Protein AF-J9GND1-F1 (afdb_monomer_lite)

pLDDT: mean 84.01, std 17.12, range [28.59, 97.94]

Foldseek 3Di:
DVVVCVLVCCLPVVVVVVVVVPPDDDDPDDPPDPPPVVVVSVVVVVVVVVVVCCVQCVQVVLLVVLLVCVVVVVLLCLCVSQLPDQAHALSSLLSNCLNCLLVVNNQAFSLLHDLPHDDHPDPDQPPCPCCLSCLLVLCQSLLNLVSSLVSLVCCCVRVNDDLSSLLSNLLSCLLVLVLVSNVVSLVVQVVDPPRVVSSVVCNVSSVPVVVLCVDSRSVLSNQSHAPDDDDPVQQPRPSRLRGQCSHPDHHPSSLSSNLSNCLLVVVLVSNLVSVLVVCVVPVDGHLQSLLSVLVVCVVPVVSCVSVVLSPPPDPHRDVSNVVLVVLVVLLLVVQCVVVVNPPCSVVVSVVVCVVADDPVNLVVCCVPCRSHSSSCSRHPDPPPPPPPPPPPPDDD

Sequence (396 aa):
MAFFLTTAVLGIVVPLLTKAKDQTEKSDQAALKRWPIGLLTAAVAVAGINLYATQTQDNTIRTARMQLHILNGDIAALVEDGLEAPQPSRSVAAYYAIGLLYTDRLLDDLFNISYHYPDIQLKDVDGSGEYGIFNADCNFFTGLINPSYRCAMDQVVMNGPRLYYLKRMAICAIANQEKELAKKYLNIIRQVPLENDFVAYYEPMAEQPELAQQDLVINKVMQLYPQEQQFEQHYRNPTFLGYNVGVLQGTNQALAPSIAACLYSKDLPNMAQRAIQLKQLRPALPLPVMEALSIFSRKNPGILNYFPELNPEAQFPHAAVANVNNFFITIQNHFEEKYNHAPDWRQRMAQELKNGIDSDLRELLLKDWKGHYCYYYYCENIKPKQNTQKEKSEVN

Structure (mmCIF, N/CA/C/O backbone):
data_AF-J9GND1-F1
#
_entry.id   AF-J9GND1-F1
#
loop_
_atom_site.group_PDB
_atom_site.id
_atom_site.type_symbol
_atom_site.label_atom_id
_atom_site.label_alt_id
_atom_site.label_comp_id
_atom_site.label_asym_id
_atom_site.label_entity_id
_atom_site.label_seq_id
_atom_site.pdbx_PDB_ins_code
_atom_site.Cartn_x
_atom_site.Cartn_y
_atom_site.Cartn_z
_atom_site.occupancy
_atom_site.B_iso_or_equiv
_atom_site.auth_seq_id
_atom_site.auth_comp_id
_atom_site.auth_asym_id
_atom_site.auth_atom_id
_atom_site.pdbx_PDB_model_num
ATOM 1 N N . MET A 1 1 ? -29.515 -5.740 -17.403 1.00 41.34 1 MET A N 1
ATOM 2 C CA . MET A 1 1 ? -30.991 -5.588 -17.322 1.00 41.34 1 MET A CA 1
ATOM 3 C C . MET A 1 1 ? -31.779 -6.644 -18.108 1.00 41.34 1 MET A C 1
ATOM 5 O O . MET A 1 1 ? -32.720 -7.183 -17.544 1.00 41.34 1 MET A O 1
ATOM 9 N N . ALA A 1 2 ? -31.425 -6.992 -19.354 1.00 35.91 2 ALA A N 1
ATOM 10 C CA . ALA A 1 2 ? -32.221 -7.924 -20.180 1.00 35.91 2 ALA A CA 1
ATOM 11 C C . ALA A 1 2 ? -32.358 -9.363 -19.614 1.00 35.91 2 ALA A C 1
ATOM 13 O O . ALA A 1 2 ? -33.411 -9.985 -19.748 1.00 35.91 2 ALA A O 1
ATOM 14 N N . PHE A 1 3 ? -31.337 -9.867 -18.911 1.00 38.56 3 PHE A N 1
ATOM 15 C CA . PHE A 1 3 ? -31.366 -11.190 -18.260 1.00 38.56 3 PHE A CA 1
ATOM 16 C C . PHE A 1 3 ? -32.271 -11.259 -17.009 1.00 38.56 3 PHE A C 1
ATOM 18 O O . PHE A 1 3 ? -32.811 -12.311 -16.675 1.00 38.56 3 PHE A O 1
ATOM 25 N N . PHE A 1 4 ? -32.484 -10.124 -16.334 1.00 45.34 4 PHE A N 1
ATOM 26 C CA . PHE A 1 4 ? -33.369 -10.022 -15.165 1.00 45.34 4 PHE A CA 1
ATOM 27 C C . PHE A 1 4 ? -34.845 -9.969 -15.571 1.00 45.34 4 PHE A C 1
ATOM 29 O O . PHE A 1 4 ? -35.687 -10.599 -14.938 1.00 45.34 4 PHE A O 1
ATOM 36 N N . LEU A 1 5 ? -35.159 -9.262 -16.660 1.00 47.97 5 LEU A N 1
ATOM 37 C CA . LEU A 1 5 ? -36.516 -9.221 -17.209 1.00 47.97 5 LEU A CA 1
ATOM 38 C C . LEU A 1 5 ? -36.948 -10.596 -17.723 1.00 47.97 5 LEU A C 1
ATOM 40 O O . LEU A 1 5 ? -38.066 -11.015 -17.462 1.00 47.97 5 LEU A O 1
ATOM 44 N N . THR A 1 6 ? -36.059 -11.341 -18.379 1.00 53.44 6 THR A N 1
ATOM 45 C CA . THR A 1 6 ? -36.378 -12.683 -18.897 1.00 53.44 6 THR A CA 1
ATOM 46 C C . THR A 1 6 ? -36.602 -13.715 -17.790 1.00 53.44 6 THR A C 1
ATOM 48 O O . THR A 1 6 ? -37.559 -14.483 -17.868 1.00 53.44 6 THR A O 1
ATOM 51 N N . THR A 1 7 ? -35.803 -13.704 -16.720 1.00 54.69 7 THR A N 1
ATOM 52 C CA . THR A 1 7 ? -35.969 -14.630 -15.581 1.00 54.69 7 THR A CA 1
ATOM 53 C C . THR A 1 7 ? -37.173 -14.285 -14.700 1.00 54.69 7 THR A C 1
ATOM 55 O O . THR A 1 7 ? -37.915 -15.189 -14.311 1.00 54.69 7 THR A O 1
ATOM 58 N N . ALA A 1 8 ? -37.443 -12.998 -14.453 1.00 53.69 8 ALA A N 1
ATOM 59 C CA . ALA A 1 8 ? -38.643 -12.561 -13.734 1.00 53.69 8 ALA A CA 1
ATOM 60 C C . ALA A 1 8 ? -39.932 -12.831 -14.533 1.00 53.69 8 ALA A C 1
ATOM 62 O O . ALA A 1 8 ? -40.922 -13.297 -13.970 1.00 53.69 8 ALA A O 1
ATOM 63 N N . VAL A 1 9 ? -39.913 -12.615 -15.855 1.00 56.91 9 VAL A N 1
ATOM 64 C CA . VAL A 1 9 ? -41.045 -12.933 -16.740 1.00 56.91 9 VAL A CA 1
ATOM 65 C C . VAL A 1 9 ? -41.285 -14.443 -16.790 1.00 56.91 9 VAL A C 1
ATOM 67 O O . VAL A 1 9 ? -42.428 -14.865 -16.660 1.00 56.91 9 VAL A O 1
ATOM 70 N N . LEU A 1 10 ? -40.246 -15.282 -16.863 1.00 54.50 10 LEU A N 1
ATOM 71 C CA . LEU A 1 10 ? -40.403 -16.742 -16.789 1.00 54.50 10 LEU A CA 1
ATOM 72 C C . LEU A 1 10 ? -40.957 -17.208 -15.430 1.00 54.50 10 LEU A C 1
ATOM 74 O O . LEU A 1 10 ? -41.822 -18.082 -15.395 1.00 54.50 10 LEU A O 1
ATOM 78 N N . GLY A 1 11 ? -40.531 -16.592 -14.321 1.00 56.09 11 GLY A N 1
ATOM 79 C CA . GLY A 1 11 ? -41.016 -16.910 -12.972 1.00 56.09 11 GLY A CA 1
ATOM 80 C C . GLY A 1 11 ? -42.475 -16.518 -12.702 1.00 56.09 11 GLY A C 1
ATOM 81 O O . GLY A 1 11 ? -43.113 -17.138 -11.856 1.00 56.09 11 GLY A O 1
ATOM 82 N N . ILE A 1 12 ? -43.019 -15.531 -13.426 1.00 59.84 12 ILE A N 1
ATOM 83 C CA . ILE A 1 12 ? -44.406 -15.051 -13.272 1.00 59.84 12 ILE A CA 1
ATOM 84 C C . ILE A 1 12 ? -45.339 -15.675 -14.322 1.00 59.84 12 ILE A C 1
ATOM 86 O O . ILE A 1 12 ? -46.451 -16.096 -13.998 1.00 59.84 12 ILE A O 1
ATOM 90 N N . VAL A 1 13 ? -44.890 -15.785 -15.576 1.00 56.25 13 VAL A N 1
ATOM 91 C CA . VAL A 1 13 ? -45.719 -16.239 -16.705 1.00 56.25 13 VAL A CA 1
ATOM 92 C C . VAL A 1 13 ? -45.935 -17.752 -16.687 1.00 56.25 13 VAL A C 1
ATOM 94 O O . VAL A 1 13 ? -47.041 -18.207 -16.969 1.00 56.25 13 VAL A O 1
ATOM 97 N N . VAL A 1 14 ? -44.939 -18.550 -16.290 1.00 56.62 14 VAL A N 1
ATOM 98 C CA . VAL A 1 14 ? -45.081 -20.016 -16.217 1.00 56.62 14 VAL A CA 1
ATOM 99 C C . VAL A 1 14 ? -46.126 -20.459 -15.171 1.00 56.62 14 VAL A C 1
ATOM 101 O O . VAL A 1 14 ? -46.976 -21.273 -15.528 1.00 56.62 14 VAL A O 1
ATOM 104 N N . PRO A 1 15 ? -46.168 -19.919 -13.932 1.00 55.03 15 PRO A N 1
ATOM 105 C CA . PRO A 1 15 ? -47.233 -20.250 -12.978 1.00 55.03 15 PRO A CA 1
ATOM 106 C C . PRO A 1 15 ? -48.623 -19.720 -13.366 1.00 55.03 15 PRO A C 1
ATOM 108 O O . PRO A 1 15 ? -49.630 -20.310 -12.976 1.00 55.03 15 PRO A O 1
ATOM 111 N N . LEU A 1 16 ? -48.706 -18.622 -14.127 1.00 52.84 16 LEU A N 1
ATOM 112 C CA . LEU A 1 16 ? -49.982 -18.102 -14.637 1.00 52.84 16 LEU A CA 1
ATOM 113 C C . LEU A 1 16 ? -50.526 -18.950 -15.795 1.00 52.84 16 LEU A C 1
ATOM 115 O O . LEU A 1 16 ? -51.725 -19.217 -15.839 1.00 52.84 16 LEU A O 1
ATOM 119 N N . LEU A 1 17 ? -49.656 -19.440 -16.684 1.00 52.75 17 LEU A N 1
ATOM 120 C CA . LEU A 1 17 ? -50.037 -20.344 -17.773 1.00 52.75 17 LEU A CA 1
ATOM 121 C C . LEU A 1 17 ? -50.413 -21.745 -17.272 1.00 52.75 17 LEU A C 1
ATOM 123 O O . LEU A 1 17 ? -51.308 -22.367 -17.841 1.00 52.75 17 LEU A O 1
ATOM 127 N N . THR A 1 18 ? -49.790 -22.238 -16.196 1.00 56.16 18 THR A N 1
ATOM 128 C CA . THR A 1 18 ? -50.188 -23.515 -15.577 1.00 56.16 18 THR A CA 1
ATOM 129 C C . THR A 1 18 ? -51.484 -23.390 -14.778 1.00 56.16 18 THR A C 1
ATOM 131 O O . THR A 1 18 ? -52.319 -24.283 -14.868 1.00 56.16 18 THR A O 1
ATOM 134 N N . LYS A 1 19 ? -51.737 -22.256 -14.100 1.00 49.28 19 LYS A N 1
ATOM 135 C CA . LYS A 1 19 ? -53.046 -21.976 -13.475 1.00 49.28 19 LYS A CA 1
ATOM 136 C C . LYS A 1 19 ? -54.182 -21.805 -14.486 1.00 49.28 19 LYS A C 1
ATOM 138 O O . LYS A 1 19 ? -55.305 -22.198 -14.188 1.00 49.28 19 LYS A O 1
ATOM 143 N N . ALA A 1 20 ? -53.914 -21.236 -15.662 1.00 49.00 20 ALA A N 1
ATOM 144 C CA . ALA A 1 20 ? -54.930 -21.046 -16.700 1.00 49.00 20 ALA A CA 1
ATOM 145 C C . ALA A 1 20 ? -55.348 -22.360 -17.388 1.00 49.00 20 ALA A C 1
ATOM 147 O O . ALA A 1 20 ? -56.424 -22.423 -17.977 1.00 49.00 20 ALA A O 1
ATOM 148 N N . LYS A 1 21 ? -54.525 -23.414 -17.300 1.00 46.53 21 LYS A N 1
ATOM 149 C CA . LYS A 1 21 ? -54.802 -24.723 -17.910 1.00 46.53 21 LYS A CA 1
ATOM 150 C C . LYS A 1 21 ? -55.526 -25.706 -16.977 1.00 46.53 21 LYS A C 1
ATOM 152 O O . LYS A 1 21 ? -56.066 -26.692 -17.457 1.00 46.53 21 LYS A O 1
ATOM 157 N N . ASP A 1 22 ? -55.590 -25.408 -15.678 1.00 46.72 22 ASP A N 1
ATOM 158 C CA . ASP A 1 22 ? -56.096 -26.306 -14.622 1.00 46.72 22 ASP A CA 1
ATOM 159 C C . ASP A 1 22 ? -57.612 -26.164 -14.333 1.00 46.72 22 ASP A C 1
ATOM 161 O O . ASP A 1 22 ? -58.105 -26.649 -13.317 1.00 46.72 22 ASP A O 1
ATOM 165 N N . GLN A 1 23 ? -58.387 -25.502 -15.206 1.00 45.56 23 GLN A N 1
ATOM 166 C CA . GLN A 1 23 ? -59.851 -25.370 -15.043 1.00 45.56 23 GLN A CA 1
ATOM 167 C C . GLN A 1 23 ? -60.684 -26.433 -15.775 1.00 45.56 23 GLN A C 1
ATOM 169 O O . GLN A 1 23 ? -61.911 -26.379 -15.736 1.00 45.56 23 GLN A O 1
ATOM 174 N N . THR A 1 24 ? -60.064 -27.433 -16.400 1.00 46.12 24 THR A N 1
ATOM 175 C CA . THR A 1 24 ? -60.799 -28.549 -17.014 1.00 46.12 24 THR A CA 1
ATOM 176 C C . THR A 1 24 ? -60.167 -29.880 -16.633 1.00 46.12 24 THR A C 1
ATOM 178 O O . THR A 1 24 ? -59.130 -30.243 -17.162 1.00 46.12 24 THR A O 1
ATOM 181 N N . GLU A 1 25 ? -60.834 -30.555 -15.693 1.00 41.06 25 GLU A N 1
ATOM 182 C CA . GLU A 1 25 ? -60.951 -32.011 -15.487 1.00 41.06 25 GLU A CA 1
ATOM 183 C C . GLU A 1 25 ? -60.738 -32.439 -14.028 1.00 41.06 25 GLU A C 1
ATOM 185 O O . GLU A 1 25 ? -59.659 -32.362 -13.448 1.00 41.06 25 GLU A O 1
ATOM 190 N N . LYS A 1 26 ? -61.835 -32.926 -13.433 1.00 48.22 26 LYS A N 1
ATOM 191 C CA . LYS A 1 26 ? -61.825 -33.741 -12.222 1.00 48.22 26 LYS A CA 1
ATOM 192 C C . LYS A 1 26 ? -61.323 -35.135 -12.596 1.00 48.22 26 LYS A C 1
ATOM 194 O O . LYS A 1 26 ? -61.995 -35.823 -13.357 1.00 48.22 26 LYS A O 1
ATOM 199 N N . SER A 1 27 ? -60.230 -35.577 -11.989 1.00 36.47 27 SER A N 1
ATOM 200 C CA . SER A 1 27 ? -59.936 -36.999 -11.810 1.00 36.47 27 SER A CA 1
ATOM 201 C C . SER A 1 27 ? -59.023 -37.176 -10.606 1.00 36.47 27 SER A C 1
ATOM 203 O O . SER A 1 27 ? -57.908 -36.659 -10.573 1.00 36.47 27 SER A O 1
ATOM 205 N N . ASP A 1 28 ? -59.513 -37.930 -9.624 1.00 45.84 28 ASP A N 1
ATOM 206 C CA . ASP A 1 28 ? -58.682 -38.610 -8.637 1.00 45.84 28 ASP A CA 1
ATOM 207 C C . ASP A 1 28 ? -57.617 -39.463 -9.348 1.00 45.84 28 ASP A C 1
ATOM 209 O O . ASP A 1 28 ? -57.844 -39.959 -10.450 1.00 45.84 28 ASP A O 1
ATOM 213 N N . GLN A 1 29 ? -56.481 -39.665 -8.677 1.00 40.84 29 GLN A N 1
ATOM 214 C CA . GLN A 1 29 ? -55.281 -40.389 -9.133 1.00 40.84 29 GLN A CA 1
ATOM 215 C C . GLN A 1 29 ? -54.288 -39.596 -9.993 1.00 40.84 29 GLN A C 1
ATOM 217 O O . GLN A 1 29 ? -54.060 -39.892 -11.158 1.00 40.84 29 GLN A O 1
ATOM 222 N N . ALA A 1 30 ? -53.566 -38.676 -9.353 1.00 40.41 30 ALA A N 1
ATOM 223 C CA . ALA A 1 30 ? -52.161 -38.430 -9.675 1.00 40.41 30 ALA A CA 1
ATOM 224 C C . ALA A 1 30 ? -51.522 -37.592 -8.564 1.00 40.41 30 ALA A C 1
ATOM 226 O O . ALA A 1 30 ? -51.367 -36.378 -8.677 1.00 40.41 30 ALA A O 1
ATOM 227 N N . ALA A 1 31 ? -51.043 -38.252 -7.508 1.00 42.03 31 ALA A N 1
ATOM 228 C CA . ALA A 1 31 ? -49.965 -37.716 -6.676 1.00 42.03 31 ALA A CA 1
ATOM 229 C C . ALA A 1 31 ? -48.641 -37.686 -7.480 1.00 42.03 31 ALA A C 1
ATOM 231 O O . ALA A 1 31 ? -47.597 -38.156 -7.029 1.00 42.03 31 ALA A O 1
ATOM 232 N N . LEU A 1 32 ? -48.678 -37.154 -8.708 1.00 41.94 32 LEU A N 1
ATOM 233 C CA . LEU A 1 32 ? -47.506 -36.845 -9.505 1.00 41.94 32 LEU A CA 1
ATOM 234 C C . LEU A 1 32 ? -46.855 -35.618 -8.875 1.00 41.94 32 LEU A C 1
ATOM 236 O O . LEU A 1 32 ? -47.190 -34.478 -9.181 1.00 41.94 32 LEU A O 1
ATOM 240 N N . LYS A 1 33 ? -45.954 -35.899 -7.928 1.00 52.06 33 LYS A N 1
ATOM 241 C CA . LYS A 1 33 ? -44.668 -35.224 -7.723 1.00 52.06 33 LYS A CA 1
ATOM 242 C C . LYS A 1 33 ? -44.669 -33.782 -8.253 1.00 52.06 33 LYS A C 1
ATOM 244 O O . LYS A 1 33 ? -44.002 -33.482 -9.240 1.00 52.06 33 LYS A O 1
ATOM 249 N N . ARG A 1 34 ? -45.422 -32.888 -7.595 1.00 54.62 34 ARG A N 1
ATOM 250 C CA . ARG A 1 34 ? -45.317 -31.440 -7.804 1.00 54.62 34 ARG A CA 1
ATOM 251 C C . ARG A 1 34 ? -43.908 -31.053 -7.372 1.00 54.62 34 ARG A C 1
ATOM 253 O O . ARG A 1 34 ? -43.669 -30.773 -6.201 1.00 54.62 34 ARG A O 1
ATOM 260 N N . TRP A 1 35 ? -42.954 -31.131 -8.302 1.00 55.84 35 TRP A N 1
ATOM 261 C CA . TRP A 1 35 ? -41.643 -30.527 -8.123 1.00 55.84 35 TRP A CA 1
ATOM 262 C C . TRP A 1 35 ? -41.899 -29.100 -7.657 1.00 55.84 35 TRP A C 1
ATOM 264 O O . TRP A 1 35 ? -42.763 -28.435 -8.239 1.00 55.84 35 TRP A O 1
ATOM 274 N N . PRO A 1 36 ? -41.242 -28.633 -6.588 1.00 72.56 36 PRO A N 1
ATOM 275 C CA . PRO A 1 36 ? -41.542 -27.330 -6.038 1.00 72.56 36 PRO A CA 1
ATOM 276 C C . PRO A 1 36 ? -40.895 -26.278 -6.941 1.00 72.56 36 PRO A C 1
ATOM 278 O O . PRO A 1 36 ? -39.893 -25.663 -6.592 1.00 72.56 36 PRO A O 1
ATOM 281 N N . ILE A 1 37 ? -41.468 -26.085 -8.130 1.00 74.56 37 ILE A N 1
ATOM 282 C CA . ILE A 1 37 ? -41.007 -25.147 -9.152 1.00 74.56 37 ILE A CA 1
ATOM 283 C C . ILE A 1 37 ? -40.898 -23.752 -8.532 1.00 74.56 37 ILE A C 1
ATOM 285 O O . ILE A 1 37 ? -39.926 -23.068 -8.800 1.00 74.56 37 ILE A O 1
ATOM 289 N N . GLY A 1 38 ? -41.804 -23.390 -7.611 1.00 77.12 38 GLY A N 1
ATOM 290 C CA . GLY A 1 38 ? -41.728 -22.150 -6.831 1.00 77.12 38 GLY A CA 1
ATOM 291 C C . GLY A 1 38 ? -40.467 -22.021 -5.961 1.00 77.12 38 GLY A C 1
ATOM 292 O O . GLY A 1 38 ? -39.834 -20.965 -5.959 1.00 77.12 38 GLY A O 1
ATOM 293 N N . LEU A 1 39 ? -40.057 -23.090 -5.264 1.00 79.88 39 LEU A N 1
ATOM 294 C CA . LEU A 1 39 ? -38.801 -23.101 -4.496 1.00 79.88 39 LEU A CA 1
ATOM 295 C C . LEU A 1 39 ? -37.589 -23.055 -5.425 1.00 79.88 39 LEU A C 1
ATOM 297 O O . LEU A 1 39 ? -36.633 -22.345 -5.136 1.00 79.88 39 LEU A O 1
ATOM 301 N N . LEU A 1 40 ? -37.643 -23.761 -6.555 1.00 81.62 40 LEU A N 1
ATOM 302 C CA . LEU A 1 40 ? -36.562 -23.763 -7.535 1.00 81.62 40 LEU A CA 1
ATOM 303 C C . LEU A 1 40 ? -36.397 -22.384 -8.191 1.00 81.62 40 LEU A C 1
ATOM 305 O O . LEU A 1 40 ? -35.280 -21.891 -8.301 1.00 81.62 40 LEU A O 1
ATOM 309 N N . THR A 1 41 ? -37.493 -21.706 -8.542 1.00 80.56 41 THR A N 1
ATOM 310 C CA . THR A 1 41 ? -37.454 -20.332 -9.064 1.00 80.56 41 THR A CA 1
ATOM 311 C C . THR A 1 41 ? -36.951 -19.336 -8.026 1.00 80.56 41 THR A C 1
ATOM 313 O O . THR A 1 41 ? -36.163 -18.461 -8.371 1.00 80.56 41 THR A O 1
ATOM 316 N N . ALA A 1 42 ? -37.349 -19.477 -6.757 1.00 84.62 42 ALA A N 1
ATOM 317 C CA . ALA A 1 42 ? -36.846 -18.625 -5.683 1.00 84.62 42 ALA A CA 1
ATOM 318 C C . ALA A 1 42 ? -35.343 -18.847 -5.453 1.00 84.62 42 ALA A C 1
ATOM 320 O O . ALA A 1 42 ? -34.591 -17.881 -5.362 1.00 84.62 42 ALA A O 1
ATOM 321 N N . ALA A 1 43 ? -34.889 -20.104 -5.441 1.00 86.50 43 ALA A N 1
ATOM 322 C CA . ALA A 1 43 ? -33.476 -20.446 -5.309 1.00 86.50 43 ALA A CA 1
ATOM 323 C C . ALA A 1 43 ? -32.643 -19.890 -6.473 1.00 86.50 43 ALA A C 1
ATOM 325 O O . ALA A 1 43 ? -31.602 -19.284 -6.237 1.00 86.50 43 ALA A O 1
ATOM 326 N N . VAL A 1 44 ? -33.122 -20.021 -7.716 1.00 88.56 44 VAL A N 1
ATOM 327 C CA . VAL A 1 44 ? -32.452 -19.460 -8.902 1.00 88.56 44 VAL A CA 1
ATOM 328 C C . VAL A 1 44 ? -32.430 -17.931 -8.861 1.00 88.56 44 VAL A C 1
ATOM 330 O O . VAL A 1 44 ? -31.406 -17.337 -9.184 1.00 88.56 44 VAL A O 1
ATOM 333 N N . ALA A 1 45 ? -33.513 -17.277 -8.432 1.00 86.81 45 ALA A N 1
ATOM 334 C CA . ALA A 1 45 ? -33.553 -15.822 -8.303 1.00 86.81 45 ALA A CA 1
ATOM 335 C C . ALA A 1 45 ? -32.578 -15.316 -7.230 1.00 86.81 45 ALA A C 1
ATOM 337 O O . ALA A 1 45 ? -31.817 -14.385 -7.485 1.00 86.81 45 ALA A O 1
ATOM 338 N N . VAL A 1 46 ? -32.549 -15.952 -6.054 1.00 90.50 46 VAL A N 1
ATOM 339 C CA . VAL A 1 46 ? -31.607 -15.614 -4.976 1.00 90.50 46 VAL A CA 1
ATOM 340 C C . VAL A 1 46 ? -30.168 -15.874 -5.415 1.00 90.50 46 VAL A C 1
ATOM 342 O O . VAL A 1 46 ? -29.322 -15.007 -5.222 1.00 90.50 46 VAL A O 1
ATOM 345 N N . ALA A 1 47 ? -29.892 -17.010 -6.061 1.00 88.62 47 ALA A N 1
ATOM 346 C CA . ALA A 1 47 ? -28.571 -17.312 -6.606 1.00 88.62 47 ALA A CA 1
ATOM 347 C C . ALA A 1 47 ? -28.153 -16.291 -7.675 1.00 88.62 47 ALA A C 1
ATOM 349 O O . ALA A 1 47 ? -27.024 -15.815 -7.652 1.00 88.62 47 ALA A O 1
ATOM 350 N N . GLY A 1 48 ? -29.064 -15.898 -8.569 1.00 87.50 48 GLY A N 1
ATOM 351 C CA . GLY A 1 48 ? -28.814 -14.887 -9.596 1.00 87.50 48 GLY A CA 1
ATOM 352 C C . GLY A 1 48 ? -28.545 -13.497 -9.016 1.00 87.50 48 GLY A C 1
ATOM 353 O O . GLY A 1 48 ? -27.620 -12.822 -9.461 1.00 87.50 48 GLY A O 1
ATOM 354 N N . ILE A 1 49 ? -29.301 -13.078 -7.995 1.00 86.75 49 ILE A N 1
ATOM 355 C CA . ILE A 1 49 ? -29.063 -11.816 -7.276 1.00 86.75 49 ILE A CA 1
ATOM 356 C C . ILE A 1 49 ? -27.732 -11.869 -6.528 1.00 86.75 49 ILE A C 1
ATOM 358 O O . ILE A 1 49 ? -26.983 -10.898 -6.578 1.00 86.75 49 ILE A O 1
ATOM 362 N N . ASN A 1 50 ? -27.428 -12.986 -5.864 1.00 86.06 50 ASN A N 1
ATOM 363 C CA . ASN A 1 50 ? -26.178 -13.161 -5.135 1.00 86.06 50 ASN A CA 1
ATOM 364 C C . ASN A 1 50 ? -24.983 -13.092 -6.094 1.00 86.06 50 ASN A C 1
ATOM 366 O O . ASN A 1 50 ? -24.124 -12.245 -5.898 1.00 86.06 50 ASN A O 1
ATOM 370 N N . LEU A 1 51 ? -25.007 -13.857 -7.191 1.00 86.94 51 LEU A N 1
ATOM 371 C CA . LEU A 1 51 ? -23.977 -13.824 -8.233 1.00 86.94 51 LEU A CA 1
ATOM 372 C C . LEU A 1 51 ? -23.811 -12.428 -8.838 1.00 86.94 51 LEU A C 1
ATOM 374 O O . LEU A 1 51 ? -22.689 -11.956 -9.012 1.00 86.94 51 LEU A O 1
ATOM 378 N N . TYR A 1 52 ? -24.920 -11.749 -9.138 1.00 83.69 52 TYR A N 1
ATOM 379 C CA . TYR A 1 52 ? -24.879 -10.388 -9.662 1.00 83.69 52 TYR A CA 1
ATOM 380 C C . TYR A 1 52 ? -24.258 -9.417 -8.653 1.00 83.69 52 TYR A C 1
ATOM 382 O O . TYR A 1 52 ? -23.393 -8.622 -9.020 1.00 83.69 52 TYR A O 1
ATOM 390 N N . ALA A 1 53 ? -24.662 -9.487 -7.384 1.00 81.69 53 ALA A N 1
ATOM 391 C CA . ALA A 1 53 ? -24.115 -8.649 -6.326 1.00 81.69 53 ALA A CA 1
ATOM 392 C C . ALA A 1 53 ? -22.620 -8.925 -6.122 1.00 81.69 53 ALA A C 1
ATOM 394 O O . ALA A 1 53 ? -21.834 -7.985 -6.109 1.00 81.69 53 ALA A O 1
ATOM 395 N N . THR A 1 54 ? -22.201 -10.191 -6.053 1.00 79.62 54 THR A N 1
ATOM 396 C CA . THR A 1 54 ? -20.791 -10.551 -5.860 1.00 79.62 54 THR A CA 1
ATOM 397 C C . THR A 1 54 ? -19.924 -10.163 -7.048 1.00 79.62 54 THR A C 1
ATOM 399 O O . THR A 1 54 ? -18.794 -9.752 -6.844 1.00 79.62 54 THR A O 1
ATOM 402 N N . GLN A 1 55 ? -20.430 -10.238 -8.284 1.00 80.12 55 GLN A N 1
ATOM 403 C CA . GLN A 1 55 ? -19.652 -9.848 -9.464 1.00 80.12 55 GLN A CA 1
ATOM 404 C C . GLN A 1 55 ? -19.581 -8.330 -9.656 1.00 80.12 55 GLN A C 1
ATOM 406 O O . GLN A 1 55 ? -18.548 -7.812 -10.067 1.00 80.12 55 GLN A O 1
ATOM 411 N N . THR A 1 56 ? -20.664 -7.600 -9.374 1.00 79.25 56 THR A N 1
ATOM 412 C CA . THR A 1 56 ? -20.709 -6.144 -9.609 1.00 79.25 56 THR A CA 1
ATOM 413 C C . THR A 1 56 ? -20.183 -5.318 -8.440 1.00 79.25 56 THR A C 1
ATOM 415 O O . THR A 1 56 ? -19.747 -4.189 -8.648 1.00 79.25 56 THR A O 1
ATOM 418 N N . GLN A 1 57 ? -20.216 -5.861 -7.222 1.00 84.12 57 GLN A N 1
ATOM 419 C CA . GLN A 1 57 ? -19.797 -5.182 -5.993 1.00 84.12 57 GLN A CA 1
ATOM 420 C C . GLN A 1 57 ? -18.596 -5.864 -5.331 1.00 84.12 57 GLN A C 1
ATOM 422 O O . GLN A 1 57 ? -18.360 -5.640 -4.146 1.00 84.12 57 GLN A O 1
ATOM 427 N N . ASP A 1 58 ? -17.826 -6.668 -6.074 1.00 88.06 58 ASP A N 1
ATOM 428 C CA . ASP A 1 58 ? -16.672 -7.416 -5.550 1.00 88.06 58 ASP A CA 1
ATOM 429 C C . ASP A 1 58 ? -15.718 -6.505 -4.759 1.00 88.06 58 ASP A C 1
ATOM 431 O O . ASP A 1 58 ? -15.455 -6.744 -3.584 1.00 88.06 58 ASP A O 1
ATOM 435 N N . ASN A 1 59 ? -15.307 -5.376 -5.347 1.00 91.31 59 ASN A N 1
ATOM 436 C CA . ASN A 1 59 ? -14.446 -4.392 -4.680 1.00 91.31 59 ASN A CA 1
ATOM 437 C C . ASN A 1 59 ? -15.077 -3.790 -3.411 1.00 91.31 59 ASN A C 1
ATOM 439 O O . ASN A 1 59 ? -14.377 -3.566 -2.425 1.00 91.31 59 ASN A O 1
ATOM 443 N N . THR A 1 60 ? -16.390 -3.546 -3.401 1.00 89.94 60 THR A N 1
ATOM 444 C CA . THR A 1 60 ? -17.106 -3.014 -2.229 1.00 89.94 60 THR A CA 1
ATOM 445 C C . THR A 1 60 ? -17.153 -4.049 -1.101 1.00 89.94 60 THR A C 1
ATOM 447 O O . THR A 1 60 ? -16.868 -3.721 0.050 1.00 89.94 60 THR A O 1
ATOM 450 N N . ILE A 1 61 ? -17.462 -5.307 -1.432 1.00 90.75 61 ILE A N 1
ATOM 451 C CA . ILE A 1 61 ? -17.507 -6.426 -0.483 1.00 90.75 61 ILE A CA 1
ATOM 452 C C . ILE A 1 61 ? -16.110 -6.687 0.090 1.00 90.75 61 ILE A C 1
ATOM 454 O O . ILE A 1 61 ? -15.963 -6.775 1.308 1.00 90.75 61 ILE A O 1
ATOM 458 N N . ARG A 1 62 ? -15.078 -6.737 -0.762 1.00 93.31 62 ARG A N 1
ATOM 459 C CA . ARG A 1 62 ? -13.677 -6.895 -0.341 1.00 93.31 62 ARG A CA 1
ATOM 460 C C . ARG A 1 62 ? -13.223 -5.758 0.558 1.00 93.31 62 ARG A C 1
ATOM 462 O O . ARG A 1 62 ? -12.666 -6.014 1.613 1.00 93.31 62 ARG A O 1
ATOM 469 N N . THR A 1 63 ? -13.524 -4.512 0.203 1.00 94.00 63 THR A N 1
ATOM 470 C CA . THR A 1 63 ? -13.171 -3.358 1.043 1.00 94.00 63 THR A CA 1
ATOM 471 C C . THR A 1 63 ? -13.803 -3.462 2.436 1.00 94.00 63 THR A C 1
ATOM 473 O O . THR A 1 63 ? -13.126 -3.242 3.437 1.00 94.00 63 THR A O 1
ATOM 476 N N . ALA A 1 64 ? -15.080 -3.849 2.523 1.00 92.94 64 ALA A N 1
ATOM 477 C CA . ALA A 1 64 ? -15.748 -4.059 3.808 1.00 92.94 64 ALA A CA 1
ATOM 478 C C . ALA A 1 64 ? -15.129 -5.222 4.609 1.00 92.94 64 ALA A C 1
ATOM 480 O O . ALA A 1 64 ? -14.956 -5.112 5.824 1.00 92.94 64 ALA A O 1
ATOM 481 N N . ARG A 1 65 ? -14.751 -6.316 3.934 1.00 95.31 65 ARG A N 1
ATOM 482 C CA . ARG A 1 65 ? -14.026 -7.448 4.533 1.00 95.31 65 ARG A CA 1
ATOM 483 C C . ARG A 1 65 ? -12.664 -7.015 5.083 1.00 95.31 65 ARG A C 1
ATOM 485 O O . ARG A 1 65 ? -12.359 -7.295 6.236 1.00 95.31 65 ARG A O 1
ATOM 492 N N . MET A 1 66 ? -11.897 -6.247 4.318 1.00 97.00 66 MET A N 1
ATOM 493 C CA . MET A 1 66 ? -10.605 -5.688 4.728 1.00 97.00 66 MET A CA 1
ATOM 494 C C . MET A 1 66 ? -10.727 -4.760 5.949 1.00 97.00 66 MET A C 1
ATOM 496 O O . MET A 1 66 ? -9.931 -4.844 6.883 1.00 97.00 66 MET A O 1
ATOM 500 N N . GLN A 1 67 ? -11.765 -3.921 6.009 1.00 95.25 67 GLN A N 1
ATOM 501 C CA . GLN A 1 67 ? -12.057 -3.115 7.202 1.00 95.25 67 GLN A CA 1
ATOM 502 C C . GLN A 1 67 ? -12.360 -3.980 8.432 1.00 95.25 67 GLN A C 1
ATOM 504 O O . GLN A 1 67 ? -11.923 -3.662 9.538 1.00 95.25 67 GLN A O 1
ATOM 509 N N . LEU A 1 68 ? -13.073 -5.094 8.249 1.00 94.69 68 LEU A N 1
ATOM 510 C CA . LEU A 1 68 ? -13.330 -6.048 9.325 1.00 94.69 68 LEU A CA 1
ATOM 511 C C . LEU A 1 68 ? -12.042 -6.740 9.797 1.00 94.69 68 LEU A C 1
ATOM 513 O O . LEU A 1 68 ? -11.840 -6.862 11.002 1.00 94.69 68 LEU A O 1
ATOM 517 N N . HIS A 1 69 ? -11.147 -7.125 8.881 1.00 96.31 69 HIS A N 1
ATOM 518 C CA . HIS A 1 69 ? -9.825 -7.660 9.227 1.00 96.31 69 HIS A CA 1
ATOM 519 C C . HIS A 1 69 ? -9.031 -6.683 10.105 1.00 96.31 69 HIS A C 1
ATOM 521 O O . HIS A 1 69 ? -8.499 -7.087 11.136 1.00 96.31 69 HIS A O 1
ATOM 527 N N . ILE A 1 70 ? -9.035 -5.384 9.779 1.00 94.56 70 ILE A N 1
ATOM 528 C CA . ILE A 1 70 ? -8.411 -4.349 10.622 1.00 94.56 70 ILE A CA 1
ATOM 529 C C . ILE A 1 70 ? -9.032 -4.304 12.019 1.00 94.56 70 ILE A C 1
ATOM 531 O O . ILE A 1 70 ? -8.298 -4.261 13.005 1.00 94.56 70 ILE A O 1
ATOM 535 N N . LEU A 1 71 ? -10.364 -4.308 12.118 1.00 90.50 71 LEU A N 1
ATOM 536 C CA . LEU A 1 71 ? -11.053 -4.260 13.412 1.00 90.50 71 LEU A CA 1
ATOM 537 C C . LEU A 1 71 ? -10.785 -5.498 14.276 1.00 90.50 71 LEU A C 1
ATOM 539 O O . LEU A 1 71 ? -10.763 -5.381 15.498 1.00 90.50 71 LEU A O 1
ATOM 543 N N . ASN A 1 72 ? -10.570 -6.652 13.648 1.00 90.81 72 ASN A N 1
ATOM 544 C CA . ASN A 1 72 ? -10.275 -7.915 14.323 1.00 90.81 72 ASN A CA 1
ATOM 545 C C . ASN A 1 72 ? -8.771 -8.126 14.583 1.00 90.81 72 ASN A C 1
ATOM 547 O O . ASN A 1 72 ? -8.393 -9.147 15.151 1.00 90.81 72 ASN A O 1
ATOM 551 N N . GLY A 1 73 ? -7.909 -7.196 14.155 1.00 90.19 73 GLY A N 1
ATOM 552 C CA . GLY A 1 73 ? -6.452 -7.310 14.280 1.00 90.19 73 GLY A CA 1
ATOM 553 C C . GLY A 1 73 ? -5.789 -8.264 13.276 1.00 90.19 73 GLY A C 1
ATOM 554 O O . GLY A 1 73 ? -4.582 -8.488 13.350 1.00 90.19 73 GLY A O 1
ATOM 555 N N . ASP A 1 74 ? -6.534 -8.790 12.305 1.00 94.88 74 ASP A N 1
ATOM 556 C CA . ASP A 1 74 ? -6.054 -9.717 11.275 1.00 94.88 74 ASP A CA 1
ATOM 557 C C . ASP A 1 74 ? -5.494 -8.971 10.050 1.00 94.88 74 ASP A C 1
ATOM 559 O O . ASP A 1 74 ? -5.938 -9.107 8.913 1.00 94.88 74 ASP A O 1
ATOM 563 N N . ILE A 1 75 ? -4.516 -8.102 10.292 1.00 95.25 75 ILE A N 1
ATOM 564 C CA . ILE A 1 75 ? -3.994 -7.171 9.278 1.00 95.25 75 ILE A CA 1
ATOM 565 C C . ILE A 1 75 ? -3.230 -7.907 8.164 1.00 95.25 75 ILE A C 1
ATOM 567 O O . ILE A 1 75 ? -3.155 -7.432 7.032 1.00 95.25 75 ILE A O 1
ATOM 571 N N . ALA A 1 76 ? -2.680 -9.087 8.455 1.00 95.88 76 ALA A N 1
ATOM 572 C CA . ALA A 1 76 ? -1.965 -9.887 7.464 1.00 95.88 76 ALA A CA 1
ATOM 573 C C . ALA A 1 76 ? -2.890 -10.398 6.342 1.00 95.88 76 ALA A C 1
ATOM 575 O O . ALA A 1 76 ? -2.456 -10.464 5.189 1.00 95.88 76 ALA A O 1
ATOM 576 N N . ALA A 1 77 ? -4.163 -10.684 6.642 1.00 97.19 77 ALA A N 1
ATOM 577 C CA . ALA A 1 77 ? -5.145 -11.148 5.658 1.00 97.19 77 ALA A CA 1
ATOM 578 C C . ALA A 1 77 ? -5.437 -10.121 4.548 1.00 97.19 77 ALA A C 1
ATOM 580 O O . ALA A 1 77 ? -5.820 -10.491 3.439 1.00 97.19 77 ALA A O 1
ATOM 581 N N . LEU A 1 78 ? -5.159 -8.832 4.787 1.00 97.56 78 LEU A N 1
ATOM 582 C CA . LEU A 1 78 ? -5.293 -7.780 3.772 1.00 97.56 78 LEU A CA 1
ATOM 583 C C . LEU A 1 78 ? -4.445 -8.051 2.517 1.00 97.56 78 LEU A C 1
ATOM 585 O O . LEU A 1 78 ? -4.784 -7.595 1.425 1.00 97.56 78 LEU A O 1
ATOM 589 N N . VAL A 1 79 ? -3.333 -8.779 2.663 1.00 97.56 79 VAL A N 1
ATOM 590 C CA . VAL A 1 79 ? -2.455 -9.131 1.541 1.00 97.56 79 VAL A CA 1
ATOM 591 C C . VAL A 1 79 ? -3.153 -10.108 0.594 1.00 97.56 79 VAL A C 1
ATOM 593 O O . VAL A 1 79 ? -3.132 -9.900 -0.618 1.00 97.56 79 VAL A O 1
ATOM 596 N N . GLU A 1 80 ? -3.786 -11.148 1.137 1.00 97.12 80 GLU A N 1
ATOM 597 C CA . GLU A 1 80 ? -4.520 -12.148 0.354 1.00 97.12 80 GLU A CA 1
ATOM 598 C C . GLU A 1 80 ? -5.724 -11.508 -0.344 1.00 97.12 80 GLU A C 1
ATOM 600 O O . GLU A 1 80 ? -5.870 -11.633 -1.560 1.00 97.12 80 GLU A O 1
ATOM 605 N N . ASP A 1 81 ? -6.491 -10.692 0.383 1.00 96.12 81 ASP A N 1
ATOM 606 C CA . ASP A 1 81 ? -7.640 -9.954 -0.149 1.00 96.12 81 ASP A CA 1
ATOM 607 C C . ASP A 1 81 ? -7.292 -9.078 -1.362 1.00 96.12 81 ASP A C 1
ATOM 609 O O . ASP A 1 81 ? -8.071 -9.000 -2.319 1.00 96.12 81 ASP A O 1
ATOM 613 N N . GLY A 1 82 ? -6.123 -8.429 -1.332 1.00 95.19 82 GLY A N 1
ATOM 614 C CA . GLY A 1 82 ? -5.628 -7.617 -2.442 1.00 95.19 82 GLY A CA 1
ATOM 615 C C . GLY A 1 82 ? -5.158 -8.444 -3.641 1.00 95.19 82 GLY A C 1
ATOM 616 O O . GLY A 1 82 ? -5.404 -8.051 -4.780 1.00 95.19 82 GLY A O 1
ATOM 617 N N . LEU A 1 83 ? -4.514 -9.592 -3.406 1.00 95.25 83 LEU A N 1
ATOM 618 C CA . LEU A 1 83 ? -4.026 -10.481 -4.469 1.00 95.25 83 LEU A CA 1
ATOM 619 C C . LEU A 1 83 ? -5.160 -11.220 -5.189 1.00 95.25 83 LEU A C 1
ATOM 621 O O . LEU A 1 83 ? -5.068 -11.454 -6.394 1.00 95.25 83 LEU A O 1
ATOM 625 N N . GLU A 1 84 ? -6.225 -11.571 -4.468 1.00 94.25 84 GLU A N 1
ATOM 626 C CA . GLU A 1 84 ? -7.413 -12.215 -5.032 1.00 94.25 84 GLU A CA 1
ATOM 627 C C . GLU A 1 84 ? -8.240 -11.287 -5.930 1.00 94.25 84 GLU A C 1
ATOM 629 O O . GLU A 1 84 ? -9.019 -11.773 -6.750 1.00 94.25 84 GLU A O 1
ATOM 634 N N . ALA A 1 85 ? -8.114 -9.965 -5.769 1.00 91.31 85 ALA A N 1
ATOM 635 C CA . ALA A 1 85 ? -8.874 -8.991 -6.539 1.00 91.31 85 ALA A CA 1
ATOM 636 C C . ALA A 1 85 ? -8.346 -8.922 -7.988 1.00 91.31 85 ALA A C 1
ATOM 638 O O . ALA A 1 85 ? -7.232 -8.437 -8.211 1.00 91.31 85 ALA A O 1
ATOM 639 N N . PRO A 1 86 ? -9.126 -9.344 -9.008 1.00 85.25 86 PRO A N 1
ATOM 640 C CA . PRO A 1 86 ? -8.638 -9.364 -10.390 1.00 85.25 86 PRO A CA 1
ATOM 641 C C . PRO A 1 86 ? -8.311 -7.959 -10.909 1.00 85.25 86 PRO A C 1
ATOM 643 O O . PRO A 1 86 ? -7.313 -7.752 -11.598 1.00 85.25 86 PRO A O 1
ATOM 646 N N . GLN A 1 87 ? -9.152 -6.992 -10.535 1.00 87.81 87 GLN A N 1
ATOM 647 C CA . GLN A 1 87 ? -8.982 -5.576 -10.825 1.00 87.81 87 GLN A CA 1
ATOM 648 C C . GLN A 1 87 ? -9.351 -4.770 -9.566 1.00 87.81 87 GLN A C 1
ATOM 650 O O . GLN A 1 87 ? -10.517 -4.394 -9.384 1.00 87.81 87 GLN A O 1
ATOM 655 N N . PRO A 1 88 ? -8.388 -4.559 -8.652 1.00 91.81 88 PRO A N 1
ATOM 656 C CA . PRO A 1 88 ? -8.656 -3.929 -7.369 1.00 91.81 88 PRO A CA 1
ATOM 657 C C . PRO A 1 88 ? -9.062 -2.472 -7.560 1.00 91.81 88 PRO A C 1
ATOM 659 O O . PRO A 1 88 ? -8.629 -1.790 -8.492 1.00 91.81 88 PRO A O 1
ATOM 662 N N . SER A 1 89 ? -9.879 -1.977 -6.642 1.00 91.88 89 SER A N 1
ATOM 663 C CA . SER A 1 89 ? -10.124 -0.549 -6.522 1.00 91.88 89 SER A CA 1
ATOM 664 C C . SER A 1 89 ? -9.028 0.188 -5.761 1.00 91.88 89 SER A C 1
ATOM 666 O O . SER A 1 89 ? -8.086 -0.426 -5.258 1.00 91.88 89 SER A O 1
ATOM 668 N N . ARG A 1 90 ? -9.170 1.515 -5.624 1.00 90.50 90 ARG A N 1
ATOM 669 C CA . ARG A 1 90 ? -8.258 2.306 -4.791 1.00 90.50 90 ARG A CA 1
ATOM 670 C C . ARG A 1 90 ? -8.311 1.815 -3.355 1.00 90.50 90 ARG A C 1
ATOM 672 O O . ARG A 1 90 ? -7.268 1.538 -2.783 1.00 90.50 90 ARG A O 1
ATOM 679 N N . SER A 1 91 ? -9.506 1.642 -2.796 1.00 92.06 91 SER A N 1
ATOM 680 C CA . SER A 1 91 ? -9.652 1.155 -1.421 1.00 92.06 91 SER A CA 1
ATOM 681 C C . SER A 1 91 ? -8.997 -0.211 -1.205 1.00 92.06 91 SER A C 1
ATOM 683 O O . SER A 1 91 ? -8.272 -0.385 -0.229 1.00 92.06 91 SER A O 1
ATOM 685 N N . VAL A 1 92 ? -9.178 -1.156 -2.133 1.00 94.56 92 VAL A N 1
ATOM 686 C CA . VAL A 1 92 ? -8.534 -2.478 -2.043 1.00 94.56 92 VAL A CA 1
ATOM 687 C C . VAL A 1 92 ? -7.010 -2.350 -2.116 1.00 94.56 92 VAL A C 1
ATOM 689 O O . VAL A 1 92 ? -6.309 -2.915 -1.281 1.00 94.56 92 VAL A O 1
ATOM 692 N N . ALA A 1 93 ? -6.481 -1.551 -3.047 1.00 93.88 93 ALA A N 1
ATOM 693 C CA . ALA A 1 93 ? -5.043 -1.301 -3.144 1.00 93.88 93 ALA A CA 1
ATOM 694 C C . ALA A 1 93 ? -4.470 -0.595 -1.897 1.00 93.88 93 ALA A C 1
ATOM 696 O O . ALA A 1 93 ? -3.339 -0.874 -1.495 1.00 93.88 93 ALA A O 1
ATOM 697 N N . ALA A 1 94 ? -5.249 0.281 -1.256 1.00 93.56 94 ALA A N 1
ATOM 698 C CA . ALA A 1 94 ? -4.885 0.955 -0.011 1.00 93.56 94 ALA A CA 1
ATOM 699 C C . ALA A 1 94 ? -4.697 -0.037 1.137 1.00 93.56 94 ALA A C 1
ATOM 701 O O . ALA A 1 94 ? -3.659 -0.051 1.799 1.00 93.56 94 ALA A O 1
ATOM 702 N N . TYR A 1 95 ? -5.692 -0.897 1.345 1.00 95.88 95 TYR A N 1
ATOM 703 C CA . TYR A 1 95 ? -5.650 -1.905 2.395 1.00 95.88 95 TYR A CA 1
ATOM 704 C C . TYR A 1 95 ? -4.611 -2.991 2.109 1.00 95.88 95 TYR A C 1
ATOM 706 O O . TYR A 1 95 ? -3.916 -3.419 3.027 1.00 95.88 95 TYR A O 1
ATOM 714 N N . TYR A 1 96 ? -4.414 -3.359 0.842 1.00 96.25 96 TYR A N 1
ATOM 715 C CA . TYR A 1 96 ? -3.314 -4.226 0.424 1.00 96.25 96 TYR A CA 1
ATOM 716 C C . TYR A 1 96 ? -1.953 -3.653 0.843 1.00 96.25 96 TYR A C 1
ATOM 718 O O . TYR A 1 96 ? -1.143 -4.341 1.464 1.00 96.25 96 TYR A O 1
ATOM 726 N N . ALA A 1 97 ? -1.724 -2.364 0.580 1.00 94.88 97 ALA A N 1
ATOM 727 C CA . ALA A 1 97 ? -0.498 -1.679 0.970 1.00 94.88 97 ALA A CA 1
ATOM 728 C C . ALA A 1 97 ? -0.309 -1.618 2.500 1.00 94.88 97 ALA A C 1
ATOM 730 O O . ALA A 1 97 ? 0.815 -1.783 2.976 1.00 94.88 97 ALA A O 1
ATOM 731 N N . ILE A 1 98 ? -1.391 -1.440 3.271 1.00 95.25 98 ILE A N 1
ATOM 732 C CA . ILE A 1 98 ? -1.365 -1.543 4.742 1.00 95.25 98 ILE A CA 1
ATOM 733 C C . ILE A 1 98 ? -0.926 -2.945 5.176 1.00 95.25 98 ILE A C 1
ATOM 735 O O . ILE A 1 98 ? -0.030 -3.065 6.010 1.00 95.25 98 ILE A O 1
ATOM 739 N N . GLY A 1 99 ? -1.514 -3.994 4.593 1.00 95.94 99 GLY A N 1
ATOM 740 C CA . GLY A 1 99 ? -1.140 -5.381 4.868 1.00 95.94 99 GLY A CA 1
ATOM 741 C C . GLY A 1 99 ? 0.343 -5.625 4.614 1.00 95.94 99 GLY A C 1
ATOM 742 O O . GLY A 1 99 ? 1.059 -6.089 5.498 1.00 95.94 99 GLY A O 1
ATOM 743 N N . LEU A 1 100 ? 0.833 -5.215 3.442 1.00 95.88 100 LEU A N 1
ATOM 744 C CA . LEU A 1 100 ? 2.239 -5.365 3.081 1.00 95.88 100 LEU A CA 1
ATOM 745 C C . LEU A 1 100 ? 3.190 -4.594 4.004 1.00 95.88 100 LEU A C 1
ATOM 747 O O . LEU A 1 100 ? 4.262 -5.109 4.332 1.00 95.88 100 LEU A O 1
ATOM 751 N N . LEU A 1 101 ? 2.819 -3.378 4.420 1.00 93.69 101 LEU A N 1
ATOM 752 C CA . LEU A 1 101 ? 3.581 -2.592 5.393 1.00 93.69 101 LEU A CA 1
ATOM 753 C C . LEU A 1 101 ? 3.624 -3.303 6.748 1.00 93.69 101 LEU A C 1
ATOM 755 O O . LEU A 1 101 ? 4.688 -3.434 7.350 1.00 93.69 101 LEU A O 1
ATOM 759 N N . TYR A 1 102 ? 2.484 -3.813 7.210 1.00 92.88 102 TYR A N 1
ATOM 760 C CA . TYR A 1 102 ? 2.397 -4.537 8.471 1.00 92.88 102 TYR A CA 1
ATOM 761 C C . TYR A 1 102 ? 3.184 -5.855 8.453 1.00 92.88 102 TYR A C 1
ATOM 763 O O . TYR A 1 102 ? 3.738 -6.244 9.478 1.00 92.88 102 TYR A O 1
ATOM 771 N N . THR A 1 103 ? 3.307 -6.515 7.300 1.00 94.25 103 THR A N 1
ATOM 772 C CA . THR A 1 103 ? 4.068 -7.768 7.147 1.00 94.25 103 THR A CA 1
ATOM 773 C C . THR A 1 103 ? 5.508 -7.582 6.655 1.00 94.25 103 THR A C 1
ATOM 775 O O . THR A 1 103 ? 6.148 -8.569 6.312 1.00 94.25 103 THR A O 1
ATOM 778 N N . ASP A 1 104 ? 6.014 -6.347 6.563 1.00 92.81 104 ASP A N 1
ATOM 779 C CA . ASP A 1 104 ? 7.375 -6.026 6.084 1.00 92.81 104 ASP A CA 1
ATOM 780 C C . ASP A 1 104 ? 7.685 -6.508 4.649 1.00 92.81 104 ASP A C 1
ATOM 782 O O . ASP A 1 104 ? 8.836 -6.733 4.282 1.00 92.81 104 ASP A O 1
ATOM 786 N N . ARG A 1 105 ? 6.647 -6.624 3.812 1.00 94.62 105 ARG A N 1
ATOM 787 C CA . ARG A 1 105 ? 6.706 -7.082 2.406 1.00 94.62 105 ARG A CA 1
ATOM 788 C C . ARG A 1 105 ? 6.489 -5.956 1.395 1.00 94.62 105 ARG A C 1
ATOM 790 O O . ARG A 1 105 ? 6.401 -6.186 0.192 1.00 94.62 105 ARG A O 1
ATOM 797 N N . LEU A 1 106 ? 6.385 -4.720 1.883 1.00 94.00 106 LEU A N 1
ATOM 798 C CA . LEU A 1 106 ? 5.964 -3.566 1.094 1.00 94.00 106 LEU A CA 1
ATOM 799 C C . LEU A 1 106 ? 6.797 -3.338 -0.163 1.00 94.00 106 LEU A C 1
ATOM 801 O O . LEU A 1 106 ? 6.238 -3.118 -1.224 1.00 94.00 106 LEU A O 1
ATOM 805 N N . LEU A 1 107 ? 8.121 -3.389 -0.069 1.00 94.12 107 LEU A N 1
ATOM 806 C CA . LEU A 1 107 ? 8.980 -3.115 -1.224 1.00 94.12 107 LEU A CA 1
ATOM 807 C C . LEU A 1 107 ? 9.114 -4.293 -2.190 1.00 94.12 107 LEU A C 1
ATOM 809 O O . LEU A 1 107 ? 9.559 -4.092 -3.319 1.00 94.12 107 LEU A O 1
ATOM 813 N N . ASP A 1 108 ? 8.759 -5.493 -1.742 1.00 94.81 108 ASP A N 1
ATOM 814 C CA . ASP A 1 108 ? 8.847 -6.715 -2.530 1.00 94.81 108 ASP A CA 1
ATOM 815 C C . ASP A 1 108 ? 7.579 -6.902 -3.371 1.00 94.81 108 ASP A C 1
ATOM 817 O O . ASP A 1 108 ? 7.669 -7.175 -4.565 1.00 94.81 108 ASP A O 1
ATOM 821 N N . ASP A 1 109 ? 6.406 -6.668 -2.774 1.00 95.62 109 ASP A N 1
ATOM 822 C CA . ASP A 1 109 ? 5.141 -7.130 -3.346 1.00 95.62 109 ASP A CA 1
ATOM 823 C C . ASP A 1 109 ? 4.183 -6.017 -3.789 1.00 95.62 109 ASP A C 1
ATOM 825 O O . ASP A 1 109 ? 3.156 -6.322 -4.390 1.00 95.62 109 ASP A O 1
ATOM 829 N N . LEU A 1 110 ? 4.491 -4.732 -3.555 1.00 93.44 110 LEU A N 1
ATOM 830 C CA . LEU A 1 110 ? 3.568 -3.620 -3.851 1.00 93.44 110 LEU A CA 1
ATOM 831 C C . LEU A 1 110 ? 2.974 -3.686 -5.266 1.00 93.44 110 LEU A C 1
ATOM 833 O O . LEU A 1 110 ? 1.793 -3.425 -5.452 1.00 93.44 110 LEU A O 1
ATOM 837 N N . PHE A 1 111 ? 3.772 -4.080 -6.258 1.00 94.00 111 PHE A N 1
ATOM 838 C CA . PHE A 1 111 ? 3.369 -4.084 -7.666 1.00 94.00 111 PHE A CA 1
ATOM 839 C C . PHE A 1 111 ? 2.726 -5.396 -8.143 1.00 94.00 111 PHE A C 1
ATOM 841 O O . PHE A 1 111 ? 2.456 -5.542 -9.336 1.00 94.00 111 PHE A O 1
ATOM 848 N N . ASN A 1 112 ? 2.428 -6.332 -7.234 1.00 94.88 112 ASN A N 1
ATOM 849 C CA . ASN A 1 112 ? 1.782 -7.614 -7.550 1.00 94.88 112 ASN A CA 1
ATOM 850 C C . ASN A 1 112 ? 0.266 -7.499 -7.788 1.00 94.88 112 ASN A C 1
ATOM 852 O O . ASN A 1 112 ? -0.395 -8.502 -8.065 1.00 94.88 112 ASN A O 1
ATOM 856 N N . ILE A 1 113 ? -0.295 -6.293 -7.723 1.00 92.75 113 ILE A N 1
ATOM 857 C CA . ILE A 1 113 ? -1.686 -5.993 -8.074 1.00 92.75 113 ILE A CA 1
ATOM 858 C C . ILE A 1 113 ? -1.750 -5.017 -9.255 1.00 92.75 113 ILE A C 1
ATOM 860 O O . ILE A 1 113 ? -0.779 -4.325 -9.561 1.00 92.75 113 ILE A O 1
ATOM 864 N N . SER A 1 114 ? -2.894 -4.957 -9.941 1.00 88.94 114 SER A N 1
ATOM 865 C CA . SER A 1 114 ? -3.099 -3.931 -10.970 1.00 88.94 114 SER A CA 1
ATOM 866 C C . SER A 1 114 ? -3.400 -2.582 -10.320 1.00 88.94 114 SER A C 1
ATOM 868 O O . SER A 1 114 ? -4.159 -2.503 -9.359 1.00 88.94 114 SER A O 1
ATOM 870 N N . TYR A 1 115 ? -2.836 -1.515 -10.882 1.00 87.75 115 TYR A N 1
ATOM 871 C CA . TYR A 1 115 ? -3.106 -0.133 -10.474 1.00 87.75 115 TYR A CA 1
ATOM 872 C C . TYR A 1 115 ? -4.080 0.577 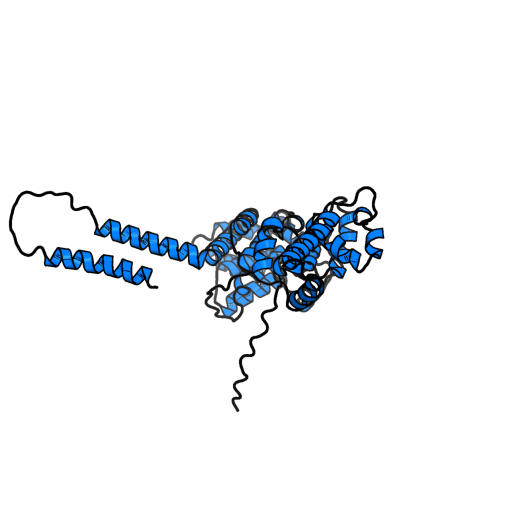-11.426 1.00 87.75 115 TYR A C 1
ATOM 874 O O . TYR A 1 115 ? -4.343 1.779 -11.301 1.00 87.75 115 TYR A O 1
ATOM 882 N N . HIS A 1 116 ? -4.671 -0.186 -12.349 1.00 84.56 116 HIS A N 1
ATOM 883 C CA . HIS A 1 116 ? -5.698 0.273 -13.262 1.00 84.56 116 HIS A CA 1
ATOM 884 C C . HIS A 1 116 ? -7.077 0.177 -12.601 1.00 84.56 116 HIS A C 1
ATOM 886 O O . HIS A 1 116 ? -7.844 -0.761 -12.823 1.00 84.56 116 HIS A O 1
ATOM 892 N N . TYR A 1 117 ? -7.375 1.161 -11.755 1.00 86.75 117 TYR A N 1
ATOM 893 C CA . TYR A 1 117 ? -8.579 1.153 -10.929 1.00 86.75 117 TYR A CA 1
ATOM 894 C C . TYR A 1 117 ? -9.870 1.249 -11.760 1.00 86.75 117 TYR A C 1
ATOM 896 O O . TYR A 1 117 ? -9.982 2.166 -12.582 1.00 86.75 117 TYR A O 1
ATOM 904 N N . PRO A 1 118 ? -10.866 0.378 -11.511 1.00 85.62 118 PRO A N 1
ATOM 905 C CA . PRO A 1 118 ? -12.183 0.501 -12.113 1.00 85.62 118 PRO A CA 1
ATOM 906 C C . PRO A 1 118 ? -12.951 1.678 -11.495 1.00 85.62 118 PRO A C 1
ATOM 908 O O . PRO A 1 118 ? -12.660 2.128 -10.381 1.00 85.62 118 PRO A O 1
ATOM 911 N N . ASP A 1 119 ? -13.973 2.159 -12.199 1.00 77.75 119 ASP A N 1
ATOM 912 C CA . ASP A 1 119 ? -14.943 3.079 -11.610 1.00 77.75 119 ASP A CA 1
ATOM 913 C C . ASP A 1 119 ? -15.873 2.310 -10.668 1.00 77.75 119 ASP A C 1
ATOM 915 O O . ASP A 1 119 ? -16.534 1.351 -11.069 1.00 77.75 119 ASP A O 1
ATOM 919 N N . ILE A 1 120 ? -15.952 2.743 -9.410 1.00 77.56 120 ILE A N 1
ATOM 920 C CA . ILE A 1 120 ? -16.886 2.169 -8.438 1.00 77.56 120 ILE A CA 1
ATOM 921 C C . ILE A 1 120 ? -18.094 3.076 -8.295 1.00 77.56 120 ILE A C 1
ATOM 923 O O . ILE A 1 120 ? -17.980 4.295 -8.159 1.00 77.56 120 ILE A O 1
ATOM 927 N N . GLN A 1 121 ? -19.264 2.452 -8.247 1.00 74.62 121 GLN A N 1
ATOM 928 C CA . GLN A 1 121 ? -20.513 3.119 -7.916 1.00 74.62 121 GLN A CA 1
ATOM 929 C C . GLN A 1 121 ? -20.652 3.243 -6.396 1.00 74.62 121 GLN A C 1
ATOM 931 O O . GLN A 1 121 ? -21.308 2.429 -5.749 1.00 74.62 121 GLN A O 1
ATOM 936 N N . LEU A 1 122 ? -20.018 4.265 -5.824 1.00 74.50 122 LEU A N 1
ATOM 937 C CA . LEU A 1 122 ? -20.245 4.669 -4.438 1.00 74.50 122 LEU A CA 1
ATOM 938 C C . LEU A 1 122 ? -21.240 5.826 -4.390 1.00 74.50 122 LEU A C 1
ATOM 940 O O . LEU A 1 122 ? -21.194 6.740 -5.215 1.00 74.50 122 LEU A O 1
ATOM 944 N N . LYS A 1 123 ? -22.128 5.811 -3.391 1.00 73.81 123 LYS A N 1
ATOM 945 C CA . LYS A 1 123 ? -22.926 6.991 -3.060 1.00 73.81 123 LYS A CA 1
ATOM 946 C C . LYS A 1 123 ? -22.015 7.996 -2.362 1.00 73.81 123 LYS A C 1
ATOM 948 O O . LYS A 1 123 ? -21.777 7.886 -1.163 1.00 73.81 123 LYS A O 1
ATOM 953 N N . ASP A 1 124 ? -21.512 8.947 -3.131 1.00 72.19 124 ASP A N 1
ATOM 954 C CA . ASP A 1 124 ? -20.654 10.010 -2.627 1.00 72.19 124 ASP A CA 1
ATOM 955 C C . ASP A 1 124 ? -21.505 11.085 -1.932 1.00 72.19 124 ASP A C 1
ATOM 957 O O . ASP A 1 124 ? -22.317 11.756 -2.572 1.00 72.19 124 ASP A O 1
ATOM 961 N N . VAL A 1 125 ? -21.390 11.180 -0.606 1.00 72.81 125 VAL A N 1
ATOM 962 C CA . VAL A 1 125 ? -22.154 12.135 0.220 1.00 72.81 125 VAL A CA 1
ATOM 963 C C . VAL A 1 125 ? -21.330 13.390 0.512 1.00 72.81 125 VAL A C 1
ATOM 965 O O . VAL A 1 125 ? -21.890 14.481 0.580 1.00 72.81 125 VAL A O 1
ATOM 968 N N . ASP A 1 126 ? -20.010 13.249 0.641 1.00 73.44 126 ASP A N 1
ATOM 969 C CA . ASP A 1 126 ? -19.080 14.301 1.065 1.00 73.44 126 ASP A CA 1
ATOM 970 C C . ASP A 1 126 ? -18.108 14.754 -0.042 1.00 73.44 126 ASP A C 1
ATOM 972 O O . ASP A 1 126 ? -17.309 15.665 0.172 1.00 73.44 126 ASP A O 1
ATOM 976 N N . GLY A 1 127 ? -18.179 14.156 -1.234 1.00 74.12 127 GLY A N 1
ATOM 977 C CA . GLY A 1 127 ? -17.300 14.465 -2.362 1.00 74.12 127 GLY A CA 1
ATOM 978 C C . GLY A 1 127 ? -15.932 13.780 -2.286 1.00 74.12 127 GLY A C 1
ATOM 979 O O . GLY A 1 127 ? -15.066 14.064 -3.117 1.00 74.12 127 GLY A O 1
ATOM 980 N N . SER A 1 128 ? -15.699 12.921 -1.286 1.00 76.75 128 SER A N 1
ATOM 981 C CA . SER A 1 128 ? -14.414 12.243 -1.078 1.00 76.75 128 SER A CA 1
ATOM 982 C C . SER A 1 128 ? -14.266 10.966 -1.913 1.00 76.75 128 SER A C 1
ATOM 984 O O . SER A 1 128 ? -13.146 10.478 -2.112 1.00 76.75 128 SER A O 1
ATOM 986 N N . GLY A 1 129 ? -15.372 10.426 -2.436 1.00 83.50 129 GLY A N 1
ATOM 987 C CA . GLY A 1 129 ? -15.390 9.160 -3.161 1.00 83.50 129 GLY A CA 1
ATOM 988 C C . GLY A 1 129 ? -14.784 8.018 -2.337 1.00 83.50 129 GLY A C 1
ATOM 989 O O . GLY A 1 129 ? -15.179 7.768 -1.203 1.00 83.50 129 GLY A O 1
ATOM 990 N N . GLU A 1 130 ? -13.803 7.308 -2.901 1.00 84.94 130 GLU A N 1
ATOM 991 C CA . GLU A 1 130 ? -13.118 6.217 -2.190 1.00 84.94 130 GLU A CA 1
ATOM 992 C C . GLU A 1 130 ? -12.187 6.707 -1.067 1.00 84.9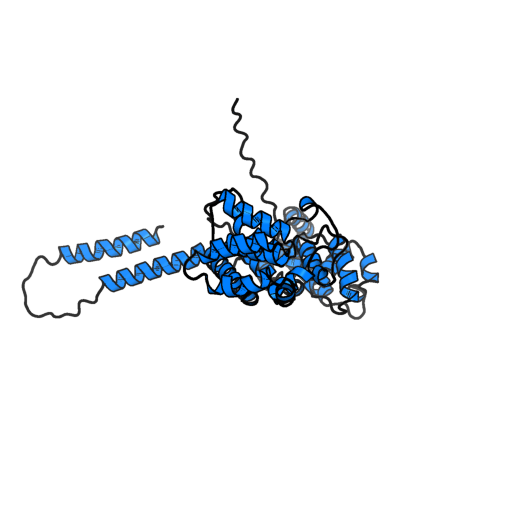4 130 GLU A C 1
ATOM 994 O O . GLU A 1 130 ? -11.947 5.970 -0.115 1.00 84.94 130 GLU A O 1
ATOM 999 N N . TYR A 1 131 ? -11.667 7.937 -1.136 1.00 85.38 131 TYR A N 1
ATOM 1000 C CA . TYR A 1 131 ? -10.658 8.419 -0.183 1.00 85.38 131 TYR A CA 1
ATOM 1001 C C . TYR A 1 131 ? -11.200 8.545 1.246 1.00 85.38 131 TYR A C 1
ATOM 1003 O O . TYR A 1 131 ? -10.458 8.326 2.204 1.00 85.38 131 TYR A O 1
ATOM 1011 N N . GLY A 1 132 ? -12.495 8.834 1.411 1.00 85.12 132 GLY A N 1
ATOM 1012 C CA . GLY A 1 132 ? -13.144 8.834 2.725 1.00 85.12 132 GLY A CA 1
ATOM 1013 C C . GLY A 1 132 ? -13.117 7.468 3.419 1.00 85.12 132 GLY A C 1
ATOM 1014 O O . GLY A 1 132 ? -13.177 7.402 4.645 1.00 85.12 132 GLY A O 1
ATOM 1015 N N . ILE A 1 133 ? -12.967 6.376 2.660 1.00 88.38 133 ILE A N 1
ATOM 1016 C CA . ILE A 1 133 ? -12.990 5.008 3.186 1.00 88.38 133 ILE A CA 1
ATOM 1017 C C . ILE A 1 133 ? -11.674 4.666 3.890 1.00 88.38 133 ILE A C 1
ATOM 1019 O O . ILE A 1 133 ? -11.702 4.220 5.034 1.00 88.38 133 ILE A O 1
ATOM 1023 N N . PHE A 1 134 ? -10.534 4.886 3.228 1.00 90.31 134 PHE A N 1
ATOM 1024 C CA . PHE A 1 134 ? -9.243 4.344 3.668 1.00 90.31 134 PHE A CA 1
ATOM 1025 C C . PHE A 1 134 ? -8.266 5.381 4.238 1.00 90.31 134 PHE A C 1
ATOM 1027 O O . PHE A 1 134 ? -7.307 4.990 4.897 1.00 90.31 134 PHE A O 1
ATOM 1034 N N . ASN A 1 135 ? -8.472 6.691 4.032 1.00 89.81 135 ASN A N 1
ATOM 1035 C CA . ASN A 1 135 ? -7.481 7.707 4.426 1.00 89.81 135 ASN A CA 1
ATOM 1036 C C . ASN A 1 135 ? -7.129 7.677 5.917 1.00 89.81 135 ASN A C 1
ATOM 1038 O O . ASN A 1 135 ? -5.959 7.822 6.268 1.00 89.81 135 ASN A O 1
ATOM 1042 N N . ALA A 1 136 ? -8.122 7.497 6.794 1.00 92.12 136 ALA A N 1
ATOM 1043 C CA . ALA A 1 136 ? -7.876 7.420 8.232 1.00 92.12 136 ALA A CA 1
ATOM 1044 C C . ALA A 1 136 ? -6.952 6.238 8.570 1.00 92.12 136 ALA A C 1
ATOM 1046 O O . ALA A 1 136 ? -5.966 6.405 9.282 1.00 92.12 136 ALA A O 1
ATOM 1047 N N . ASP A 1 137 ? -7.212 5.066 7.989 1.00 93.62 137 ASP A N 1
ATOM 1048 C CA . ASP A 1 137 ? -6.395 3.877 8.222 1.00 93.62 137 ASP A CA 1
ATOM 1049 C C . ASP A 1 137 ? -5.010 4.003 7.590 1.00 93.62 137 ASP A C 1
ATOM 1051 O O . ASP A 1 137 ? -4.022 3.716 8.257 1.00 93.62 137 ASP A O 1
ATOM 1055 N N . CYS A 1 138 ? -4.908 4.485 6.349 1.00 91.94 138 CYS A N 1
ATOM 1056 C CA . CYS A 1 138 ? -3.619 4.723 5.702 1.00 91.94 138 CYS A CA 1
ATOM 1057 C C . CYS A 1 138 ? -2.754 5.664 6.538 1.00 91.94 138 CYS A C 1
ATOM 1059 O O . CYS A 1 138 ? -1.609 5.332 6.826 1.00 91.94 138 CYS A O 1
ATOM 1061 N N . ASN A 1 139 ? -3.308 6.793 6.991 1.00 90.69 139 ASN A N 1
ATOM 1062 C CA . ASN A 1 139 ? -2.599 7.706 7.882 1.00 90.69 139 ASN A CA 1
ATOM 1063 C C . ASN A 1 139 ? -2.130 6.981 9.150 1.00 90.69 139 ASN A C 1
ATOM 1065 O O . ASN A 1 139 ? -0.940 7.020 9.465 1.00 90.69 139 ASN A O 1
ATOM 1069 N N . PHE A 1 140 ? -3.026 6.254 9.825 1.00 92.69 140 PHE A N 1
ATOM 1070 C CA . PHE A 1 140 ? -2.701 5.538 11.056 1.00 92.69 140 PHE A CA 1
ATOM 1071 C C . PHE A 1 140 ? -1.553 4.555 10.843 1.00 92.69 140 PHE A C 1
ATOM 1073 O O . PHE A 1 140 ? -0.528 4.658 11.505 1.00 92.69 140 PHE A O 1
ATOM 1080 N N . PHE A 1 141 ? -1.682 3.656 9.869 1.00 92.38 141 PHE A N 1
ATOM 1081 C CA . PHE A 1 141 ? -0.689 2.619 9.605 1.00 92.38 141 PHE A CA 1
ATOM 1082 C C . PHE A 1 141 ? 0.640 3.158 9.087 1.00 92.38 141 PHE A C 1
ATOM 1084 O O . PHE A 1 141 ? 1.652 2.480 9.219 1.00 92.38 141 PHE A O 1
ATOM 1091 N N . THR A 1 142 ? 0.667 4.380 8.554 1.00 88.50 142 THR A N 1
ATOM 1092 C CA . THR A 1 142 ? 1.916 5.058 8.192 1.00 88.50 142 THR A CA 1
ATOM 1093 C C . THR A 1 142 ? 2.561 5.853 9.329 1.00 88.50 142 THR A C 1
ATOM 1095 O O . THR A 1 142 ? 3.621 6.417 9.107 1.00 88.50 142 THR A O 1
ATOM 1098 N N . GLY A 1 143 ? 1.984 5.897 10.536 1.00 89.06 143 GLY A N 1
ATOM 1099 C CA . GLY A 1 143 ? 2.533 6.668 11.664 1.00 89.06 143 GLY A CA 1
ATOM 1100 C C . GLY A 1 143 ? 1.971 8.088 11.805 1.00 89.06 143 GLY A C 1
ATOM 1101 O O . GLY A 1 143 ? 2.354 8.817 12.717 1.00 89.06 143 GLY A O 1
ATOM 1102 N N . LEU A 1 144 ? 1.023 8.488 10.953 1.00 88.62 144 LEU A N 1
ATOM 1103 C CA . LEU A 1 144 ? 0.348 9.787 10.993 1.00 88.62 144 LEU A CA 1
ATOM 1104 C C . LEU A 1 144 ? -0.891 9.750 11.895 1.00 88.62 144 LEU A C 1
ATOM 1106 O O . LEU A 1 144 ? -2.032 9.819 11.430 1.00 88.62 144 LEU A O 1
ATOM 1110 N N . ILE A 1 145 ? -0.674 9.666 13.207 1.00 91.12 145 ILE A N 1
ATOM 1111 C CA . ILE A 1 145 ? -1.763 9.508 14.184 1.00 91.12 145 ILE A CA 1
ATOM 1112 C C . ILE A 1 145 ? -2.730 10.707 14.159 1.00 91.12 145 ILE A C 1
ATOM 1114 O O . ILE A 1 145 ? -3.945 10.511 14.092 1.00 91.12 145 ILE A O 1
ATOM 1118 N N . ASN A 1 146 ? -2.213 11.940 14.128 1.00 90.25 146 ASN A N 1
ATOM 1119 C CA . ASN A 1 146 ? -3.043 13.153 14.114 1.00 90.25 146 ASN A CA 1
ATOM 1120 C C . ASN A 1 146 ? -3.842 13.327 12.808 1.00 90.25 146 ASN A C 1
ATOM 1122 O O . ASN A 1 146 ? -5.057 13.528 12.886 1.00 90.25 146 ASN A O 1
ATOM 1126 N N . PRO A 1 147 ? -3.240 13.184 11.610 1.00 89.94 147 PRO A N 1
ATOM 1127 C CA . PRO A 1 147 ? -4.008 13.162 10.363 1.00 89.94 147 PRO A CA 1
ATOM 1128 C C . PRO A 1 147 ? -5.046 12.038 10.308 1.00 89.94 147 PRO A C 1
ATOM 1130 O O . PRO A 1 147 ? -6.160 12.255 9.837 1.00 89.94 147 PRO A O 1
ATOM 1133 N N . SER A 1 148 ? -4.728 10.850 10.836 1.00 92.62 148 SER A N 1
ATOM 1134 C CA . SER A 1 148 ? -5.695 9.750 10.955 1.00 92.62 148 SER A CA 1
ATOM 1135 C C . SER A 1 148 ? -6.905 10.154 11.786 1.00 92.62 148 SER A C 1
ATOM 1137 O O . SER A 1 148 ? -8.046 9.998 11.343 1.00 92.62 148 SER A O 1
ATOM 1139 N N . TYR A 1 149 ? -6.656 10.708 12.974 1.00 94.75 149 TYR A N 1
ATOM 1140 C CA . TYR A 1 149 ? -7.702 11.200 13.857 1.00 94.75 149 TYR A CA 1
ATOM 1141 C C . TYR A 1 149 ? -8.572 12.249 13.157 1.00 94.75 149 TYR A C 1
ATOM 1143 O O . TYR A 1 149 ? -9.796 12.129 13.167 1.00 94.75 149 TYR A O 1
ATOM 1151 N N . ARG A 1 150 ? -7.954 13.232 12.486 1.00 92.75 150 ARG A N 1
ATOM 1152 C CA . ARG A 1 150 ? -8.672 14.262 11.723 1.00 92.75 150 ARG A CA 1
ATOM 1153 C C . ARG A 1 150 ? -9.550 13.643 10.639 1.00 92.75 150 ARG A C 1
ATOM 1155 O O . ARG A 1 150 ? -10.736 13.942 10.594 1.00 92.75 150 ARG A O 1
ATOM 1162 N N . CYS A 1 151 ? -9.012 12.744 9.813 1.00 91.56 151 CYS A N 1
ATOM 1163 C CA . CYS A 1 151 ? -9.789 12.067 8.773 1.00 91.56 151 CYS A CA 1
ATOM 1164 C C . CYS A 1 151 ? -10.973 11.273 9.346 1.00 91.56 151 CYS A C 1
ATOM 1166 O O . CYS A 1 151 ? -12.061 11.303 8.776 1.00 91.56 151 CYS A O 1
ATOM 1168 N N . ALA A 1 152 ? -10.785 10.579 10.472 1.00 94.69 152 ALA A N 1
ATOM 1169 C CA . ALA A 1 152 ? -11.863 9.854 11.141 1.00 94.69 152 ALA A CA 1
ATOM 1170 C C . ALA A 1 152 ? -12.934 10.807 11.705 1.00 94.69 152 ALA A C 1
ATOM 1172 O O . ALA A 1 152 ? -14.130 10.547 11.570 1.00 94.69 152 ALA A O 1
ATOM 1173 N N . MET A 1 153 ? -12.516 11.932 12.289 1.00 94.88 153 MET A N 1
ATOM 1174 C CA . MET A 1 153 ? -13.415 12.968 12.797 1.00 94.88 153 MET A CA 1
ATOM 1175 C C . MET A 1 153 ? -14.211 13.631 11.666 1.00 94.88 153 MET A C 1
ATOM 1177 O O . MET A 1 153 ? -15.428 13.756 11.784 1.00 94.88 153 MET A O 1
ATOM 1181 N N . ASP A 1 154 ? -13.561 13.986 10.554 1.00 91.88 154 ASP A N 1
ATOM 1182 C CA . ASP A 1 154 ? -14.210 14.554 9.365 1.00 91.88 154 ASP A CA 1
ATOM 1183 C C . ASP A 1 154 ? -15.325 13.623 8.869 1.00 91.88 154 ASP A C 1
ATOM 1185 O O . ASP A 1 154 ? -16.442 14.065 8.606 1.00 91.88 154 ASP A O 1
ATOM 1189 N N . GLN A 1 155 ? -15.069 12.311 8.831 1.00 91.06 155 GLN A N 1
ATOM 1190 C CA . GLN A 1 155 ? -16.075 11.320 8.450 1.00 91.06 155 GLN A CA 1
ATOM 1191 C C . GLN A 1 155 ? -17.254 11.254 9.430 1.00 91.06 155 GLN A C 1
ATOM 1193 O O . GLN A 1 155 ? -18.402 11.159 8.997 1.00 91.06 155 GLN A O 1
ATOM 1198 N N . VAL A 1 156 ? -17.002 11.340 10.739 1.00 92.19 156 VAL A N 1
ATOM 1199 C CA . VAL A 1 156 ? -18.069 11.379 11.754 1.00 92.19 156 VAL A CA 1
ATOM 1200 C C . VAL A 1 156 ? -18.913 12.651 11.647 1.00 92.19 156 VAL A C 1
ATOM 1202 O O . VAL A 1 156 ? -20.132 12.592 11.803 1.00 92.19 156 VAL A O 1
ATOM 1205 N N . VAL A 1 157 ? -18.288 13.796 11.368 1.00 91.31 157 VAL A N 1
ATOM 1206 C CA . VAL A 1 157 ? -18.976 15.090 11.249 1.00 91.31 157 VAL A CA 1
ATOM 1207 C C . VAL A 1 157 ? -19.788 15.171 9.957 1.00 91.31 157 VAL A C 1
ATOM 1209 O O . VAL A 1 157 ? -20.958 15.546 9.997 1.00 91.31 157 VAL A O 1
ATOM 1212 N N . MET A 1 158 ? -19.193 14.801 8.822 1.00 89.00 158 MET A N 1
ATOM 1213 C CA . MET A 1 158 ? -19.816 14.954 7.503 1.00 89.00 158 MET A CA 1
ATOM 1214 C C . MET A 1 158 ? -20.867 13.881 7.222 1.00 89.00 158 MET A C 1
ATOM 1216 O O . M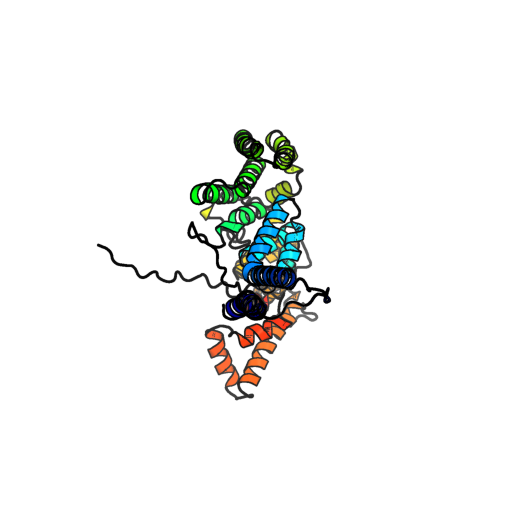ET A 1 158 ? -21.905 14.169 6.630 1.00 89.00 158 MET A O 1
ATOM 1220 N N . ASN A 1 159 ? -20.616 12.644 7.660 1.00 87.25 159 ASN A N 1
ATOM 1221 C CA . ASN A 1 159 ? -21.435 11.485 7.304 1.00 87.25 159 ASN A CA 1
ATOM 1222 C C . ASN A 1 159 ? -22.192 10.870 8.493 1.00 87.25 159 ASN A C 1
ATOM 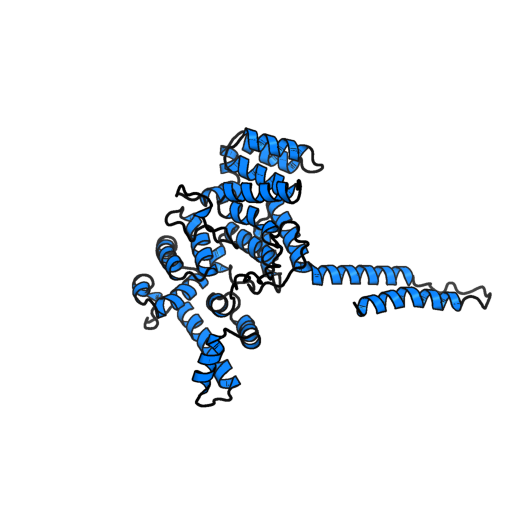1224 O O . ASN A 1 159 ? -22.829 9.820 8.341 1.00 87.25 159 ASN A O 1
ATOM 1228 N N . GLY A 1 160 ? -22.134 11.520 9.658 1.00 89.00 160 GLY A N 1
ATOM 1229 C CA . GLY A 1 160 ? -22.757 11.083 10.903 1.00 89.00 160 GLY A CA 1
ATOM 1230 C C . GLY A 1 160 ? -21.914 10.080 11.705 1.00 89.00 160 GLY A C 1
ATOM 1231 O O . GLY A 1 160 ? -20.929 9.526 11.207 1.00 89.00 160 GLY A O 1
ATOM 1232 N N . PRO A 1 161 ? -22.298 9.811 12.967 1.00 89.25 161 PRO A N 1
ATOM 1233 C CA . PRO A 1 161 ? -21.553 8.926 13.854 1.00 89.25 161 PRO A CA 1
ATOM 1234 C C . PRO A 1 161 ? -21.525 7.495 13.316 1.00 89.25 161 PRO A C 1
ATOM 1236 O O . PRO A 1 161 ? -22.551 6.823 13.212 1.00 89.25 161 PRO A O 1
ATOM 1239 N N . ARG A 1 162 ? -20.318 7.016 13.005 1.00 90.19 162 ARG A N 1
ATOM 1240 C CA . ARG A 1 162 ? -20.052 5.642 12.572 1.00 90.19 162 ARG A CA 1
ATOM 1241 C C . ARG A 1 162 ? -19.072 4.994 13.535 1.00 90.19 162 ARG A C 1
ATOM 1243 O O . ARG A 1 162 ? -18.004 5.539 13.810 1.00 90.19 162 ARG A O 1
ATOM 1250 N N . LEU A 1 163 ? -19.428 3.802 14.002 1.00 93.62 163 LEU A N 1
ATOM 1251 C CA . LEU A 1 163 ? -18.653 3.038 14.976 1.00 93.62 163 LEU A CA 1
ATOM 1252 C C . LEU A 1 163 ? -17.205 2.797 14.534 1.00 93.62 163 LEU A C 1
ATOM 1254 O O . LEU A 1 163 ? -16.293 2.944 15.340 1.00 93.62 163 LEU A O 1
ATOM 1258 N N . TYR A 1 164 ? -16.998 2.511 13.247 1.00 94.44 164 TYR A N 1
ATOM 1259 C CA . TYR A 1 164 ? -15.672 2.321 12.657 1.00 94.44 164 TYR A CA 1
ATOM 1260 C C . TYR A 1 164 ? -14.717 3.487 12.965 1.00 94.44 164 TYR A C 1
ATOM 1262 O O . TYR A 1 164 ? -13.635 3.296 13.517 1.00 94.44 164 TYR A O 1
ATOM 1270 N N . TYR A 1 165 ? -15.147 4.719 12.681 1.00 95.12 165 TYR A N 1
ATOM 1271 C CA . TYR A 1 165 ? -14.322 5.906 12.898 1.00 95.12 165 TYR A CA 1
ATOM 1272 C C . TYR A 1 165 ? -14.233 6.299 14.376 1.00 95.12 165 TYR A C 1
ATOM 1274 O O . TYR A 1 165 ? -13.195 6.800 14.796 1.00 95.12 165 TYR A O 1
ATOM 1282 N N . LEU A 1 166 ? -15.259 6.018 15.191 1.00 96.12 166 LEU A N 1
ATOM 1283 C CA . LEU A 1 166 ? -15.170 6.174 16.651 1.00 96.12 166 LEU A CA 1
ATOM 1284 C C . LEU A 1 166 ? -14.073 5.277 17.242 1.00 96.12 166 LEU A C 1
ATOM 1286 O O . LEU A 1 166 ? -13.269 5.755 18.041 1.00 96.12 166 LEU A O 1
ATOM 1290 N N . LYS A 1 167 ? -13.993 4.012 16.808 1.00 97.06 167 LYS A N 1
ATOM 1291 C CA . LYS A 1 167 ? -12.917 3.089 17.197 1.00 97.06 167 LYS A CA 1
ATOM 1292 C C . LYS A 1 167 ? -11.550 3.613 16.764 1.00 97.06 167 LYS A C 1
ATOM 1294 O O . LYS A 1 167 ? -10.637 3.666 17.583 1.00 97.06 167 LYS A O 1
ATOM 1299 N N . ARG A 1 168 ? -11.412 4.074 15.514 1.00 96.69 168 ARG A N 1
ATOM 1300 C CA . ARG A 1 168 ? -10.157 4.670 15.023 1.00 96.69 168 ARG A CA 1
ATOM 1301 C C . ARG A 1 168 ? -9.740 5.896 15.844 1.00 96.69 168 ARG A C 1
ATOM 1303 O O . ARG A 1 168 ? -8.577 5.986 16.220 1.00 96.69 168 ARG A O 1
ATOM 1310 N N . MET A 1 169 ? -10.669 6.798 16.176 1.00 97.75 169 MET A N 1
ATOM 1311 C CA . MET A 1 169 ? -10.387 7.959 17.034 1.00 97.75 169 MET A CA 1
ATOM 1312 C C . MET A 1 169 ? -9.965 7.553 18.451 1.00 97.75 169 MET A C 1
ATOM 1314 O O . MET A 1 169 ? -9.035 8.151 18.986 1.00 97.75 169 MET A O 1
ATOM 1318 N N . ALA A 1 170 ? -10.588 6.524 19.040 1.00 97.50 170 ALA A N 1
ATOM 1319 C CA . ALA A 1 170 ? -10.180 5.991 20.340 1.00 97.50 170 ALA A CA 1
ATOM 1320 C C . ALA A 1 170 ? -8.736 5.462 20.306 1.00 97.50 170 ALA A C 1
ATOM 1322 O O . ALA A 1 170 ? -7.934 5.825 21.163 1.00 97.50 170 ALA A O 1
ATOM 1323 N N . ILE A 1 171 ? -8.384 4.673 19.284 1.00 96.88 171 ILE A N 1
ATOM 1324 C CA . ILE A 1 171 ? -7.027 4.132 19.107 1.00 96.88 171 ILE A CA 1
ATOM 1325 C C . ILE A 1 171 ? -6.011 5.263 18.892 1.00 96.88 171 ILE A C 1
ATOM 1327 O O . ILE A 1 171 ? -4.936 5.238 19.484 1.00 96.88 171 ILE A O 1
ATOM 1331 N N . CYS A 1 172 ? -6.343 6.282 18.091 1.00 96.81 172 CYS A N 1
ATOM 1332 C CA . CYS A 1 172 ? -5.483 7.454 17.914 1.00 96.81 172 CYS A CA 1
ATOM 1333 C C . CYS A 1 172 ? -5.251 8.210 19.231 1.00 96.81 172 CYS A C 1
ATOM 1335 O O . CYS A 1 172 ? -4.109 8.536 19.538 1.00 96.81 172 CYS A O 1
ATOM 1337 N N . ALA A 1 173 ? -6.302 8.439 20.025 1.00 97.25 173 ALA A N 1
ATOM 1338 C CA . ALA A 1 173 ? -6.182 9.096 21.327 1.00 97.25 173 ALA A CA 1
ATOM 1339 C C . ALA A 1 173 ? -5.310 8.280 22.300 1.00 97.25 173 ALA A C 1
ATOM 1341 O O . ALA A 1 173 ? -4.495 8.849 23.020 1.00 97.25 173 ALA A O 1
ATOM 1342 N N . ILE A 1 174 ? -5.422 6.945 22.284 1.00 96.75 174 ILE A N 1
ATOM 1343 C CA . ILE A 1 174 ? -4.547 6.050 23.061 1.00 96.75 174 ILE A CA 1
ATOM 1344 C C . ILE A 1 174 ? -3.092 6.182 22.603 1.00 96.75 174 ILE A C 1
ATOM 1346 O O . ILE A 1 174 ? -2.208 6.390 23.431 1.00 96.75 174 ILE A O 1
ATOM 1350 N N . ALA A 1 175 ? -2.836 6.122 21.294 1.00 94.69 175 ALA A N 1
ATOM 1351 C CA . ALA A 1 175 ? -1.487 6.225 20.739 1.00 94.69 175 ALA A CA 1
ATOM 1352 C C . ALA A 1 175 ? -0.833 7.597 21.014 1.00 94.69 175 ALA A C 1
ATOM 1354 O O . ALA A 1 175 ? 0.375 7.674 21.230 1.00 94.69 175 ALA A O 1
ATOM 1355 N N . ASN A 1 176 ? -1.634 8.666 21.081 1.00 93.62 176 ASN A N 1
ATOM 1356 C CA . ASN A 1 176 ? -1.205 10.011 21.478 1.00 93.62 176 ASN A CA 1
ATOM 1357 C C . ASN A 1 176 ? -1.109 10.222 23.002 1.00 93.62 176 ASN A C 1
ATOM 1359 O O . ASN A 1 176 ? -0.717 11.303 23.436 1.00 93.62 176 ASN A O 1
ATOM 1363 N N . GLN A 1 177 ? -1.455 9.222 23.820 1.00 94.88 177 GLN A N 1
ATOM 1364 C CA . GLN A 1 177 ? -1.487 9.314 25.288 1.00 94.88 177 GLN A CA 1
ATOM 1365 C C . GLN A 1 177 ? -2.513 10.339 25.823 1.00 94.88 177 GLN A C 1
ATOM 1367 O O . GLN A 1 177 ? -2.378 10.889 26.917 1.00 94.88 177 GLN A O 1
ATOM 1372 N N . GLU A 1 178 ? -3.592 10.577 25.076 1.00 96.00 178 GLU A N 1
ATOM 1373 C CA . GLU A 1 178 ? -4.674 11.508 25.410 1.00 96.00 178 GLU A CA 1
ATOM 1374 C C . GLU A 1 178 ? -5.758 10.813 26.246 1.00 96.00 178 GLU A C 1
ATOM 1376 O O . GLU A 1 178 ? -6.888 10.589 25.804 1.00 96.00 178 GLU A O 1
ATOM 1381 N N . LYS A 1 179 ? -5.410 10.469 27.489 1.00 96.25 179 LYS A N 1
ATOM 1382 C CA . LYS A 1 179 ? -6.228 9.663 28.412 1.00 96.25 179 LYS A CA 1
ATOM 1383 C C . LYS A 1 179 ? -7.714 10.041 28.463 1.00 96.25 179 LYS A C 1
ATOM 1385 O O . LYS A 1 179 ? -8.580 9.196 28.241 1.00 96.25 179 LYS A O 1
ATOM 1390 N N . GLU A 1 180 ? -8.032 11.301 28.756 1.00 97.38 180 GLU A N 1
ATOM 1391 C CA . GLU A 1 180 ? -9.429 11.734 28.930 1.00 97.38 180 GLU A CA 1
ATOM 1392 C C . GLU A 1 180 ? -10.222 11.683 27.617 1.00 97.38 180 GLU A C 1
ATOM 1394 O O . GLU A 1 180 ? -11.415 11.363 27.606 1.00 97.38 180 GLU A O 1
ATOM 1399 N N . LEU A 1 181 ? -9.551 11.932 26.491 1.00 97.19 181 LEU A N 1
ATOM 1400 C CA . LEU A 1 181 ? -10.161 11.841 25.173 1.00 97.19 181 LEU A CA 1
ATOM 1401 C C . LEU A 1 181 ? -10.416 10.378 24.781 1.00 97.19 181 LEU A C 1
ATOM 1403 O O . LEU A 1 181 ? -11.518 10.046 24.341 1.00 97.19 181 LEU A O 1
ATOM 1407 N N . ALA A 1 182 ? -9.448 9.490 25.022 1.00 97.75 182 ALA A N 1
ATOM 1408 C CA . ALA A 1 182 ? -9.602 8.052 24.823 1.00 97.75 182 ALA A CA 1
ATOM 1409 C C . ALA A 1 182 ? -10.782 7.500 25.641 1.00 97.75 182 ALA A C 1
ATOM 1411 O O . ALA A 1 182 ? -11.670 6.848 25.089 1.00 97.75 182 ALA A O 1
ATOM 1412 N N . LYS A 1 183 ? -10.866 7.851 26.933 1.00 97.62 183 LYS A N 1
ATOM 1413 C CA . LYS A 1 183 ? -11.992 7.480 27.808 1.00 97.62 183 LYS A CA 1
ATOM 1414 C C . LYS A 1 183 ? -13.333 7.949 27.274 1.00 97.62 183 LYS A C 1
ATOM 1416 O O . LYS A 1 183 ? -14.302 7.193 27.300 1.00 97.62 183 LYS A O 1
ATOM 1421 N N . LYS A 1 184 ? -13.409 9.189 26.783 1.00 97.38 184 LYS A N 1
ATOM 1422 C CA . LYS A 1 184 ? -14.640 9.727 26.197 1.00 97.38 184 LYS A CA 1
ATOM 1423 C C . LYS A 1 184 ? -15.122 8.855 25.039 1.00 97.38 184 LYS A C 1
ATOM 1425 O O . LYS A 1 184 ? -16.299 8.498 25.012 1.00 97.38 184 LYS A O 1
ATOM 1430 N N . TYR A 1 185 ? -14.238 8.484 24.114 1.00 97.62 185 TYR A N 1
ATOM 1431 C CA . TYR A 1 185 ? -14.613 7.628 22.987 1.00 97.62 185 TYR A CA 1
ATOM 1432 C C . TYR A 1 185 ? -14.974 6.209 23.417 1.00 97.62 185 TYR A C 1
ATOM 1434 O O . TYR A 1 185 ? -16.011 5.703 22.994 1.00 97.62 185 TYR A O 1
ATOM 1442 N N . LEU A 1 186 ? -14.191 5.594 24.302 1.00 97.94 186 LEU A N 1
ATOM 1443 C CA . LEU A 1 186 ? -14.477 4.256 24.824 1.00 97.94 186 LEU A CA 1
ATOM 1444 C C . LEU A 1 186 ? -15.820 4.200 25.566 1.00 97.94 186 LEU A C 1
ATOM 1446 O O . LEU A 1 186 ? -16.573 3.245 25.396 1.00 97.94 186 LEU A O 1
ATOM 1450 N N . ASN A 1 187 ? -16.182 5.251 26.307 1.00 97.50 187 ASN A N 1
ATOM 1451 C CA . ASN A 1 187 ? -17.487 5.358 26.961 1.00 97.50 187 ASN A CA 1
ATOM 1452 C C . ASN A 1 187 ? -18.652 5.436 25.963 1.00 97.50 187 ASN A C 1
ATOM 1454 O O . ASN A 1 187 ? -19.708 4.867 26.234 1.00 97.50 187 ASN A O 1
ATOM 1458 N N . ILE A 1 188 ? -18.477 6.119 24.825 1.00 96.62 188 ILE A N 1
ATOM 1459 C CA . ILE A 1 188 ? -19.477 6.140 23.743 1.00 96.62 188 ILE A CA 1
ATOM 1460 C C . ILE A 1 188 ? -19.587 4.746 23.114 1.00 96.62 188 ILE A C 1
ATOM 1462 O O . ILE A 1 188 ? -20.689 4.235 22.940 1.00 96.62 188 ILE A O 1
ATOM 1466 N N . ILE A 1 189 ? -18.450 4.112 22.811 1.00 97.12 189 ILE A N 1
ATOM 1467 C CA . ILE A 1 189 ? -18.395 2.789 22.173 1.00 97.12 189 ILE A CA 1
ATOM 1468 C C . ILE A 1 189 ? -19.020 1.715 23.072 1.00 97.12 189 ILE A C 1
ATOM 1470 O O . ILE A 1 189 ? -19.776 0.888 22.577 1.00 97.12 189 ILE A O 1
ATOM 1474 N N . ARG A 1 190 ? -18.808 1.773 24.394 1.00 97.62 190 ARG A N 1
ATOM 1475 C CA . ARG A 1 190 ? -19.396 0.836 25.372 1.00 97.62 190 ARG A CA 1
ATOM 1476 C C . ARG A 1 190 ? -20.928 0.799 25.337 1.00 97.62 190 ARG A C 1
ATOM 1478 O O . ARG A 1 190 ? -21.530 -0.199 25.716 1.00 97.62 190 ARG A O 1
ATOM 1485 N N . GLN A 1 191 ? -21.574 1.883 24.910 1.00 96.38 191 GLN A N 1
ATOM 1486 C CA . GLN A 1 191 ? -23.036 1.943 24.805 1.00 96.38 191 GLN A CA 1
ATOM 1487 C C . GLN A 1 191 ? -23.570 1.231 23.554 1.00 96.38 191 GLN A C 1
ATOM 1489 O O . GLN A 1 191 ? -24.776 1.008 23.444 1.00 96.38 191 GLN A O 1
ATOM 1494 N N . VAL A 1 192 ? -22.695 0.874 22.610 1.00 95.12 192 VAL A N 1
ATOM 1495 C CA . VAL A 1 192 ? -23.062 0.155 21.392 1.00 95.12 192 VAL A CA 1
ATOM 1496 C C . VAL A 1 192 ? -23.108 -1.352 21.685 1.00 95.12 192 VAL A C 1
ATOM 1498 O O . VAL A 1 192 ? -22.158 -1.897 22.251 1.00 95.12 192 VAL A O 1
ATOM 1501 N N . PRO A 1 193 ? -24.194 -2.061 21.319 1.00 95.12 193 PRO A N 1
ATOM 1502 C CA . PRO A 1 193 ? -24.278 -3.505 21.512 1.00 95.12 193 PRO A CA 1
ATOM 1503 C C . PRO A 1 193 ? -23.113 -4.248 20.851 1.00 95.12 193 PRO A C 1
ATOM 1505 O O . PRO A 1 193 ? -22.729 -3.911 19.736 1.00 95.12 193 PRO A O 1
ATOM 1508 N N . LEU A 1 194 ? -22.627 -5.305 21.512 1.00 94.00 194 LEU A N 1
ATOM 1509 C CA . LEU A 1 194 ? -21.552 -6.196 21.037 1.00 94.00 194 LEU A CA 1
ATOM 1510 C C . LEU A 1 194 ? -20.145 -5.572 20.980 1.00 94.00 194 LEU A C 1
ATOM 1512 O O . LEU A 1 194 ? -19.238 -6.182 20.429 1.00 94.00 194 LEU A O 1
ATOM 1516 N N . GLU A 1 195 ? -19.932 -4.404 21.593 1.00 95.88 195 GLU A N 1
ATOM 1517 C CA . GLU A 1 195 ? -18.638 -3.701 21.553 1.00 95.88 195 GLU A CA 1
ATOM 1518 C C . GLU A 1 195 ? -17.827 -3.753 22.853 1.00 95.88 195 GLU A C 1
ATOM 1520 O O . GLU A 1 195 ? -16.795 -3.093 22.993 1.00 95.88 195 GLU A O 1
ATOM 1525 N N . ASN A 1 196 ? -18.264 -4.568 23.815 1.00 94.81 196 ASN A N 1
ATOM 1526 C CA . ASN A 1 196 ? -17.586 -4.697 25.104 1.00 94.81 196 ASN A CA 1
ATOM 1527 C C . ASN A 1 196 ? -16.164 -5.256 24.971 1.00 94.81 196 ASN A C 1
ATOM 1529 O O . ASN A 1 196 ? -15.286 -4.796 25.695 1.00 94.81 196 ASN A O 1
ATOM 1533 N N . ASP A 1 197 ? -15.923 -6.182 24.039 1.00 95.44 197 ASP A N 1
ATOM 1534 C CA . ASP A 1 197 ? -14.601 -6.794 23.848 1.00 95.44 197 ASP A CA 1
ATOM 1535 C C . ASP A 1 197 ? -13.573 -5.762 23.370 1.00 95.44 197 ASP A C 1
ATOM 1537 O O . ASP A 1 197 ? -12.462 -5.694 23.894 1.00 95.44 197 ASP A O 1
ATOM 1541 N N . PHE A 1 198 ? -13.973 -4.887 22.440 1.00 95.75 198 PHE A N 1
ATOM 1542 C CA . PHE A 1 198 ? -13.139 -3.776 21.983 1.00 95.75 198 PHE A CA 1
ATOM 1543 C C . PHE A 1 198 ? -12.783 -2.836 23.143 1.00 95.75 198 PHE A C 1
ATOM 1545 O O . PHE A 1 198 ? -11.624 -2.453 23.310 1.00 95.75 198 PHE A O 1
ATOM 1552 N N . VAL A 1 199 ? -13.774 -2.466 23.961 1.00 97.12 199 VAL A N 1
ATOM 1553 C CA . VAL A 1 199 ? -13.555 -1.561 25.098 1.00 97.12 199 VAL A CA 1
ATOM 1554 C C . VAL A 1 199 ? -12.659 -2.210 26.149 1.00 97.12 199 VAL A C 1
ATOM 1556 O O . VAL A 1 199 ? -11.710 -1.574 26.594 1.00 97.12 199 VAL A O 1
ATOM 1559 N N . ALA A 1 200 ? -12.910 -3.470 26.504 1.00 96.69 200 ALA A N 1
ATOM 1560 C CA . ALA A 1 200 ? -12.116 -4.206 27.484 1.00 96.69 200 ALA A CA 1
ATOM 1561 C C . ALA A 1 200 ? -10.647 -4.355 27.057 1.00 96.69 200 ALA A C 1
ATOM 1563 O O . ALA A 1 200 ? -9.759 -4.335 27.906 1.00 96.69 200 ALA A O 1
ATOM 1564 N N . TYR A 1 201 ? -10.392 -4.469 25.751 1.00 95.75 201 TYR A N 1
ATOM 1565 C CA . TYR A 1 201 ? -9.043 -4.551 25.202 1.00 95.75 201 TYR A CA 1
ATOM 1566 C C . TYR A 1 201 ? -8.282 -3.217 25.285 1.00 95.75 201 TYR A C 1
ATOM 1568 O O . TYR A 1 201 ? -7.134 -3.184 25.725 1.00 95.75 201 TYR A O 1
ATOM 1576 N N . TYR A 1 202 ? -8.920 -2.108 24.897 1.00 96.56 202 TYR A N 1
ATOM 1577 C CA . TYR A 1 202 ? -8.253 -0.805 24.762 1.00 96.56 202 TYR A CA 1
ATOM 1578 C C . TYR A 1 202 ? -8.320 0.094 26.008 1.00 96.56 202 TYR A C 1
ATOM 1580 O O . TYR A 1 202 ? -7.477 0.975 26.174 1.00 96.56 202 TYR A O 1
ATOM 1588 N N . GLU A 1 203 ? -9.283 -0.103 26.909 1.00 96.44 203 GLU A N 1
ATOM 1589 C CA . GLU A 1 203 ? -9.423 0.705 28.129 1.00 96.44 203 GLU A CA 1
ATOM 1590 C C . GLU A 1 203 ? -8.190 0.662 29.052 1.00 96.44 203 GLU A C 1
ATOM 1592 O O . GLU A 1 203 ? -7.756 1.735 29.481 1.00 96.44 203 GLU A O 1
ATOM 1597 N N . PRO A 1 204 ? -7.541 -0.496 29.299 1.00 97.00 204 PRO A N 1
ATOM 1598 C CA . PRO A 1 204 ? -6.296 -0.532 30.067 1.00 97.00 204 PRO A CA 1
ATOM 1599 C C . PRO A 1 204 ? -5.181 0.311 29.434 1.00 97.00 204 PRO A C 1
ATOM 1601 O O . PRO A 1 204 ? -4.433 0.979 30.146 1.00 97.00 204 PRO A O 1
ATOM 1604 N N . MET A 1 205 ? -5.103 0.333 28.099 1.00 96.75 205 MET A N 1
ATOM 1605 C CA . MET A 1 205 ? -4.092 1.095 27.356 1.00 96.75 205 MET A CA 1
ATOM 1606 C C . MET A 1 205 ? -4.313 2.611 27.454 1.00 96.75 205 MET A C 1
ATOM 1608 O O . MET A 1 205 ? -3.354 3.375 27.398 1.00 96.75 205 MET A O 1
ATOM 1612 N N . ALA A 1 206 ? -5.560 3.059 27.635 1.00 94.69 206 ALA A N 1
ATOM 1613 C CA . ALA A 1 206 ? -5.869 4.467 27.884 1.00 94.69 206 ALA A CA 1
ATOM 1614 C C . ALA A 1 206 ? -5.423 4.933 29.285 1.00 94.69 206 ALA A C 1
ATOM 1616 O O . ALA A 1 206 ? -5.135 6.113 29.485 1.00 94.69 206 ALA A O 1
ATOM 1617 N N . GLU A 1 207 ? -5.391 4.025 30.266 1.00 92.19 207 GLU A N 1
ATOM 1618 C CA . GLU A 1 207 ? -4.954 4.310 31.639 1.00 92.19 207 GLU A CA 1
ATOM 1619 C C . GLU A 1 207 ? -3.434 4.213 31.810 1.00 92.19 207 GLU A C 1
ATOM 1621 O O . GLU A 1 207 ? -2.863 4.990 32.577 1.00 92.19 207 GLU A O 1
ATOM 1626 N N . GLN A 1 208 ? -2.805 3.261 31.112 1.00 94.19 208 GLN A N 1
ATOM 1627 C CA . GLN A 1 208 ? -1.385 2.915 31.213 1.00 94.19 208 GLN A CA 1
ATOM 1628 C C . GLN A 1 208 ? -0.736 2.960 29.818 1.00 94.19 208 GLN A C 1
ATOM 1630 O O . GLN A 1 208 ? -0.791 1.966 29.083 1.00 94.19 208 GLN A O 1
ATOM 1635 N N . PRO A 1 209 ? -0.122 4.095 29.428 1.00 89.81 209 PRO A N 1
ATOM 1636 C CA . PRO A 1 209 ? 0.489 4.272 28.108 1.00 89.81 209 PRO A CA 1
ATOM 1637 C C . PRO A 1 209 ? 1.550 3.223 27.748 1.00 89.81 209 PRO A C 1
ATOM 1639 O O . PRO A 1 209 ? 1.775 2.951 26.569 1.00 89.81 209 PRO A O 1
ATOM 1642 N N . GLU A 1 210 ? 2.195 2.601 28.737 1.00 92.88 210 GLU A N 1
ATOM 1643 C CA . GLU A 1 210 ? 3.187 1.546 28.520 1.00 92.88 210 GLU A CA 1
ATOM 1644 C C . GLU A 1 210 ? 2.574 0.297 27.874 1.00 92.88 210 GLU A C 1
ATOM 1646 O O . GLU A 1 210 ? 3.249 -0.388 27.107 1.00 92.88 210 GLU A O 1
ATOM 1651 N N . LEU A 1 211 ? 1.291 0.012 28.129 1.00 94.44 211 LEU A N 1
ATOM 1652 C CA . LEU A 1 211 ? 0.589 -1.115 27.508 1.00 94.44 211 LEU A CA 1
ATOM 1653 C C . LEU A 1 211 ? 0.358 -0.879 26.012 1.00 94.44 211 LEU A C 1
ATOM 1655 O O . LEU A 1 211 ? 0.461 -1.815 25.224 1.00 94.44 211 LEU A O 1
ATOM 1659 N N . ALA A 1 212 ? 0.122 0.369 25.599 1.00 91.31 212 ALA A N 1
ATOM 1660 C CA . ALA A 1 212 ? 0.002 0.721 24.184 1.00 91.31 212 ALA A CA 1
ATOM 1661 C C . ALA A 1 212 ? 1.331 0.523 23.429 1.00 91.31 212 ALA A C 1
ATOM 1663 O O . ALA A 1 212 ? 1.334 0.139 22.264 1.00 91.31 212 ALA A O 1
ATOM 1664 N N . GLN A 1 213 ? 2.471 0.726 24.098 1.00 88.56 213 GLN A N 1
ATOM 1665 C CA . GLN A 1 213 ? 3.798 0.461 23.522 1.00 88.56 213 GLN A CA 1
ATOM 1666 C C . GLN A 1 213 ? 4.113 -1.039 23.408 1.00 88.56 213 GLN A C 1
ATOM 1668 O O . GLN A 1 213 ? 5.012 -1.426 22.662 1.00 88.56 213 GLN A O 1
ATOM 1673 N N . GLN A 1 214 ? 3.397 -1.885 24.151 1.00 93.06 214 GLN A N 1
ATOM 1674 C CA . GLN A 1 214 ? 3.511 -3.345 24.083 1.00 93.06 214 GLN A CA 1
ATOM 1675 C C . GLN A 1 214 ? 2.529 -3.958 23.077 1.00 93.06 214 GLN A C 1
ATOM 1677 O O . GLN A 1 214 ? 2.758 -5.077 22.615 1.00 93.06 214 GLN A O 1
ATOM 1682 N N . ASP A 1 215 ? 1.466 -3.235 22.714 1.00 94.50 215 ASP A N 1
ATOM 1683 C CA . ASP A 1 215 ? 0.541 -3.645 21.662 1.00 94.50 215 ASP A CA 1
ATOM 1684 C C . ASP A 1 215 ? 1.252 -3.731 20.305 1.00 94.50 215 ASP A C 1
ATOM 1686 O O . ASP A 1 215 ? 1.948 -2.805 19.887 1.00 94.50 215 ASP A O 1
ATOM 1690 N N . LEU A 1 216 ? 1.064 -4.844 19.592 1.00 91.50 216 LEU A N 1
ATOM 1691 C CA . LEU A 1 216 ? 1.786 -5.120 18.347 1.00 91.50 216 LEU A CA 1
ATOM 1692 C C . LEU A 1 216 ? 1.477 -4.088 17.258 1.00 91.50 216 LEU A C 1
ATOM 1694 O O . LEU A 1 216 ? 2.378 -3.670 16.526 1.00 91.50 216 LEU A O 1
ATOM 1698 N N . VAL A 1 217 ? 0.215 -3.669 17.153 1.00 92.56 217 VAL A N 1
ATOM 1699 C CA . VAL A 1 217 ? -0.234 -2.757 16.101 1.00 92.56 217 VAL A CA 1
ATOM 1700 C C . VAL A 1 217 ? 0.191 -1.329 16.419 1.00 92.56 217 VAL A C 1
ATOM 1702 O O . VAL A 1 217 ? 0.829 -0.681 15.586 1.00 92.56 217 VAL A O 1
ATOM 1705 N N . ILE A 1 218 ? -0.125 -0.843 17.619 1.00 93.31 218 ILE A N 1
ATOM 1706 C CA . ILE A 1 218 ? 0.193 0.522 18.042 1.00 93.31 218 ILE A CA 1
ATOM 1707 C C . ILE A 1 218 ? 1.708 0.723 18.082 1.00 93.31 218 ILE A C 1
ATOM 1709 O O . ILE A 1 218 ? 2.190 1.706 17.523 1.00 93.31 218 ILE A O 1
ATOM 1713 N N . ASN A 1 219 ? 2.478 -0.215 18.639 1.00 92.38 219 ASN A N 1
ATOM 1714 C CA . ASN A 1 219 ? 3.938 -0.116 18.658 1.00 92.38 219 ASN A CA 1
ATOM 1715 C C . ASN A 1 219 ? 4.521 -0.017 17.242 1.00 92.38 219 ASN A C 1
ATOM 1717 O O . ASN A 1 219 ? 5.336 0.865 16.967 1.00 92.38 219 ASN A O 1
ATOM 1721 N N . LYS A 1 220 ? 4.071 -0.871 16.308 1.00 91.81 220 LYS A N 1
ATOM 1722 C CA . LYS A 1 220 ? 4.552 -0.827 14.919 1.00 91.81 220 LYS A CA 1
ATOM 1723 C C . LYS A 1 220 ? 4.237 0.515 14.253 1.00 91.81 220 LYS A C 1
ATOM 1725 O O . LYS A 1 220 ? 5.089 1.068 13.564 1.00 91.81 220 LYS A O 1
ATOM 1730 N N . VAL A 1 221 ? 3.058 1.078 14.514 1.00 91.69 221 VAL A N 1
ATOM 1731 C CA . VAL A 1 221 ? 2.671 2.416 14.043 1.00 91.69 221 VAL A CA 1
ATOM 1732 C C . VAL A 1 221 ? 3.533 3.519 14.659 1.00 91.69 221 VAL A C 1
ATOM 1734 O O . VAL A 1 221 ? 4.013 4.395 13.941 1.00 91.69 221 VAL A O 1
ATOM 1737 N N . MET A 1 222 ? 3.786 3.472 15.967 1.00 89.69 222 MET A N 1
ATOM 1738 C CA . MET A 1 222 ? 4.611 4.464 16.665 1.00 89.69 222 MET A CA 1
ATOM 1739 C C . MET A 1 222 ? 6.062 4.473 16.168 1.00 89.69 222 MET A C 1
ATOM 1741 O O . MET A 1 222 ? 6.693 5.526 16.124 1.00 89.69 222 MET A O 1
ATOM 1745 N N . GLN A 1 223 ? 6.591 3.333 15.721 1.00 90.62 223 GLN A N 1
ATOM 1746 C CA . GLN A 1 223 ? 7.928 3.266 15.123 1.00 90.62 223 GLN A CA 1
ATOM 1747 C C . GLN A 1 223 ? 8.033 3.996 13.775 1.00 90.62 223 GLN A C 1
ATOM 1749 O O . GLN A 1 223 ? 9.146 4.276 13.331 1.00 90.62 223 GLN A O 1
ATOM 1754 N N . LEU A 1 224 ? 6.911 4.327 13.130 1.00 89.44 224 LEU A N 1
ATOM 1755 C CA . LEU A 1 224 ? 6.847 5.062 11.860 1.00 89.44 224 LEU A CA 1
ATOM 1756 C C . LEU A 1 224 ? 6.631 6.573 12.049 1.00 89.44 224 LEU A C 1
ATOM 1758 O O . LEU A 1 224 ? 6.520 7.312 11.068 1.00 89.44 224 LEU A O 1
ATOM 1762 N N . TYR A 1 225 ? 6.569 7.044 13.296 1.00 85.50 225 TYR A N 1
ATOM 1763 C CA . TYR A 1 225 ? 6.311 8.445 13.609 1.00 85.50 225 TYR A CA 1
ATOM 1764 C C . TYR A 1 225 ? 7.387 9.372 13.008 1.00 85.50 225 TYR A C 1
ATOM 1766 O O . TYR A 1 225 ? 8.582 9.031 13.044 1.00 85.50 225 TYR A O 1
ATOM 1774 N N . PRO A 1 226 ? 7.006 10.541 12.452 1.00 81.00 226 PRO A N 1
ATOM 1775 C CA . PRO A 1 226 ? 7.975 11.430 11.833 1.00 81.00 226 PRO A CA 1
ATOM 1776 C C . PRO A 1 226 ? 8.849 12.033 12.927 1.00 81.00 226 PRO A C 1
ATOM 1778 O O . PRO A 1 226 ? 8.378 12.355 14.016 1.00 81.00 226 PRO A O 1
ATOM 1781 N N . GLN A 1 227 ? 10.139 12.181 12.636 1.00 82.69 227 GLN A N 1
ATOM 1782 C CA . GLN A 1 227 ? 11.080 12.799 13.575 1.00 82.69 227 GLN A CA 1
ATOM 1783 C C . GLN A 1 227 ? 11.097 14.326 13.445 1.00 82.69 227 GLN A C 1
ATOM 1785 O O . GLN A 1 227 ? 11.482 15.036 14.371 1.00 82.69 227 GLN A O 1
ATOM 1790 N N . GLU A 1 228 ? 10.657 14.844 12.300 1.00 80.00 228 GLU A N 1
ATOM 1791 C CA . GLU A 1 228 ? 10.509 16.275 12.074 1.00 80.00 228 GLU A CA 1
ATOM 1792 C C . GLU A 1 228 ? 9.197 16.782 12.689 1.00 80.00 228 GLU A C 1
ATOM 1794 O O . GLU A 1 228 ? 8.172 16.106 12.659 1.00 80.00 228 GLU A O 1
ATOM 1799 N N . GLN A 1 229 ? 9.208 17.998 13.236 1.00 78.31 229 GLN A N 1
ATOM 1800 C CA . GLN A 1 229 ? 7.992 18.666 13.700 1.00 78.31 229 GLN A CA 1
ATOM 1801 C C . GLN A 1 229 ? 7.486 19.608 12.611 1.00 78.31 229 GLN A C 1
ATOM 1803 O O . GLN A 1 229 ? 7.860 20.777 12.563 1.00 78.31 229 GLN A O 1
ATOM 1808 N N . GLN A 1 230 ? 6.651 19.086 11.717 1.00 77.31 230 GLN A N 1
ATOM 1809 C CA . GLN A 1 230 ? 6.018 19.862 10.653 1.00 77.31 230 GLN A CA 1
ATOM 1810 C C . GLN A 1 230 ? 4.494 19.855 10.780 1.00 77.31 230 GLN A C 1
ATOM 1812 O O . GLN A 1 230 ? 3.900 18.948 11.368 1.00 77.31 230 GLN A O 1
ATOM 1817 N N . PHE A 1 231 ? 3.852 20.868 10.196 1.00 74.31 231 PHE A N 1
ATOM 1818 C CA . PHE A 1 231 ? 2.399 20.859 10.031 1.00 74.31 231 PHE A CA 1
ATOM 1819 C C . PHE A 1 231 ? 1.966 19.757 9.062 1.00 74.31 231 PHE A C 1
ATOM 1821 O O . PHE A 1 231 ? 2.697 19.439 8.126 1.00 74.31 231 PHE A O 1
ATOM 1828 N N . GLU A 1 232 ? 0.739 19.255 9.229 1.00 71.69 232 GLU A N 1
ATOM 1829 C CA . GLU A 1 232 ? 0.162 18.193 8.395 1.00 71.69 232 GLU A CA 1
ATOM 1830 C C . GLU A 1 232 ? 0.344 18.436 6.892 1.00 71.69 232 GLU A C 1
ATOM 1832 O O . GLU A 1 232 ? 0.686 17.511 6.173 1.00 71.69 232 GLU A O 1
ATOM 1837 N N . GLN A 1 233 ? 0.206 19.678 6.418 1.00 74.31 233 GLN A N 1
ATOM 1838 C CA . GLN A 1 233 ? 0.321 20.024 4.997 1.00 74.31 233 GLN A CA 1
ATOM 1839 C C . GLN A 1 233 ? 1.718 19.774 4.402 1.00 74.31 233 GLN A C 1
ATOM 1841 O O . GLN A 1 233 ? 1.855 19.707 3.181 1.00 74.31 233 GLN A O 1
ATOM 1846 N N . HIS A 1 234 ? 2.749 19.656 5.243 1.00 72.44 234 HIS A N 1
ATOM 1847 C CA . HIS A 1 234 ? 4.104 19.306 4.814 1.00 72.44 234 HIS A CA 1
ATOM 1848 C C . HIS A 1 234 ? 4.260 17.795 4.619 1.00 72.44 234 HIS A C 1
ATOM 1850 O O . HIS A 1 234 ? 5.068 17.360 3.796 1.00 72.44 234 HIS A O 1
ATOM 1856 N N . TYR A 1 235 ? 3.456 16.993 5.321 1.00 69.38 235 TYR A N 1
ATOM 1857 C CA . TYR A 1 235 ? 3.331 15.571 5.052 1.00 69.38 235 TYR A CA 1
ATOM 1858 C C . TYR A 1 235 ? 2.381 15.399 3.868 1.00 69.38 235 TYR A C 1
ATOM 1860 O O . TYR A 1 235 ? 1.224 15.814 3.892 1.00 69.38 235 TYR A O 1
ATOM 1868 N N . ARG A 1 236 ? 2.860 14.802 2.775 1.00 67.06 236 ARG A N 1
ATOM 1869 C CA . ARG A 1 236 ? 1.961 14.491 1.661 1.00 67.06 236 ARG A CA 1
ATOM 1870 C C . ARG A 1 236 ? 0.909 13.502 2.160 1.00 67.06 236 ARG A C 1
ATOM 1872 O O . ARG A 1 236 ? 1.262 12.434 2.656 1.00 67.06 236 ARG A O 1
ATOM 1879 N N . ASN A 1 237 ? -0.370 13.846 1.987 1.00 60.88 237 ASN A N 1
ATOM 1880 C CA . ASN A 1 237 ? -1.466 12.925 2.283 1.00 60.88 237 ASN A CA 1
ATOM 1881 C C . ASN A 1 237 ? -1.204 11.586 1.580 1.00 60.88 237 ASN A C 1
ATOM 1883 O O . ASN A 1 237 ? -0.920 11.582 0.372 1.00 60.88 237 ASN A O 1
ATOM 1887 N N . PRO A 1 238 ? -1.289 10.452 2.291 1.00 58.28 238 PRO A N 1
ATOM 1888 C CA . PRO A 1 238 ? -1.061 9.169 1.673 1.00 58.28 238 PRO A CA 1
ATOM 1889 C C . PRO A 1 238 ? -2.171 8.907 0.661 1.00 58.28 238 PRO A C 1
ATOM 1891 O O . PRO A 1 238 ? -3.297 8.603 1.025 1.00 58.28 238 PRO A O 1
ATOM 1894 N N . THR A 1 239 ? -1.855 9.001 -0.634 1.00 58.03 239 THR A N 1
ATOM 1895 C CA . THR A 1 239 ? -2.777 8.504 -1.667 1.00 58.03 239 THR A CA 1
ATOM 1896 C C . THR A 1 239 ? -3.002 7.001 -1.478 1.00 58.03 239 THR A C 1
ATOM 1898 O O . THR A 1 239 ? -4.116 6.553 -1.691 1.00 58.03 239 THR A O 1
ATOM 1901 N N . PHE A 1 240 ? -1.956 6.286 -1.020 1.00 63.41 240 PHE A N 1
ATOM 1902 C CA . PHE A 1 240 ? -1.971 4.924 -0.449 1.00 63.41 240 PHE A CA 1
ATOM 1903 C C . PHE A 1 240 ? -0.846 4.728 0.594 1.00 63.41 240 PHE A C 1
ATOM 1905 O O . PHE A 1 240 ? -1.062 4.119 1.634 1.00 63.41 240 PHE A O 1
ATOM 1912 N N . LEU A 1 241 ? 0.348 5.292 0.337 1.00 62.94 241 LEU A N 1
ATOM 1913 C CA . LEU A 1 241 ? 1.556 5.214 1.195 1.00 62.94 241 LEU A CA 1
ATOM 1914 C C . LEU A 1 241 ? 2.322 6.554 1.299 1.00 62.94 241 LEU A C 1
ATOM 1916 O O . LEU A 1 241 ? 3.417 6.614 1.843 1.00 62.94 241 LEU A O 1
ATOM 1920 N N . GLY A 1 242 ? 1.762 7.635 0.743 1.00 56.66 242 GLY A N 1
ATOM 1921 C CA . GLY A 1 242 ? 2.419 8.908 0.370 1.00 56.66 242 GLY A CA 1
ATOM 1922 C C . GLY A 1 242 ? 3.077 9.756 1.467 1.00 56.66 242 GLY A C 1
ATOM 1923 O O . GLY A 1 242 ? 3.572 10.838 1.167 1.00 56.66 242 GLY A O 1
ATOM 1924 N N . TYR A 1 243 ? 3.122 9.272 2.698 1.00 61.66 243 TYR A N 1
ATOM 1925 C CA . TYR A 1 243 ? 3.512 10.024 3.880 1.00 61.66 243 TYR A CA 1
ATOM 1926 C C . TYR A 1 243 ? 4.990 10.473 3.893 1.00 61.66 243 TYR A C 1
ATOM 1928 O O . TYR A 1 243 ? 5.283 11.646 4.121 1.00 61.66 243 TYR A O 1
ATOM 1936 N N . ASN A 1 244 ? 5.939 9.594 3.561 1.00 58.50 244 ASN A N 1
ATOM 1937 C CA . ASN A 1 244 ? 7.365 9.868 3.798 1.00 58.50 244 ASN A CA 1
ATOM 1938 C C . ASN A 1 244 ? 8.124 10.493 2.607 1.00 58.50 244 ASN A C 1
ATOM 1940 O O . ASN A 1 244 ? 9.354 10.557 2.633 1.00 58.50 244 ASN A O 1
ATOM 1944 N N . VAL A 1 245 ? 7.445 10.926 1.538 1.00 60.72 245 VAL A N 1
ATOM 1945 C CA . VAL A 1 245 ? 8.128 11.468 0.339 1.00 60.72 245 VAL A CA 1
ATOM 1946 C C . VAL A 1 245 ? 8.731 12.852 0.604 1.00 60.72 245 VAL A C 1
ATOM 1948 O O . VAL A 1 245 ? 9.792 13.172 0.074 1.00 60.72 245 VAL A O 1
ATOM 1951 N N . GLY A 1 246 ? 8.065 13.666 1.431 1.00 62.50 246 GLY A N 1
ATOM 1952 C CA . GLY A 1 246 ? 8.492 15.034 1.759 1.00 62.50 246 GLY A CA 1
ATOM 1953 C C . GLY A 1 246 ? 9.421 15.150 2.969 1.00 62.50 246 GLY A C 1
ATOM 1954 O O . GLY A 1 246 ? 10.006 16.207 3.172 1.00 62.50 246 GLY A O 1
ATOM 1955 N N . VAL A 1 247 ? 9.564 14.079 3.751 1.00 67.81 247 VAL A N 1
ATOM 1956 C CA . VAL A 1 247 ? 10.350 14.069 4.990 1.00 67.81 247 VAL A CA 1
ATOM 1957 C C . VAL A 1 247 ? 11.798 13.690 4.673 1.00 67.81 247 VAL A C 1
ATOM 1959 O O . VAL A 1 247 ? 12.032 12.719 3.945 1.00 67.81 247 VAL A O 1
ATOM 1962 N N . LEU A 1 248 ? 12.764 14.451 5.195 1.00 66.94 248 LEU A N 1
ATOM 1963 C CA . LEU A 1 248 ? 14.198 14.215 4.987 1.00 66.94 248 LEU A CA 1
ATOM 1964 C C . LEU A 1 248 ? 14.811 13.361 6.104 1.00 66.94 248 LEU A C 1
ATOM 1966 O O . LEU A 1 248 ? 15.860 12.751 5.893 1.00 66.94 248 LEU A O 1
ATOM 1970 N N . GLN A 1 249 ? 14.163 13.302 7.271 1.00 72.94 249 GLN A N 1
ATOM 1971 C CA . GLN A 1 249 ? 14.599 12.538 8.437 1.00 72.94 249 GLN A CA 1
ATOM 1972 C C . GLN A 1 249 ? 13.470 11.693 9.036 1.00 72.94 249 GLN A C 1
ATOM 1974 O O . GLN A 1 249 ? 12.372 12.167 9.313 1.00 72.94 249 GLN A O 1
ATOM 1979 N N . GLY A 1 250 ? 13.757 10.425 9.307 1.00 80.62 250 GLY A N 1
ATOM 1980 C CA . GLY A 1 250 ? 12.801 9.505 9.910 1.00 80.62 250 GLY A CA 1
ATOM 1981 C C . GLY A 1 250 ? 13.502 8.356 10.614 1.00 80.62 250 GLY A C 1
ATOM 1982 O O . GLY A 1 250 ? 14.729 8.268 10.632 1.00 80.62 250 GLY A O 1
ATOM 1983 N N . THR A 1 251 ? 12.712 7.463 11.198 1.00 86.25 251 THR A N 1
ATOM 1984 C CA . THR A 1 251 ? 13.231 6.210 11.749 1.00 86.25 251 THR A CA 1
ATOM 1985 C C . THR A 1 251 ? 13.640 5.259 10.620 1.00 86.25 251 THR A C 1
ATOM 1987 O O . THR A 1 251 ? 13.147 5.353 9.493 1.00 86.25 251 THR A O 1
ATOM 1990 N N . ASN A 1 252 ? 14.482 4.269 10.925 1.00 88.12 252 ASN A N 1
ATOM 1991 C CA . ASN A 1 252 ? 14.818 3.216 9.958 1.00 88.12 252 ASN A CA 1
ATOM 1992 C C . ASN A 1 252 ? 13.572 2.453 9.473 1.00 88.12 252 ASN A C 1
ATOM 1994 O O . ASN A 1 252 ? 13.519 2.038 8.318 1.00 88.12 252 ASN A O 1
ATOM 1998 N N . GLN A 1 253 ? 12.554 2.313 10.331 1.00 88.75 253 GLN A N 1
ATOM 1999 C CA . GLN A 1 253 ? 11.294 1.649 9.983 1.00 88.75 253 GLN A CA 1
ATOM 2000 C C . GLN A 1 253 ? 10.491 2.442 8.941 1.00 88.75 253 GLN A C 1
ATOM 2002 O O . GLN A 1 253 ? 9.824 1.858 8.091 1.00 88.75 253 GLN A O 1
ATOM 2007 N N . ALA A 1 254 ? 10.608 3.773 8.936 1.00 88.44 254 ALA A N 1
ATOM 2008 C CA . ALA A 1 254 ? 9.937 4.634 7.967 1.00 88.44 254 ALA A CA 1
ATOM 2009 C C . ALA A 1 254 ? 10.548 4.561 6.550 1.00 88.44 254 ALA A C 1
ATOM 2011 O O . ALA A 1 254 ? 9.929 5.024 5.585 1.00 88.44 254 ALA A O 1
ATOM 2012 N N . LEU A 1 255 ? 11.734 3.962 6.386 1.00 89.25 255 LEU A N 1
ATOM 2013 C CA . LEU A 1 255 ? 12.461 3.958 5.117 1.00 89.25 255 LEU A CA 1
ATOM 2014 C C . LEU A 1 255 ? 11.749 3.148 4.026 1.00 89.25 255 LEU A C 1
ATOM 2016 O O . LEU A 1 255 ? 11.621 3.621 2.896 1.00 89.25 255 LEU A O 1
ATOM 2020 N N . ALA A 1 256 ? 11.235 1.962 4.363 1.00 90.31 256 ALA A N 1
ATOM 2021 C CA . ALA A 1 256 ? 10.488 1.124 3.427 1.00 90.31 256 ALA A CA 1
ATOM 2022 C C . ALA A 1 256 ? 9.211 1.809 2.898 1.00 90.31 256 ALA A C 1
ATOM 2024 O O . ALA A 1 256 ? 9.093 1.956 1.678 1.00 90.31 256 ALA A O 1
ATOM 2025 N N . PRO A 1 257 ? 8.289 2.315 3.746 1.00 89.12 257 PRO A N 1
ATOM 2026 C CA . PRO A 1 257 ? 7.134 3.069 3.259 1.00 89.12 257 PRO A CA 1
ATOM 2027 C C . PRO A 1 257 ? 7.525 4.350 2.516 1.00 89.12 257 PRO A C 1
ATOM 2029 O O . PRO A 1 257 ? 6.829 4.743 1.586 1.00 89.12 257 PRO A O 1
ATOM 2032 N N . SER A 1 258 ? 8.661 4.971 2.845 1.00 88.88 258 SER A N 1
ATOM 2033 C CA . SER A 1 258 ? 9.175 6.128 2.106 1.00 88.88 258 SER A CA 1
ATOM 2034 C C . SER A 1 258 ? 9.607 5.801 0.681 1.00 88.88 258 SER A C 1
ATOM 2036 O O . SER A 1 258 ? 9.186 6.469 -0.263 1.00 88.88 258 SER A O 1
ATOM 2038 N N . ILE A 1 259 ? 10.389 4.736 0.505 1.00 91.31 259 ILE A N 1
ATOM 2039 C CA . ILE A 1 259 ? 10.789 4.248 -0.819 1.00 91.31 259 ILE A CA 1
ATOM 2040 C C . ILE A 1 259 ? 9.551 3.829 -1.612 1.00 91.31 259 ILE A C 1
ATOM 2042 O O . ILE A 1 259 ? 9.410 4.233 -2.764 1.00 91.31 259 ILE A O 1
ATOM 2046 N N . ALA A 1 260 ? 8.629 3.089 -0.990 1.00 92.00 260 ALA A N 1
ATOM 2047 C CA . ALA A 1 260 ? 7.384 2.655 -1.615 1.00 92.00 260 ALA A CA 1
ATOM 2048 C C . ALA A 1 260 ? 6.554 3.846 -2.114 1.00 92.00 260 ALA A C 1
ATOM 2050 O O . ALA A 1 260 ? 6.064 3.843 -3.242 1.00 92.00 260 ALA A O 1
ATOM 2051 N N . ALA A 1 261 ? 6.459 4.903 -1.306 1.00 89.00 261 ALA A N 1
ATOM 2052 C CA . ALA A 1 261 ? 5.775 6.131 -1.671 1.00 89.00 261 ALA A CA 1
ATOM 2053 C C . ALA A 1 261 ? 6.438 6.846 -2.858 1.00 89.00 261 ALA A C 1
ATOM 2055 O O . ALA A 1 261 ? 5.731 7.291 -3.761 1.00 89.00 261 ALA A O 1
ATOM 2056 N N . CYS A 1 262 ? 7.774 6.919 -2.894 1.00 89.69 262 CYS A N 1
ATOM 2057 C CA . CYS A 1 262 ? 8.502 7.497 -4.024 1.00 89.69 262 CYS A CA 1
ATOM 2058 C C . CYS A 1 262 ? 8.340 6.666 -5.305 1.00 89.69 262 CYS A C 1
ATOM 2060 O O . CYS A 1 262 ? 8.131 7.240 -6.373 1.00 89.69 262 CYS A O 1
ATOM 2062 N N . LEU A 1 263 ? 8.411 5.333 -5.211 1.00 91.62 263 LEU A N 1
ATOM 2063 C CA . LEU A 1 263 ? 8.170 4.430 -6.341 1.00 91.62 263 LEU A CA 1
ATOM 2064 C C . LEU A 1 263 ? 6.754 4.624 -6.887 1.00 91.62 263 LEU A C 1
ATOM 2066 O O . LEU A 1 263 ? 6.577 4.841 -8.083 1.00 91.62 263 LEU A O 1
ATOM 2070 N N . TYR A 1 264 ? 5.761 4.649 -5.999 1.00 87.81 264 TYR A N 1
ATOM 2071 C CA . TYR A 1 264 ? 4.371 4.898 -6.359 1.00 87.81 264 TYR A CA 1
ATOM 2072 C C . TYR A 1 264 ? 4.192 6.273 -7.034 1.00 87.81 264 TYR A C 1
ATOM 2074 O O . TYR A 1 264 ? 3.585 6.402 -8.091 1.00 87.81 264 TYR A O 1
ATOM 2082 N N . SER A 1 265 ? 4.799 7.336 -6.506 1.00 86.50 265 SER A N 1
ATOM 2083 C CA . SER A 1 265 ? 4.735 8.658 -7.145 1.00 86.50 265 SER A CA 1
ATOM 2084 C C . SER A 1 265 ? 5.663 8.822 -8.356 1.00 86.50 265 SER A C 1
ATOM 2086 O O . SER A 1 265 ? 5.764 9.931 -8.883 1.00 86.50 265 SER A O 1
ATOM 2088 N N . LYS A 1 266 ? 6.366 7.762 -8.785 1.00 90.56 266 LYS A N 1
ATOM 2089 C CA . LYS A 1 266 ? 7.380 7.776 -9.856 1.00 90.56 266 LYS A CA 1
ATOM 2090 C C . LYS A 1 266 ? 8.517 8.789 -9.620 1.00 90.56 266 LYS A C 1
ATOM 2092 O O . LYS A 1 266 ? 9.166 9.241 -10.565 1.00 90.56 266 LYS A O 1
ATOM 2097 N N . ASP A 1 267 ? 8.789 9.124 -8.360 1.00 90.12 267 ASP A N 1
ATOM 2098 C CA . ASP A 1 267 ? 9.817 10.076 -7.927 1.00 90.12 267 ASP A CA 1
ATOM 2099 C C . ASP A 1 267 ? 11.160 9.361 -7.711 1.00 90.12 267 ASP A C 1
ATOM 2101 O O . ASP A 1 267 ? 11.603 9.092 -6.590 1.00 90.12 267 ASP A O 1
ATOM 2105 N N . LEU A 1 268 ? 11.792 8.998 -8.830 1.00 94.19 268 LEU A N 1
ATOM 2106 C CA . LEU A 1 268 ? 13.058 8.262 -8.837 1.00 94.19 268 LEU A CA 1
ATOM 2107 C C . LEU A 1 268 ? 14.222 8.994 -8.138 1.00 94.19 268 LEU A C 1
ATOM 2109 O O . LEU A 1 268 ? 14.981 8.309 -7.454 1.00 94.19 268 LEU A O 1
ATOM 2113 N N . PRO A 1 269 ? 14.391 10.332 -8.251 1.00 92.88 269 PRO A N 1
ATOM 2114 C CA . PRO A 1 269 ? 15.447 11.038 -7.524 1.00 92.88 269 PRO A CA 1
ATOM 2115 C C . PRO A 1 269 ? 15.350 10.859 -6.004 1.00 92.88 269 PRO A C 1
ATOM 2117 O O . PRO A 1 269 ? 16.333 10.476 -5.366 1.00 92.88 269 PRO A O 1
ATOM 2120 N N . ASN A 1 270 ? 14.165 11.081 -5.426 1.00 90.31 270 ASN A N 1
ATOM 2121 C CA . ASN A 1 270 ? 13.948 10.925 -3.986 1.00 90.31 270 ASN A CA 1
ATOM 2122 C C . ASN A 1 270 ? 14.033 9.463 -3.538 1.00 90.31 270 ASN A C 1
ATOM 2124 O O . ASN A 1 270 ? 14.556 9.185 -2.455 1.00 90.31 270 ASN A O 1
ATOM 2128 N N . MET A 1 271 ? 13.565 8.536 -4.378 1.00 93.31 271 MET A N 1
ATOM 2129 C CA . MET A 1 271 ? 13.708 7.099 -4.152 1.00 93.31 271 MET A CA 1
ATOM 2130 C C . MET A 1 271 ? 15.183 6.687 -4.086 1.00 93.31 271 MET A C 1
ATOM 2132 O O . MET A 1 271 ? 15.580 6.005 -3.145 1.00 93.31 271 MET A O 1
ATOM 2136 N N . ALA A 1 272 ? 16.011 7.141 -5.033 1.00 95.06 272 ALA A N 1
ATOM 2137 C CA . ALA A 1 272 ? 17.414 6.747 -5.128 1.00 95.06 272 ALA A CA 1
ATOM 2138 C C . ALA A 1 272 ? 18.225 7.154 -3.886 1.00 95.06 272 ALA A C 1
ATOM 2140 O O . ALA A 1 272 ? 19.006 6.352 -3.379 1.00 95.06 272 ALA A O 1
ATOM 2141 N N . GLN A 1 273 ? 17.997 8.358 -3.346 1.00 91.69 273 GLN A N 1
ATOM 2142 C CA . GLN A 1 273 ? 18.651 8.807 -2.106 1.00 91.69 273 GLN A CA 1
ATOM 2143 C C . GLN A 1 273 ? 18.312 7.901 -0.913 1.00 91.69 273 GLN A C 1
ATOM 2145 O O . GLN A 1 273 ? 19.185 7.531 -0.130 1.00 91.69 273 GLN A O 1
ATOM 2150 N N . ARG A 1 274 ? 17.048 7.481 -0.810 1.00 91.69 274 ARG A N 1
ATOM 2151 C CA . ARG A 1 274 ? 16.576 6.570 0.242 1.00 91.69 274 ARG A CA 1
ATOM 2152 C C . ARG A 1 274 ? 17.091 5.148 0.042 1.00 91.69 274 ARG A C 1
ATOM 2154 O O . ARG A 1 274 ? 17.446 4.484 1.009 1.00 91.69 274 ARG A O 1
ATOM 2161 N N . ALA A 1 275 ? 17.205 4.692 -1.203 1.00 94.56 275 ALA A N 1
ATOM 2162 C CA . ALA A 1 275 ? 17.773 3.387 -1.521 1.00 94.56 275 ALA A CA 1
ATOM 2163 C C . ALA A 1 275 ? 19.256 3.282 -1.120 1.00 94.56 275 ALA A C 1
ATOM 2165 O O . ALA A 1 275 ? 19.684 2.216 -0.681 1.00 94.56 275 ALA A O 1
ATOM 2166 N N . ILE A 1 276 ? 20.035 4.373 -1.214 1.00 93.62 276 ILE A N 1
ATOM 2167 C CA . ILE A 1 276 ? 21.428 4.408 -0.725 1.00 93.62 276 ILE A CA 1
ATOM 2168 C C . ILE A 1 276 ? 21.466 4.123 0.780 1.00 93.62 276 ILE A C 1
ATOM 2170 O O . ILE A 1 276 ? 22.256 3.293 1.225 1.00 93.62 276 ILE A O 1
ATOM 2174 N N . GLN A 1 277 ? 20.588 4.766 1.556 1.00 91.44 277 GLN A N 1
ATOM 2175 C CA . GLN A 1 277 ? 20.467 4.511 2.995 1.00 91.44 277 GLN A CA 1
ATOM 2176 C C . GLN A 1 277 ? 19.996 3.076 3.265 1.00 91.44 277 GLN A C 1
ATOM 2178 O O . GLN A 1 277 ? 20.555 2.392 4.118 1.00 91.44 277 GLN A O 1
ATOM 2183 N N . LEU A 1 278 ? 19.025 2.573 2.492 1.00 93.12 278 LEU A N 1
ATOM 2184 C CA . LEU A 1 278 ? 18.515 1.212 2.667 1.00 93.12 278 LEU A CA 1
ATOM 2185 C C . LEU A 1 278 ? 19.606 0.168 2.419 1.00 93.12 278 LEU A C 1
ATOM 2187 O O . LEU A 1 278 ? 19.689 -0.797 3.170 1.00 93.12 278 LEU A O 1
ATOM 2191 N N . LYS A 1 279 ? 20.480 0.381 1.428 1.00 93.62 279 LYS A N 1
ATOM 2192 C CA . LYS A 1 279 ? 21.601 -0.521 1.128 1.00 93.62 279 LYS A CA 1
ATOM 2193 C C . LYS A 1 279 ? 22.593 -0.644 2.289 1.00 93.62 279 LYS A C 1
ATOM 2195 O O . LYS A 1 279 ? 23.194 -1.701 2.460 1.00 93.62 279 LYS A O 1
ATOM 2200 N N . GLN A 1 280 ? 22.739 0.403 3.107 1.00 90.38 280 GLN A N 1
ATOM 2201 C CA . GLN A 1 280 ? 23.569 0.356 4.318 1.00 90.38 280 GLN A CA 1
ATOM 2202 C C . GLN A 1 280 ? 22.951 -0.530 5.411 1.00 90.38 280 GLN A C 1
ATOM 2204 O O . GLN A 1 280 ? 23.684 -1.147 6.178 1.00 90.38 280 GLN A O 1
ATOM 2209 N N . LEU A 1 281 ? 21.618 -0.609 5.472 1.00 89.75 281 LEU A N 1
ATOM 2210 C CA . LEU A 1 281 ? 20.881 -1.413 6.454 1.00 89.75 281 LEU A CA 1
ATOM 2211 C C . LEU A 1 281 ? 20.636 -2.853 5.977 1.00 89.75 281 LEU A C 1
ATOM 2213 O O . LEU A 1 281 ? 20.620 -3.783 6.781 1.00 89.75 281 LEU A O 1
ATOM 2217 N N . ARG A 1 282 ? 20.432 -3.040 4.670 1.00 87.81 282 ARG A N 1
ATOM 2218 C CA . ARG A 1 282 ? 20.118 -4.317 4.025 1.00 87.81 282 ARG A CA 1
ATOM 2219 C C . ARG A 1 282 ? 20.908 -4.431 2.713 1.00 87.81 282 ARG A C 1
ATOM 2221 O O . ARG A 1 282 ? 20.550 -3.765 1.744 1.00 87.81 282 ARG A O 1
ATOM 2228 N N . PRO A 1 283 ? 21.928 -5.309 2.632 1.00 82.81 283 PRO A N 1
ATOM 2229 C CA . PRO A 1 283 ? 22.757 -5.440 1.430 1.00 82.81 283 PRO A CA 1
ATOM 2230 C C . PRO A 1 283 ? 21.982 -5.854 0.171 1.00 82.81 283 PRO A C 1
ATOM 2232 O O . PRO A 1 283 ? 22.309 -5.413 -0.927 1.00 82.81 283 PRO A O 1
ATOM 2235 N N . ALA A 1 284 ? 20.957 -6.698 0.326 1.00 89.81 284 ALA A N 1
ATOM 2236 C CA . ALA A 1 284 ? 20.122 -7.175 -0.772 1.00 89.81 284 ALA A CA 1
ATOM 2237 C C . ALA A 1 284 ? 18.827 -6.359 -0.859 1.00 89.81 284 ALA A C 1
ATOM 2239 O O . ALA A 1 284 ? 17.932 -6.522 -0.025 1.00 89.81 284 ALA A O 1
ATOM 2240 N N . LEU A 1 285 ? 18.732 -5.496 -1.871 1.00 94.81 285 LEU A N 1
ATOM 2241 C CA . LEU A 1 285 ? 17.542 -4.685 -2.110 1.00 94.81 285 LEU A CA 1
ATOM 2242 C C . LEU A 1 285 ? 16.459 -5.458 -2.885 1.00 94.81 285 LEU A C 1
ATOM 2244 O O . LEU A 1 285 ? 16.797 -6.266 -3.752 1.00 94.81 285 LEU A O 1
ATOM 2248 N N . PRO A 1 286 ? 15.168 -5.183 -2.622 1.00 95.50 286 PRO A N 1
ATOM 2249 C CA . PRO A 1 286 ? 14.051 -5.753 -3.376 1.00 95.50 286 PRO A CA 1
ATOM 2250 C C . PRO A 1 286 ? 14.130 -5.477 -4.880 1.00 95.50 286 PRO A C 1
ATOM 2252 O O . PRO A 1 286 ? 14.573 -4.406 -5.310 1.00 95.50 286 PRO A O 1
ATOM 2255 N N . LEU A 1 287 ? 13.647 -6.425 -5.688 1.00 95.75 287 LEU A N 1
ATOM 2256 C CA . LEU A 1 287 ? 13.699 -6.334 -7.149 1.00 95.75 287 LEU A CA 1
ATOM 2257 C C . LEU A 1 287 ? 13.033 -5.057 -7.703 1.00 95.75 287 LEU A C 1
ATOM 2259 O O . LEU A 1 287 ? 13.687 -4.393 -8.512 1.00 95.75 287 LEU A O 1
ATOM 2263 N N . PRO A 1 288 ? 11.835 -4.629 -7.249 1.00 96.00 288 PRO A N 1
ATOM 2264 C CA . PRO A 1 288 ? 11.229 -3.381 -7.722 1.00 96.00 288 PRO A CA 1
ATOM 2265 C C . PRO A 1 288 ? 12.113 -2.145 -7.510 1.00 96.00 288 PRO A C 1
ATOM 2267 O O . PRO A 1 288 ? 12.186 -1.266 -8.370 1.00 96.00 288 PRO A O 1
ATOM 2270 N N . VAL A 1 289 ? 12.844 -2.090 -6.390 1.00 97.12 289 VAL A N 1
ATOM 2271 C CA . VAL A 1 289 ? 13.795 -1.006 -6.092 1.00 97.12 289 VAL A CA 1
ATOM 2272 C C . VAL A 1 289 ? 14.983 -1.061 -7.055 1.00 97.12 289 VAL A C 1
ATOM 2274 O O . VAL A 1 289 ? 15.384 -0.034 -7.604 1.00 97.12 289 VAL A O 1
ATOM 2277 N N . MET A 1 290 ? 15.521 -2.256 -7.309 1.00 97.25 290 MET A N 1
ATOM 2278 C CA . MET A 1 290 ? 16.642 -2.455 -8.235 1.00 97.25 290 MET A CA 1
ATOM 2279 C C . MET A 1 290 ? 16.269 -2.113 -9.683 1.00 97.25 290 MET A C 1
ATOM 2281 O O . MET A 1 290 ? 17.063 -1.501 -10.399 1.00 97.25 290 MET A O 1
ATOM 2285 N N . GLU A 1 291 ? 15.055 -2.448 -10.116 1.00 97.56 291 GLU A N 1
ATOM 2286 C CA . GLU A 1 291 ? 14.524 -2.060 -11.428 1.00 97.56 291 GLU A CA 1
ATOM 2287 C C . GLU A 1 291 ? 14.363 -0.543 -11.537 1.00 97.56 291 GLU A C 1
ATOM 2289 O O . GLU A 1 291 ? 14.775 0.057 -12.530 1.00 97.56 291 GLU A O 1
ATOM 2294 N N . ALA A 1 292 ? 13.843 0.104 -10.493 1.00 97.69 292 ALA A N 1
ATOM 2295 C CA . ALA A 1 292 ? 13.717 1.555 -10.441 1.00 97.69 292 ALA A CA 1
ATOM 2296 C C . ALA A 1 292 ? 15.077 2.267 -10.517 1.00 97.69 292 ALA A C 1
ATOM 2298 O O . ALA A 1 292 ? 15.226 3.248 -11.251 1.00 97.69 292 ALA A O 1
ATOM 2299 N N . LEU A 1 293 ? 16.083 1.757 -9.801 1.00 97.75 293 LEU A N 1
ATOM 2300 C CA . LEU A 1 293 ? 17.457 2.257 -9.861 1.00 97.75 293 LEU A CA 1
ATOM 2301 C C . LEU A 1 293 ? 18.089 2.027 -11.240 1.00 97.75 293 LEU A C 1
ATOM 2303 O O . LEU A 1 293 ? 18.779 2.914 -11.740 1.00 97.75 293 LEU A O 1
ATOM 2307 N N . SER A 1 294 ? 17.820 0.887 -11.886 1.00 97.12 294 SER A N 1
ATOM 2308 C CA . SER A 1 294 ? 18.273 0.606 -13.257 1.00 97.12 294 SER A CA 1
ATOM 2309 C C . SER A 1 294 ? 17.650 1.567 -14.278 1.00 97.12 294 SER A C 1
ATOM 2311 O O . SER A 1 294 ? 18.335 2.064 -15.170 1.00 97.12 294 SER A O 1
ATOM 2313 N N . ILE A 1 295 ? 16.366 1.908 -14.124 1.00 96.69 295 ILE A N 1
ATOM 2314 C CA . ILE A 1 295 ? 15.714 2.940 -14.943 1.00 96.69 295 ILE A CA 1
ATOM 2315 C C . ILE A 1 295 ? 16.357 4.312 -14.687 1.00 96.69 295 ILE A C 1
ATOM 2317 O O . ILE A 1 295 ? 16.648 5.051 -15.632 1.00 96.69 295 ILE A O 1
ATOM 2321 N N . PHE A 1 296 ? 16.601 4.657 -13.420 1.00 97.50 296 PHE A N 1
ATOM 2322 C CA . PHE A 1 296 ? 17.170 5.945 -13.024 1.00 97.50 296 PHE A CA 1
ATOM 2323 C C . PHE A 1 296 ? 18.620 6.141 -13.502 1.00 97.50 296 PHE A C 1
ATOM 2325 O O . PHE A 1 296 ? 18.970 7.235 -13.964 1.00 97.50 296 PHE A O 1
ATOM 2332 N N . SER A 1 297 ? 19.450 5.092 -13.446 1.00 96.44 297 SER A N 1
ATOM 2333 C CA . SER A 1 297 ? 20.877 5.143 -13.798 1.00 96.44 297 SER A CA 1
ATOM 2334 C C . SER A 1 297 ? 21.124 5.489 -15.266 1.00 96.44 297 SER A C 1
ATOM 2336 O O . SER A 1 297 ? 22.107 6.156 -15.577 1.00 96.44 297 SER A O 1
ATOM 2338 N N . ARG A 1 298 ? 20.188 5.151 -16.162 1.00 93.69 298 ARG A N 1
ATOM 2339 C CA . ARG A 1 298 ? 20.258 5.491 -17.595 1.00 93.69 298 ARG A CA 1
ATOM 2340 C C . ARG A 1 298 ? 20.351 6.993 -17.862 1.00 93.69 298 ARG A C 1
ATOM 2342 O O . ARG A 1 298 ? 20.941 7.396 -18.857 1.00 93.69 298 ARG A O 1
ATOM 2349 N N . LYS A 1 299 ? 19.750 7.819 -16.997 1.00 94.56 299 LYS A N 1
ATOM 2350 C CA . LYS A 1 299 ? 19.852 9.289 -17.062 1.00 94.56 299 LYS A CA 1
ATOM 2351 C C . LYS A 1 299 ? 20.827 9.864 -16.038 1.00 94.56 299 LYS A C 1
ATOM 2353 O O . LYS A 1 299 ? 21.270 10.993 -16.207 1.00 94.56 299 LYS A O 1
ATOM 2358 N N . ASN A 1 300 ? 21.162 9.104 -14.995 1.00 95.88 300 ASN A N 1
ATOM 2359 C CA . ASN A 1 300 ? 22.025 9.540 -13.899 1.00 95.88 300 ASN A CA 1
ATOM 2360 C C . ASN A 1 300 ? 23.095 8.477 -13.594 1.00 95.88 300 ASN A C 1
ATOM 2362 O O . ASN A 1 300 ? 23.010 7.814 -12.557 1.00 95.88 300 ASN A O 1
ATOM 2366 N N . PRO A 1 301 ? 24.122 8.311 -14.452 1.00 94.88 301 PRO A N 1
ATOM 2367 C CA . PRO A 1 301 ? 25.113 7.242 -14.296 1.00 94.88 301 PRO A CA 1
ATOM 2368 C C . PRO A 1 301 ? 25.870 7.280 -12.963 1.00 94.88 301 PRO A C 1
ATOM 2370 O O . PRO A 1 301 ? 26.308 6.244 -12.478 1.00 94.88 301 PRO A O 1
ATOM 2373 N N . GLY A 1 302 ? 25.971 8.451 -12.319 1.00 94.69 302 GLY A N 1
ATOM 2374 C CA . GLY A 1 302 ? 26.627 8.604 -11.016 1.00 94.69 302 GLY A CA 1
ATOM 2375 C C . GLY A 1 302 ? 26.032 7.743 -9.894 1.00 94.69 302 GLY A C 1
ATOM 2376 O O . GLY A 1 302 ? 26.736 7.437 -8.934 1.00 94.69 302 GLY A O 1
ATOM 2377 N N . ILE A 1 303 ? 24.777 7.288 -10.019 1.00 94.94 303 ILE A N 1
ATOM 2378 C CA . ILE A 1 303 ? 24.169 6.369 -9.044 1.00 94.94 303 ILE A CA 1
ATOM 2379 C C . ILE A 1 303 ? 24.860 4.994 -9.029 1.00 94.94 303 ILE A C 1
ATOM 2381 O O . ILE A 1 303 ? 24.856 4.318 -8.003 1.00 94.94 303 ILE A O 1
ATOM 2385 N N . LEU A 1 304 ? 25.517 4.599 -10.128 1.00 95.06 304 LEU A N 1
ATOM 2386 C CA . LEU A 1 304 ? 26.240 3.328 -10.240 1.00 95.06 304 LEU A CA 1
ATOM 2387 C C . LEU A 1 304 ? 27.445 3.247 -9.294 1.00 95.06 304 LEU A C 1
ATOM 2389 O O . LEU A 1 304 ? 27.851 2.150 -8.932 1.00 95.06 304 LEU A O 1
ATOM 2393 N N . ASN A 1 305 ? 27.966 4.381 -8.812 1.00 94.19 305 ASN A N 1
ATOM 2394 C CA . ASN A 1 305 ? 29.002 4.388 -7.774 1.00 94.19 305 ASN A CA 1
ATOM 2395 C C . ASN A 1 305 ? 28.499 3.784 -6.451 1.00 94.19 305 ASN A C 1
ATOM 2397 O O . ASN A 1 305 ? 29.278 3.213 -5.694 1.00 94.19 305 ASN A O 1
ATOM 2401 N N . TYR A 1 306 ? 27.195 3.894 -6.180 1.00 94.31 306 TYR A N 1
ATOM 2402 C CA . TYR A 1 306 ? 26.545 3.305 -5.007 1.00 94.31 306 TYR A CA 1
ATOM 2403 C C . TYR A 1 306 ? 25.970 1.911 -5.304 1.00 94.31 306 TYR A C 1
ATOM 2405 O O . TYR A 1 306 ? 25.834 1.084 -4.400 1.00 94.31 306 TYR A O 1
ATOM 2413 N N . PHE A 1 307 ? 25.650 1.634 -6.571 1.00 94.94 307 PHE A N 1
ATOM 2414 C CA . PHE A 1 307 ? 25.066 0.375 -7.045 1.00 94.94 307 PHE A CA 1
ATOM 2415 C C . PHE A 1 307 ? 25.836 -0.178 -8.254 1.00 94.94 307 PHE A C 1
ATOM 2417 O O . PHE A 1 307 ? 25.296 -0.202 -9.365 1.00 94.94 307 PHE A O 1
ATOM 2424 N N . PRO A 1 308 ? 27.100 -0.605 -8.073 1.00 93.62 308 PRO A N 1
ATOM 2425 C CA . PRO A 1 308 ? 27.935 -1.089 -9.173 1.00 93.62 308 PRO A CA 1
ATOM 2426 C C . PRO A 1 308 ? 27.353 -2.327 -9.864 1.00 93.62 308 PRO A C 1
ATOM 2428 O O . PRO A 1 308 ? 27.556 -2.515 -11.060 1.00 93.62 308 PRO A O 1
ATOM 2431 N N . GLU A 1 309 ? 26.566 -3.133 -9.150 1.00 93.12 309 GLU A N 1
ATOM 2432 C CA . GLU A 1 309 ? 25.855 -4.294 -9.688 1.00 93.12 309 GLU A CA 1
ATOM 2433 C C . GLU A 1 309 ? 24.810 -3.943 -10.766 1.00 93.12 309 GLU A C 1
ATOM 2435 O O . GLU A 1 309 ? 24.376 -4.817 -11.513 1.00 93.12 309 GLU A O 1
ATOM 2440 N N . LEU A 1 310 ? 24.408 -2.672 -10.875 1.00 94.88 310 LEU A N 1
ATOM 2441 C CA . LEU A 1 310 ? 23.501 -2.186 -11.918 1.00 94.88 310 LEU A CA 1
ATOM 2442 C C . LEU A 1 310 ? 24.232 -1.687 -13.170 1.00 94.88 310 LEU A C 1
ATOM 2444 O O . LEU A 1 310 ? 23.572 -1.241 -14.111 1.00 94.88 310 LEU A O 1
ATOM 2448 N N . ASN A 1 311 ? 25.568 -1.726 -13.193 1.00 92.88 311 ASN A N 1
ATOM 2449 C CA . ASN A 1 311 ? 26.337 -1.349 -14.372 1.00 92.88 311 ASN A CA 1
ATOM 2450 C C . ASN A 1 311 ? 26.116 -2.393 -15.490 1.00 92.88 311 ASN A C 1
ATOM 2452 O O . ASN A 1 311 ? 26.445 -3.562 -15.282 1.00 92.88 311 ASN A O 1
ATOM 2456 N N . PRO A 1 312 ? 25.602 -2.004 -16.675 1.00 86.62 312 PRO A N 1
ATOM 2457 C CA . PRO A 1 312 ? 25.405 -2.930 -17.793 1.00 86.62 312 PRO A CA 1
ATOM 2458 C C . PRO A 1 312 ? 26.692 -3.605 -18.283 1.00 86.62 312 PRO A C 1
ATOM 2460 O O . PRO A 1 312 ? 26.623 -4.680 -18.868 1.00 86.62 312 PRO A O 1
ATOM 2463 N N . GLU A 1 313 ? 27.850 -2.985 -18.046 1.00 87.50 313 GLU A N 1
ATOM 2464 C CA . GLU A 1 313 ? 29.171 -3.502 -18.425 1.00 87.50 313 GLU A CA 1
ATOM 2465 C C . GLU A 1 313 ? 29.819 -4.360 -17.325 1.00 87.50 313 GLU A C 1
ATOM 2467 O O . GLU A 1 313 ? 30.942 -4.839 -17.486 1.00 87.50 313 GLU A O 1
ATOM 2472 N N . ALA A 1 314 ? 29.146 -4.551 -16.184 1.00 87.19 314 ALA A N 1
ATOM 2473 C CA . ALA A 1 314 ? 29.649 -5.425 -15.134 1.00 87.19 314 ALA A CA 1
ATOM 2474 C C . ALA A 1 314 ? 29.775 -6.869 -15.643 1.00 87.19 314 ALA A C 1
ATOM 2476 O O . ALA A 1 314 ? 28.960 -7.338 -16.433 1.00 87.19 314 ALA A O 1
ATOM 2477 N N . GLN A 1 315 ? 30.763 -7.608 -15.127 1.00 83.81 315 GLN A N 1
ATOM 2478 C CA . GLN A 1 315 ? 30.954 -9.023 -15.470 1.00 83.81 315 GLN A CA 1
ATOM 2479 C C . GLN A 1 315 ? 29.716 -9.874 -15.134 1.00 83.81 315 GLN A C 1
ATOM 2481 O O . GLN A 1 315 ? 29.393 -10.813 -15.857 1.00 83.81 315 GLN A O 1
ATOM 2486 N N . PHE A 1 316 ? 29.017 -9.522 -14.050 1.00 84.50 316 PHE A N 1
ATOM 2487 C CA . PHE A 1 316 ? 27.780 -10.159 -13.603 1.00 84.50 316 PHE A CA 1
ATOM 2488 C C . PHE A 1 316 ? 26.758 -9.075 -13.227 1.00 84.50 316 PHE A C 1
ATOM 2490 O O . PHE A 1 316 ? 26.666 -8.703 -12.053 1.00 84.50 316 PHE A O 1
ATOM 2497 N N . PRO A 1 317 ? 26.027 -8.508 -14.204 1.00 87.69 317 PRO A N 1
ATOM 2498 C CA . PRO A 1 317 ? 25.040 -7.479 -13.922 1.00 87.69 317 PRO A CA 1
ATOM 2499 C C . PRO A 1 317 ? 23.847 -8.087 -13.179 1.00 87.69 317 PRO A C 1
ATOM 2501 O O . PRO A 1 317 ? 23.450 -9.231 -13.409 1.00 87.69 317 PRO A O 1
ATOM 2504 N N . HIS A 1 318 ? 23.251 -7.305 -12.286 1.00 93.62 318 HIS A N 1
ATOM 2505 C CA . HIS A 1 318 ? 22.065 -7.711 -11.547 1.00 93.62 318 HIS A CA 1
ATOM 2506 C C . HIS A 1 318 ? 20.887 -7.986 -12.499 1.00 93.62 318 HIS A C 1
ATOM 2508 O O . HIS A 1 318 ? 20.688 -7.263 -13.480 1.00 93.62 318 HIS A O 1
ATOM 2514 N N . ALA A 1 319 ? 20.043 -8.971 -12.167 1.00 93.19 319 ALA A N 1
ATOM 2515 C CA . ALA A 1 319 ? 18.903 -9.392 -12.993 1.00 93.19 319 ALA A CA 1
ATOM 2516 C C . ALA A 1 319 ? 17.950 -8.238 -13.366 1.00 93.19 319 ALA A C 1
ATOM 2518 O O . ALA A 1 319 ? 17.403 -8.212 -14.463 1.00 93.19 319 ALA A O 1
ATOM 2519 N N . ALA A 1 320 ? 17.820 -7.234 -12.495 1.00 95.00 320 ALA A N 1
ATOM 2520 C CA . ALA A 1 320 ? 17.042 -6.020 -12.758 1.00 95.00 320 ALA A CA 1
ATOM 2521 C C . ALA A 1 320 ? 17.443 -5.301 -14.062 1.00 95.00 320 ALA A C 1
ATOM 2523 O O . ALA A 1 320 ? 16.578 -4.787 -14.767 1.00 95.00 320 ALA A O 1
ATOM 2524 N N . VAL A 1 321 ? 18.734 -5.286 -14.416 1.00 95.25 321 VAL A N 1
ATOM 2525 C CA . VAL A 1 321 ? 19.212 -4.675 -15.669 1.00 95.25 321 VAL A CA 1
ATOM 2526 C C . VAL A 1 321 ? 18.659 -5.439 -16.872 1.00 95.25 321 VAL A C 1
ATOM 2528 O O . VAL A 1 321 ? 18.147 -4.833 -17.815 1.00 95.25 321 VAL A O 1
ATOM 2531 N N . ALA A 1 322 ? 18.713 -6.772 -16.815 1.00 93.88 322 ALA A N 1
ATOM 2532 C CA . ALA A 1 322 ? 18.161 -7.637 -17.848 1.00 93.88 322 ALA A CA 1
ATOM 2533 C C . ALA A 1 322 ? 16.634 -7.496 -17.942 1.00 93.88 322 ALA A C 1
ATOM 2535 O O . ALA A 1 322 ? 16.127 -7.329 -19.046 1.00 93.88 322 ALA A O 1
ATOM 2536 N N . ASN A 1 323 ? 15.913 -7.460 -16.814 1.00 95.31 323 ASN A N 1
ATOM 2537 C CA . ASN A 1 323 ? 14.460 -7.252 -16.785 1.00 95.31 323 ASN A CA 1
ATOM 2538 C C . ASN A 1 323 ? 14.066 -5.947 -17.475 1.00 95.31 323 ASN A C 1
ATOM 2540 O O . ASN A 1 323 ? 13.228 -5.941 -18.373 1.00 95.31 323 ASN A O 1
ATOM 2544 N N . VAL A 1 324 ? 14.710 -4.836 -17.109 1.00 96.06 324 VAL A N 1
ATOM 2545 C CA . VAL A 1 324 ? 14.415 -3.530 -17.706 1.00 96.06 324 VAL A CA 1
ATOM 2546 C C . VAL A 1 324 ? 14.731 -3.535 -19.207 1.00 96.06 324 VAL A C 1
ATOM 2548 O O . VAL A 1 324 ? 13.955 -2.996 -19.992 1.00 96.06 324 VAL A O 1
ATOM 2551 N N . ASN A 1 325 ? 15.824 -4.166 -19.645 1.00 94.75 325 ASN A N 1
ATOM 2552 C CA . ASN A 1 325 ? 16.143 -4.297 -21.071 1.00 94.75 325 ASN A CA 1
ATOM 2553 C C . ASN A 1 325 ? 15.110 -5.150 -21.823 1.00 94.75 325 ASN A C 1
ATOM 2555 O O . ASN A 1 325 ? 14.605 -4.720 -22.859 1.00 94.75 325 ASN A O 1
ATOM 2559 N N . ASN A 1 326 ? 14.754 -6.311 -21.277 1.00 95.94 326 ASN A N 1
ATOM 2560 C CA . ASN A 1 326 ? 13.777 -7.231 -21.853 1.00 95.94 326 ASN A CA 1
ATOM 2561 C C . ASN A 1 326 ? 12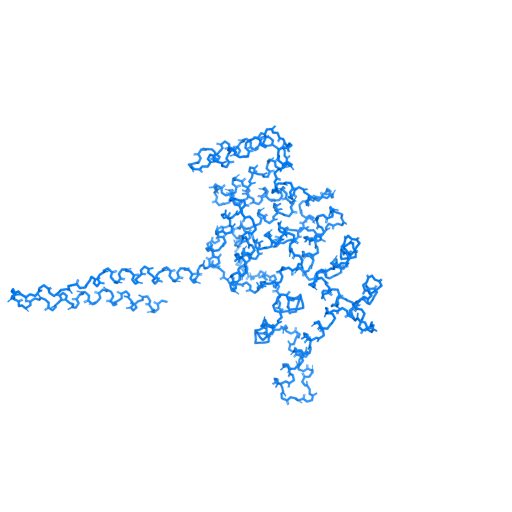.379 -6.601 -21.941 1.00 95.94 326 ASN A C 1
ATOM 2563 O O . ASN A 1 326 ? 11.666 -6.834 -22.917 1.00 95.94 326 ASN A O 1
ATOM 2567 N N . PHE A 1 327 ? 12.014 -5.736 -20.990 1.00 95.94 327 PHE A N 1
ATOM 2568 C CA . PHE A 1 327 ? 10.772 -4.962 -21.045 1.00 95.94 327 PHE A CA 1
ATOM 2569 C C . PHE A 1 327 ? 10.732 -4.066 -22.288 1.00 95.94 327 PHE A C 1
ATOM 2571 O O . PHE A 1 327 ? 9.765 -4.085 -23.049 1.00 95.94 327 PHE A O 1
ATOM 2578 N N . PHE A 1 328 ? 11.814 -3.330 -22.564 1.00 94.00 328 PHE A N 1
ATOM 2579 C CA . PHE A 1 328 ? 11.892 -2.504 -23.772 1.00 94.00 328 PHE A CA 1
ATOM 2580 C C . PHE A 1 328 ? 11.965 -3.324 -25.058 1.00 94.00 328 PHE A C 1
ATOM 2582 O O . PHE A 1 328 ? 11.376 -2.908 -26.051 1.00 94.00 328 PHE A O 1
ATOM 2589 N N . ILE A 1 329 ? 12.646 -4.473 -25.049 1.00 94.94 329 ILE A N 1
ATOM 2590 C CA . ILE A 1 329 ? 12.678 -5.389 -26.199 1.00 94.94 329 ILE A CA 1
ATOM 2591 C C . ILE A 1 329 ? 11.266 -5.903 -26.504 1.00 94.94 329 ILE A C 1
ATOM 2593 O O . ILE A 1 329 ? 10.862 -5.905 -27.659 1.00 94.94 329 ILE A O 1
ATOM 2597 N N . THR A 1 330 ? 10.482 -6.252 -25.482 1.00 95.06 330 THR A N 1
ATOM 2598 C CA . THR A 1 330 ? 9.086 -6.695 -25.651 1.00 95.06 330 THR A CA 1
ATOM 2599 C C . THR A 1 330 ? 8.244 -5.618 -26.339 1.00 95.06 330 THR A C 1
ATOM 2601 O O . THR A 1 330 ? 7.530 -5.905 -27.298 1.00 95.06 330 THR A O 1
ATOM 2604 N N . ILE A 1 331 ? 8.380 -4.359 -25.907 1.00 94.06 331 ILE A N 1
ATOM 2605 C CA . ILE A 1 331 ? 7.707 -3.219 -26.549 1.00 94.06 331 ILE A CA 1
ATOM 2606 C C . ILE A 1 331 ? 8.178 -3.052 -28.000 1.00 94.06 331 ILE A C 1
ATOM 2608 O O . ILE A 1 331 ? 7.359 -2.864 -28.895 1.00 94.06 331 ILE A O 1
ATOM 2612 N N . GLN A 1 332 ? 9.487 -3.121 -28.245 1.00 94.38 332 GLN A N 1
ATOM 2613 C CA . GLN A 1 332 ? 10.052 -2.985 -29.589 1.00 94.38 332 GLN A CA 1
ATOM 2614 C C . GLN A 1 332 ? 9.532 -4.066 -30.538 1.00 94.38 332 GLN A C 1
ATOM 2616 O O . GLN A 1 332 ? 9.072 -3.719 -31.621 1.00 94.38 332 GLN A O 1
ATOM 2621 N N . ASN A 1 333 ? 9.530 -5.329 -30.108 1.00 94.19 333 ASN A N 1
ATOM 2622 C CA . ASN A 1 333 ? 9.026 -6.453 -30.894 1.00 94.19 333 ASN A CA 1
ATOM 2623 C C . ASN A 1 333 ? 7.541 -6.273 -31.233 1.00 94.19 333 ASN A C 1
ATOM 2625 O O . ASN A 1 333 ? 7.163 -6.432 -32.389 1.00 94.19 333 ASN A O 1
ATOM 2629 N N . HIS A 1 334 ? 6.716 -5.847 -30.267 1.00 92.94 334 HIS A N 1
ATOM 2630 C CA . HIS A 1 334 ? 5.302 -5.556 -30.520 1.00 92.94 334 HIS A CA 1
ATOM 2631 C C . HIS A 1 334 ? 5.120 -4.514 -31.631 1.00 92.94 334 HIS A C 1
ATOM 2633 O O . HIS A 1 334 ? 4.311 -4.702 -32.535 1.00 92.94 334 HIS A O 1
ATOM 2639 N N . PHE A 1 335 ? 5.872 -3.411 -31.586 1.00 93.44 335 PHE A N 1
ATOM 2640 C CA . PHE A 1 335 ? 5.768 -2.365 -32.603 1.00 93.44 335 PHE A CA 1
ATOM 2641 C C . PHE A 1 335 ? 6.358 -2.780 -33.953 1.00 93.44 335 PHE A C 1
ATOM 2643 O O . PHE A 1 335 ? 5.824 -2.405 -34.997 1.00 93.44 335 PHE A O 1
ATOM 2650 N N . GLU A 1 336 ? 7.443 -3.547 -33.947 1.00 94.12 336 GLU A N 1
ATOM 2651 C CA . GLU A 1 336 ? 8.034 -4.099 -35.160 1.00 94.12 336 GLU A CA 1
ATOM 2652 C C . GLU A 1 336 ? 7.050 -5.038 -35.878 1.00 94.12 336 GLU A C 1
ATOM 2654 O O . GLU A 1 336 ? 6.842 -4.893 -37.085 1.00 94.12 336 GLU A O 1
ATOM 2659 N N . GLU A 1 337 ? 6.359 -5.909 -35.137 1.00 93.94 337 GLU A N 1
ATOM 2660 C CA . GLU A 1 337 ? 5.298 -6.781 -35.656 1.00 93.94 337 GLU A CA 1
ATOM 2661 C C . GLU A 1 337 ? 4.057 -5.986 -36.096 1.00 93.94 337 GLU A C 1
ATOM 2663 O O . GLU A 1 337 ? 3.562 -6.180 -37.208 1.00 93.94 337 GLU A O 1
ATOM 2668 N N . LYS A 1 338 ? 3.589 -5.030 -35.278 1.00 93.19 338 LYS A N 1
ATOM 2669 C CA . LYS A 1 338 ? 2.431 -4.158 -35.569 1.00 93.19 338 LYS A CA 1
ATOM 2670 C C . LYS A 1 338 ? 2.578 -3.412 -36.896 1.00 93.19 338 LYS A C 1
ATOM 2672 O O . LYS A 1 338 ? 1.587 -3.195 -37.592 1.00 93.19 338 LYS A O 1
ATOM 2677 N N . TYR A 1 339 ? 3.802 -3.031 -37.263 1.00 94.00 339 TYR A N 1
ATOM 2678 C CA . TYR A 1 339 ? 4.102 -2.364 -38.533 1.00 94.00 339 TYR A CA 1
ATOM 2679 C C . TYR A 1 339 ? 4.760 -3.273 -39.576 1.00 94.00 339 TYR A C 1
ATOM 2681 O O . TYR A 1 339 ? 5.296 -2.763 -40.560 1.00 94.00 339 TYR A O 1
ATOM 2689 N N . ASN A 1 340 ? 4.715 -4.596 -39.395 1.00 93.81 340 ASN A N 1
ATOM 2690 C CA . ASN A 1 340 ? 5.218 -5.582 -40.351 1.00 93.81 340 ASN A CA 1
ATOM 2691 C C . ASN A 1 340 ? 6.665 -5.296 -40.811 1.00 93.81 340 ASN A C 1
ATOM 2693 O O . ASN A 1 340 ? 6.957 -5.268 -42.007 1.00 93.81 340 ASN A O 1
ATOM 2697 N N . HIS A 1 341 ? 7.557 -5.011 -39.856 1.00 92.69 341 HIS A N 1
ATOM 2698 C CA . HIS A 1 341 ? 8.973 -4.691 -40.084 1.00 92.69 341 HIS A CA 1
ATOM 2699 C C . HIS A 1 341 ? 9.228 -3.493 -41.024 1.00 92.69 341 HIS A C 1
ATOM 2701 O O . HIS A 1 341 ? 10.291 -3.398 -41.644 1.00 92.69 341 HIS A O 1
ATOM 2707 N N . ALA A 1 342 ? 8.284 -2.552 -41.145 1.00 93.62 342 ALA A N 1
ATOM 2708 C CA . ALA A 1 342 ? 8.476 -1.347 -41.953 1.00 93.62 342 ALA A CA 1
ATOM 2709 C C . ALA A 1 342 ? 9.717 -0.550 -41.493 1.00 93.62 342 ALA A C 1
ATOM 2711 O O . ALA A 1 342 ? 9.918 -0.374 -40.295 1.00 93.62 342 ALA A O 1
ATOM 2712 N N . PRO A 1 343 ? 10.550 0.000 -42.396 1.00 92.88 343 PRO A N 1
ATOM 2713 C CA . PRO A 1 343 ? 11.815 0.650 -42.022 1.00 92.88 343 PRO A CA 1
ATOM 2714 C C . PRO A 1 343 ? 11.649 1.869 -41.093 1.00 92.88 343 PRO A C 1
ATOM 2716 O O . PRO A 1 343 ? 12.596 2.268 -40.414 1.00 92.88 343 PRO A O 1
ATOM 2719 N N . ASP A 1 344 ? 10.452 2.455 -41.037 1.00 94.38 344 ASP A N 1
ATOM 2720 C CA . ASP A 1 344 ? 10.082 3.584 -40.185 1.00 94.38 344 ASP A CA 1
ATOM 2721 C C . ASP A 1 344 ? 9.376 3.171 -38.873 1.00 94.38 344 ASP A C 1
ATOM 2723 O O . ASP A 1 344 ? 8.961 4.046 -38.106 1.00 94.38 344 ASP A O 1
ATOM 2727 N N . TRP A 1 345 ? 9.277 1.870 -38.553 1.00 94.31 345 TRP A N 1
ATOM 2728 C CA . TRP A 1 345 ? 8.545 1.361 -37.379 1.00 94.31 345 TRP A CA 1
ATOM 2729 C C . TRP A 1 345 ? 8.990 2.019 -36.064 1.00 94.31 345 TRP A C 1
ATOM 2731 O O . TRP A 1 345 ? 8.162 2.348 -35.216 1.00 94.31 345 TRP A O 1
ATOM 2741 N N . ARG A 1 346 ? 10.291 2.308 -35.910 1.00 92.81 346 ARG A N 1
ATOM 2742 C CA . ARG A 1 346 ? 10.845 2.983 -34.719 1.00 92.81 346 ARG A CA 1
ATOM 2743 C C . ARG A 1 346 ? 10.358 4.422 -34.569 1.00 92.81 346 ARG A C 1
ATOM 2745 O O . ARG A 1 346 ? 10.147 4.881 -33.448 1.00 92.81 346 ARG A O 1
ATOM 2752 N N . GLN A 1 347 ? 10.191 5.139 -35.682 1.00 93.38 347 GLN A N 1
ATOM 2753 C CA . GLN A 1 347 ? 9.682 6.513 -35.671 1.00 93.38 347 GLN A CA 1
ATOM 2754 C C . GLN A 1 347 ? 8.202 6.523 -35.281 1.00 93.38 347 GLN A C 1
ATOM 2756 O O . GLN A 1 347 ? 7.795 7.329 -34.445 1.00 93.38 347 GLN A O 1
ATOM 2761 N N . ARG A 1 348 ? 7.427 5.573 -35.819 1.00 91.88 348 ARG A N 1
ATOM 2762 C CA . ARG A 1 348 ? 6.011 5.385 -35.483 1.00 91.88 348 ARG A CA 1
ATOM 2763 C C . ARG A 1 348 ? 5.817 4.992 -34.018 1.00 91.88 348 ARG A C 1
ATOM 2765 O O . ARG A 1 348 ? 5.052 5.648 -33.320 1.00 91.88 348 ARG A O 1
ATOM 2772 N N . MET A 1 349 ? 6.600 4.033 -33.517 1.00 92.69 349 MET A N 1
ATOM 2773 C CA . MET A 1 349 ? 6.646 3.667 -32.095 1.00 92.69 349 MET A CA 1
ATOM 2774 C C . MET A 1 349 ? 6.905 4.893 -31.211 1.00 92.69 349 MET A C 1
ATOM 2776 O O . MET A 1 349 ? 6.173 5.140 -30.256 1.00 92.69 349 MET A O 1
ATOM 2780 N N . ALA A 1 350 ? 7.930 5.692 -31.526 1.00 90.69 350 ALA A N 1
ATOM 2781 C CA .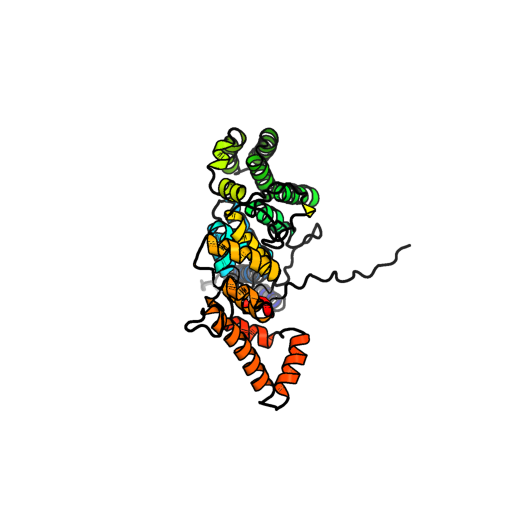 ALA A 1 350 ? 8.247 6.890 -30.752 1.00 90.69 350 ALA A CA 1
ATOM 2782 C C . ALA A 1 350 ? 7.112 7.929 -30.780 1.00 90.69 350 ALA A C 1
ATOM 2784 O O . ALA A 1 350 ? 6.935 8.667 -29.811 1.00 90.69 350 ALA A O 1
ATOM 2785 N N . GLN A 1 351 ? 6.349 8.005 -31.873 1.00 89.94 351 GLN A N 1
ATOM 2786 C CA . GLN A 1 351 ? 5.182 8.876 -31.983 1.00 89.94 351 GLN A CA 1
ATOM 2787 C C . GLN A 1 351 ? 3.987 8.355 -31.175 1.00 89.94 351 GLN A C 1
ATOM 2789 O O . GLN A 1 351 ? 3.355 9.150 -30.485 1.00 89.94 351 GLN A O 1
ATOM 2794 N N . GLU A 1 352 ? 3.695 7.055 -31.212 1.00 88.25 352 GLU A N 1
ATOM 2795 C CA . GLU A 1 352 ? 2.593 6.471 -30.441 1.00 88.25 352 GLU A CA 1
ATOM 2796 C C . GLU A 1 352 ? 2.878 6.502 -28.936 1.00 88.25 352 GLU A C 1
ATOM 2798 O O . GLU A 1 352 ? 2.048 6.986 -28.170 1.00 88.25 352 GLU A O 1
ATOM 2803 N N . LEU A 1 353 ? 4.092 6.137 -28.509 1.00 88.31 353 LEU A N 1
ATOM 2804 C CA . LEU A 1 353 ? 4.478 6.156 -27.094 1.00 88.31 353 LEU A CA 1
ATOM 2805 C C . LEU A 1 353 ? 4.476 7.563 -26.473 1.00 88.31 353 LEU A C 1
ATOM 2807 O O . LEU A 1 353 ? 4.345 7.685 -25.254 1.00 88.31 353 LEU A O 1
ATOM 2811 N N . LYS A 1 354 ? 4.564 8.641 -27.271 1.00 84.81 354 LYS A N 1
ATOM 2812 C CA . LYS A 1 354 ? 4.353 10.016 -26.768 1.00 84.81 354 LYS A CA 1
ATOM 2813 C C . LYS A 1 354 ? 2.939 10.225 -26.225 1.00 84.81 354 LYS A C 1
ATOM 2815 O O . LYS A 1 354 ? 2.766 11.026 -25.310 1.00 84.81 354 LYS A O 1
ATOM 2820 N N . ASN A 1 355 ? 1.956 9.503 -26.759 1.00 80.25 355 ASN A N 1
ATOM 2821 C CA . ASN A 1 355 ? 0.566 9.544 -26.303 1.00 80.25 355 ASN A CA 1
ATOM 2822 C C . ASN A 1 355 ? 0.294 8.549 -25.155 1.00 80.25 355 ASN A C 1
ATOM 2824 O O . ASN A 1 355 ? -0.826 8.485 -24.645 1.00 80.25 355 ASN A O 1
ATOM 2828 N N . GLY A 1 356 ? 1.321 7.818 -24.710 1.00 81.81 356 GLY A N 1
ATOM 2829 C CA . GLY A 1 356 ? 1.238 6.764 -23.704 1.00 81.81 356 GLY A CA 1
ATOM 2830 C C . GLY A 1 356 ? 1.139 5.364 -24.312 1.00 81.81 356 GLY A C 1
ATOM 2831 O O . GLY A 1 356 ? 1.147 5.191 -25.526 1.00 81.81 356 GLY A O 1
ATOM 2832 N N . ILE A 1 357 ? 1.070 4.359 -23.439 1.00 84.75 357 ILE A N 1
ATOM 2833 C CA . ILE A 1 357 ? 0.871 2.955 -23.819 1.00 84.75 357 ILE A CA 1
ATOM 2834 C C . ILE A 1 357 ? -0.632 2.695 -23.983 1.00 84.75 357 ILE A C 1
ATOM 2836 O O . ILE A 1 357 ? -1.404 2.966 -23.051 1.00 84.75 357 ILE A O 1
ATOM 2840 N N . ASP A 1 358 ? -1.025 2.198 -25.159 1.00 84.25 358 ASP A N 1
ATOM 2841 C CA . ASP A 1 358 ? -2.405 1.829 -25.491 1.00 84.25 358 ASP A CA 1
ATOM 2842 C C . ASP A 1 358 ? -2.900 0.591 -24.711 1.00 84.25 358 ASP A C 1
ATOM 2844 O O . ASP A 1 358 ? -2.150 -0.028 -23.952 1.00 84.25 358 ASP A O 1
ATOM 2848 N N . SER A 1 359 ? -4.196 0.280 -24.820 1.00 83.81 359 SER A N 1
ATOM 2849 C CA . SER A 1 359 ? -4.829 -0.824 -24.083 1.00 83.81 359 SER A CA 1
ATOM 2850 C C . SER A 1 359 ? -4.270 -2.190 -24.458 1.00 83.81 359 SER A C 1
ATOM 2852 O O . SER A 1 359 ? -4.054 -3.011 -23.570 1.00 83.81 359 SER A O 1
ATOM 2854 N N . ASP A 1 360 ? -4.007 -2.410 -25.741 1.00 85.69 360 ASP A N 1
ATOM 2855 C CA . ASP A 1 360 ? -3.669 -3.721 -26.287 1.00 85.69 360 ASP A CA 1
ATOM 2856 C C . ASP A 1 360 ? -2.233 -4.074 -25.894 1.00 85.69 360 ASP A C 1
ATOM 2858 O O . ASP A 1 360 ? -1.958 -5.161 -25.382 1.00 85.69 360 ASP A O 1
ATOM 2862 N N . LEU A 1 361 ? -1.318 -3.107 -26.026 1.00 88.88 361 LEU A N 1
ATOM 2863 C CA . LEU A 1 361 ? 0.047 -3.244 -25.530 1.00 88.88 361 LEU A CA 1
ATOM 2864 C C . LEU A 1 361 ? 0.079 -3.374 -24.001 1.00 88.88 361 LEU A C 1
ATOM 2866 O O . LEU A 1 361 ? 0.887 -4.133 -23.468 1.00 88.88 361 LEU A O 1
ATOM 2870 N N . ARG A 1 362 ? -0.798 -2.678 -23.267 1.00 88.31 362 ARG A N 1
ATOM 2871 C CA . ARG A 1 362 ? -0.873 -2.834 -21.806 1.00 88.31 362 ARG A CA 1
ATOM 2872 C C . ARG A 1 362 ? -1.302 -4.244 -21.408 1.00 88.31 362 ARG A C 1
ATOM 2874 O O . ARG A 1 362 ? -0.680 -4.811 -20.516 1.00 88.31 362 ARG A O 1
ATOM 2881 N N . GLU A 1 363 ? -2.333 -4.797 -22.040 1.00 88.00 363 GLU A N 1
ATOM 2882 C CA . GLU A 1 363 ? -2.819 -6.152 -21.757 1.00 88.00 363 GLU A CA 1
ATOM 2883 C C . GLU A 1 363 ? -1.760 -7.209 -22.093 1.00 88.00 363 GLU A C 1
ATOM 2885 O O . GLU A 1 363 ? -1.513 -8.112 -21.291 1.00 88.00 363 GLU A O 1
ATOM 2890 N N . LEU A 1 364 ? -1.056 -7.036 -23.219 1.00 90.75 364 LEU A N 1
ATOM 2891 C CA . LEU A 1 364 ? 0.088 -7.869 -23.585 1.00 90.75 364 LEU A CA 1
ATOM 2892 C C . LEU A 1 364 ? 1.171 -7.843 -22.498 1.00 90.75 364 LEU A C 1
ATOM 2894 O O . LEU A 1 364 ? 1.639 -8.892 -22.060 1.00 90.75 364 LEU A O 1
ATOM 2898 N N . LEU A 1 365 ? 1.555 -6.647 -22.041 1.00 92.69 365 LEU A N 1
ATOM 2899 C CA . LEU A 1 365 ? 2.598 -6.491 -21.030 1.00 92.69 365 LEU A CA 1
ATOM 2900 C C . LEU A 1 365 ? 2.154 -6.987 -19.648 1.00 92.69 365 LEU A C 1
ATOM 2902 O O . LEU A 1 365 ? 2.978 -7.514 -18.906 1.00 92.69 365 LEU A O 1
ATOM 2906 N N . LEU A 1 366 ? 0.873 -6.860 -19.293 1.00 89.81 366 LEU A N 1
ATOM 2907 C CA . LEU A 1 366 ? 0.353 -7.272 -17.988 1.00 89.81 366 LEU A CA 1
ATOM 2908 C C . LEU A 1 366 ? 0.607 -8.760 -17.712 1.00 89.81 366 LEU A C 1
ATOM 2910 O O . LEU A 1 366 ? 0.872 -9.128 -16.571 1.00 89.81 366 LEU A O 1
ATOM 2914 N N . LYS A 1 367 ? 0.549 -9.613 -18.738 1.00 87.69 367 LYS A N 1
ATOM 2915 C CA . LYS A 1 367 ? 0.715 -11.063 -18.589 1.00 87.69 367 LYS A CA 1
ATOM 2916 C C . LYS A 1 367 ? 2.086 -11.454 -18.031 1.00 87.69 367 LYS A C 1
ATOM 2918 O O . LYS A 1 367 ? 2.154 -12.288 -17.132 1.00 87.69 367 LYS A O 1
ATOM 2923 N N . ASP A 1 368 ? 3.143 -10.840 -18.553 1.00 90.75 368 ASP A N 1
ATOM 2924 C CA . ASP A 1 368 ? 4.525 -11.237 -18.262 1.00 90.75 368 ASP A CA 1
ATOM 2925 C C . ASP A 1 368 ? 5.231 -10.264 -17.305 1.00 90.75 368 ASP A C 1
ATOM 2927 O O . ASP A 1 368 ? 6.252 -10.611 -16.717 1.00 90.75 368 ASP A O 1
ATOM 2931 N N . TRP A 1 369 ? 4.690 -9.052 -17.128 1.00 94.00 369 TRP A N 1
ATOM 2932 C CA . TRP A 1 369 ? 5.346 -7.976 -16.378 1.00 94.00 369 TRP A CA 1
ATOM 2933 C C . TRP A 1 369 ? 4.581 -7.494 -15.139 1.00 94.00 369 TRP A C 1
ATOM 2935 O O . TRP A 1 369 ? 5.036 -6.569 -14.462 1.00 94.00 369 TRP A O 1
ATOM 2945 N N . LYS A 1 370 ? 3.445 -8.110 -14.788 1.00 91.25 370 LYS A N 1
ATOM 2946 C CA . LYS A 1 370 ? 2.792 -7.872 -13.487 1.00 91.25 370 LYS A CA 1
ATOM 2947 C C . LYS A 1 370 ? 3.767 -8.201 -12.345 1.00 91.25 370 LYS A C 1
ATOM 2949 O O . LYS A 1 370 ? 4.478 -9.196 -12.414 1.00 91.25 370 LYS A O 1
ATOM 2954 N N . GLY A 1 371 ? 3.813 -7.366 -11.304 1.00 91.62 371 GLY A N 1
ATOM 2955 C CA . GLY A 1 371 ? 4.798 -7.482 -10.217 1.00 91.62 371 GLY A CA 1
ATOM 2956 C C . GLY A 1 371 ? 6.089 -6.692 -10.443 1.00 91.62 371 GLY A C 1
ATOM 2957 O O . GLY A 1 371 ? 6.770 -6.343 -9.481 1.00 91.62 371 GLY A O 1
ATOM 2958 N N . HIS A 1 372 ? 6.408 -6.331 -11.689 1.00 95.56 372 HIS A N 1
ATOM 2959 C CA . HIS A 1 372 ? 7.620 -5.579 -12.006 1.00 95.56 372 HIS A CA 1
ATOM 2960 C C . HIS A 1 372 ? 7.396 -4.066 -11.956 1.00 95.56 372 HIS A C 1
ATOM 2962 O O . HIS A 1 372 ? 6.376 -3.532 -12.410 1.00 95.56 372 HIS A O 1
ATOM 2968 N N . TYR A 1 373 ? 8.402 -3.335 -11.472 1.00 95.88 373 TYR A N 1
ATOM 2969 C CA . TYR A 1 373 ? 8.318 -1.880 -11.384 1.00 95.88 373 TYR A CA 1
ATOM 2970 C C . TYR A 1 373 ? 8.349 -1.216 -12.762 1.00 95.88 373 TYR A C 1
ATOM 2972 O O . TYR A 1 373 ? 7.731 -0.170 -12.949 1.00 95.88 373 TYR A O 1
ATOM 2980 N N . CYS A 1 374 ? 9.027 -1.805 -13.752 1.00 94.56 374 CYS A N 1
ATOM 2981 C CA . CYS A 1 374 ? 9.030 -1.270 -15.117 1.00 94.56 374 CYS A CA 1
ATOM 2982 C C . CYS A 1 374 ? 7.612 -1.203 -15.712 1.00 94.56 374 CYS A C 1
ATOM 2984 O O . CYS A 1 374 ? 7.238 -0.168 -16.271 1.00 94.56 374 CYS A O 1
ATOM 2986 N N . TYR A 1 375 ? 6.795 -2.243 -15.518 1.00 94.44 375 TYR A N 1
ATOM 2987 C CA . TYR A 1 375 ? 5.397 -2.245 -15.944 1.00 94.44 375 TYR A CA 1
ATOM 2988 C C . TYR A 1 375 ? 4.615 -1.130 -15.257 1.00 94.44 375 TYR A C 1
ATOM 2990 O O . TYR A 1 375 ? 3.998 -0.307 -15.933 1.00 94.44 375 TYR A O 1
ATOM 2998 N N . TYR A 1 376 ? 4.714 -1.030 -13.931 1.00 92.62 376 TYR A N 1
ATOM 2999 C CA . TYR A 1 376 ? 4.070 0.042 -13.179 1.00 92.62 376 TYR A CA 1
ATOM 3000 C C . TYR A 1 376 ? 4.500 1.440 -13.669 1.00 92.62 376 TYR A C 1
ATOM 3002 O O . TYR A 1 376 ? 3.677 2.308 -13.968 1.00 92.62 376 TYR A O 1
ATOM 3010 N N . TYR A 1 377 ? 5.805 1.660 -13.813 1.00 92.56 377 TYR A N 1
ATOM 3011 C CA . TYR A 1 377 ? 6.372 2.956 -14.166 1.00 92.56 377 TYR A CA 1
ATOM 3012 C C . TYR A 1 377 ? 5.921 3.440 -15.550 1.00 92.56 377 TYR A C 1
ATOM 3014 O O . TYR A 1 377 ? 5.623 4.627 -15.707 1.00 92.56 377 TYR A O 1
ATOM 3022 N N . TYR A 1 378 ? 5.827 2.549 -16.540 1.00 90.69 378 TYR A N 1
ATOM 3023 C CA . TYR A 1 378 ? 5.489 2.926 -17.916 1.00 90.69 378 TYR A CA 1
ATOM 3024 C C . TYR A 1 378 ? 4.006 2.750 -18.274 1.00 90.69 378 TYR A C 1
ATOM 3026 O O . TYR A 1 378 ? 3.482 3.546 -19.055 1.00 90.69 378 TYR A O 1
ATOM 3034 N N . CYS A 1 379 ? 3.318 1.758 -17.705 1.00 88.94 379 CYS A N 1
ATOM 3035 C CA . CYS A 1 379 ? 1.954 1.388 -18.100 1.00 88.94 379 CYS A CA 1
ATOM 3036 C C . CYS A 1 379 ? 0.892 1.926 -17.138 1.00 88.94 379 CYS A C 1
ATOM 3038 O O . CYS A 1 379 ? -0.174 2.367 -17.575 1.00 88.94 379 CYS A O 1
ATOM 3040 N N . GLU A 1 380 ? 1.184 1.922 -15.838 1.00 83.19 380 GLU A N 1
ATOM 3041 C CA . GLU A 1 380 ? 0.236 2.321 -14.801 1.00 83.19 380 GLU A CA 1
ATOM 3042 C C . GLU A 1 380 ? 0.403 3.813 -14.518 1.00 83.19 380 GLU A C 1
ATOM 3044 O O . GLU A 1 380 ? 1.223 4.261 -13.714 1.00 83.19 380 GLU A O 1
ATOM 3049 N N . ASN A 1 381 ? -0.339 4.643 -15.246 1.00 65.38 381 ASN A N 1
ATOM 3050 C CA . ASN A 1 381 ? -0.426 6.055 -14.909 1.00 65.38 381 ASN A CA 1
ATOM 3051 C C . ASN A 1 381 ? -1.479 6.245 -13.828 1.00 65.38 381 ASN A C 1
ATOM 3053 O O . ASN A 1 381 ? -2.674 6.097 -14.085 1.00 65.38 381 ASN A O 1
ATOM 3057 N N . ILE A 1 382 ? -1.039 6.712 -12.660 1.00 57.00 382 ILE A N 1
ATOM 3058 C CA . ILE A 1 382 ? -1.904 7.459 -11.755 1.00 57.00 382 ILE A CA 1
ATOM 3059 C C . ILE A 1 382 ? -2.229 8.762 -12.487 1.00 57.00 382 ILE A C 1
ATOM 3061 O O . ILE A 1 382 ? -1.587 9.788 -12.272 1.00 57.00 382 ILE A O 1
ATOM 3065 N N . LYS A 1 383 ? -3.168 8.738 -13.437 1.00 43.94 383 LYS A N 1
ATOM 3066 C CA . LYS A 1 383 ? -3.723 9.989 -13.941 1.00 43.94 383 LYS A CA 1
ATOM 3067 C C . LYS A 1 383 ? -4.337 10.652 -12.706 1.00 43.94 383 LYS A C 1
ATOM 3069 O O . LYS A 1 383 ? -5.246 10.052 -12.120 1.00 43.94 383 LYS A O 1
ATOM 3074 N N . PRO A 1 384 ? -3.874 11.839 -12.266 1.00 37.44 384 PRO A N 1
ATOM 3075 C CA . PRO A 1 384 ? -4.719 12.625 -11.390 1.00 37.44 384 PRO A CA 1
ATOM 3076 C C . PRO A 1 384 ? -6.034 12.751 -12.151 1.00 37.44 384 PRO A C 1
ATOM 3078 O O . PRO A 1 384 ? -6.004 13.030 -13.355 1.00 37.44 384 PRO A O 1
ATOM 3081 N N . LYS A 1 385 ? -7.172 12.459 -11.505 1.00 34.94 385 LYS A N 1
ATOM 3082 C CA . LYS A 1 385 ? -8.460 12.871 -12.062 1.00 34.94 385 LYS A CA 1
ATOM 3083 C C . LYS A 1 385 ? -8.275 14.359 -12.337 1.00 34.94 385 LYS A C 1
ATOM 3085 O O . LYS A 1 385 ? -8.200 15.147 -11.398 1.00 34.94 385 LYS A O 1
ATOM 3090 N N . GLN A 1 386 ? -8.081 14.727 -13.604 1.00 28.59 386 GLN A N 1
ATOM 3091 C CA . GLN A 1 386 ? -8.259 16.102 -14.015 1.00 28.59 386 GLN A CA 1
ATOM 3092 C C . GLN A 1 386 ? -9.631 16.436 -13.464 1.00 28.59 386 GLN A C 1
ATOM 3094 O O . GLN A 1 386 ? -10.567 15.665 -13.684 1.00 28.59 386 GLN A O 1
ATOM 3099 N N . ASN A 1 387 ? -9.714 17.498 -12.663 1.00 30.33 387 ASN A N 1
ATOM 3100 C CA . ASN A 1 387 ? -10.988 18.123 -12.382 1.00 30.33 387 ASN A CA 1
ATOM 3101 C C . ASN A 1 387 ? -11.654 18.256 -13.744 1.00 30.33 387 ASN A C 1
ATOM 3103 O O . ASN A 1 387 ? -11.236 19.093 -14.546 1.00 30.33 387 ASN A O 1
ATOM 3107 N N . THR A 1 388 ? -12.614 17.379 -14.038 1.00 30.80 388 THR A N 1
ATOM 3108 C CA . THR A 1 388 ? -13.574 17.611 -15.094 1.00 30.80 388 THR A CA 1
ATOM 3109 C C . THR A 1 388 ? -14.083 18.980 -14.726 1.00 30.80 388 THR A C 1
ATOM 3111 O O . THR A 1 388 ? -14.632 19.150 -13.634 1.00 30.80 388 THR A O 1
ATOM 3114 N N . GLN A 1 389 ? -13.722 19.977 -15.532 1.00 30.84 389 GLN A N 1
ATOM 3115 C CA . GLN A 1 389 ? -14.226 21.321 -15.376 1.00 30.84 389 GLN A CA 1
ATOM 3116 C C . GLN A 1 389 ? -15.738 21.143 -15.335 1.00 30.84 389 GLN A C 1
ATOM 3118 O O . GLN A 1 389 ? -16.365 20.894 -16.360 1.00 30.84 389 GLN A O 1
ATOM 3123 N N . LYS A 1 390 ? -16.319 21.179 -14.131 1.00 32.03 390 LYS A N 1
ATOM 3124 C CA . LYS A 1 390 ? -17.698 21.596 -13.991 1.00 32.03 390 LYS A CA 1
ATOM 3125 C C . LYS A 1 390 ? -17.659 22.972 -14.612 1.00 32.03 390 LYS A C 1
ATOM 3127 O O . LYS A 1 390 ? -16.975 23.856 -14.088 1.00 32.03 390 LYS A O 1
ATOM 3132 N N . GLU A 1 391 ? -18.253 23.072 -15.796 1.00 29.52 391 GLU A N 1
ATOM 3133 C CA . GLU A 1 391 ? -18.592 24.337 -16.414 1.00 29.52 391 GLU A CA 1
ATOM 3134 C C . GLU A 1 391 ? -19.003 25.263 -15.281 1.00 29.52 391 GLU A C 1
ATOM 3136 O O . GLU A 1 391 ? -19.874 24.929 -14.470 1.00 29.52 391 GLU A O 1
ATOM 3141 N N . LYS A 1 392 ? -18.276 26.373 -15.153 1.00 32.53 392 LYS A N 1
ATOM 3142 C CA . LYS A 1 392 ? -18.746 27.488 -14.355 1.00 32.53 392 LYS A CA 1
ATOM 3143 C C . LYS A 1 392 ? -20.101 27.836 -14.952 1.00 32.53 392 LYS A C 1
ATOM 3145 O O . LYS A 1 392 ? -20.166 28.501 -15.978 1.00 32.53 392 LYS A O 1
ATOM 3150 N N . SER A 1 393 ? -21.168 27.346 -14.335 1.00 30.36 393 SER A N 1
ATOM 3151 C CA . SER A 1 393 ? -22.457 27.993 -14.421 1.00 30.36 393 SER A CA 1
ATOM 3152 C C . SER A 1 393 ? -22.231 29.361 -13.800 1.00 30.36 393 SER A C 1
ATOM 3154 O O . SER A 1 393 ? -22.181 29.501 -12.576 1.00 30.36 393 SER A O 1
ATOM 3156 N N . GLU A 1 394 ? -21.962 30.334 -14.665 1.00 35.50 394 GLU A N 1
ATOM 3157 C CA . GLU A 1 394 ? -22.172 31.737 -14.370 1.00 35.50 394 GLU A CA 1
ATOM 3158 C C . GLU A 1 394 ? -23.571 31.856 -13.773 1.00 35.50 394 GLU A C 1
ATOM 3160 O O . GLU A 1 394 ? -24.577 31.590 -14.432 1.00 35.50 394 GLU A O 1
ATOM 3165 N N . VAL A 1 395 ? -23.627 32.197 -12.494 1.00 33.81 395 VAL A N 1
ATOM 3166 C CA . VAL A 1 395 ? -24.827 32.747 -11.888 1.00 33.81 395 VAL A CA 1
ATOM 3167 C C . VAL A 1 395 ? -24.384 34.028 -11.202 1.00 33.81 395 VAL A C 1
ATOM 3169 O O . VAL A 1 395 ? -23.455 34.009 -10.393 1.00 33.81 395 VAL A O 1
ATOM 3172 N N . ASN A 1 396 ? -25.017 35.109 -11.658 1.00 33.25 396 ASN A N 1
ATOM 3173 C CA . ASN A 1 396 ? -24.945 36.476 -11.151 1.00 33.25 396 ASN A CA 1
ATOM 3174 C C . ASN A 1 396 ? -25.062 36.573 -9.631 1.00 33.25 396 ASN A C 1
ATOM 3176 O O . ASN A 1 396 ? -25.851 35.788 -9.053 1.00 33.25 396 ASN A O 1
#

Radius of gyration: 27.52 Å; chains: 1; bounding box: 93×77×74 Å

InterPro domains:
  IPR045692 Protein of unknown function DUF6057 [PF19529] (6-378)

Secondary structure (DSSP, 8-state):
-HHHHHHHHHHHHHHHHHHHHTTS------------HHHHHHHHHHHHHHHHHHHHSHHHHHHHHHHHHHHTT-TTHHHHHHHH-SS--HHHHHHHHHHHHHTT-HHHHGGGS---PPPP----SSS-TTHHHHHHHHHHHTT-HHHHHHHHHHHHHHH---HHHHHHHHHHHHHTT-HHHHHHHHHHHHTSTT-HHHHHHHHHHHH-HHHHHHSHHHHHHHTT--SS---GGGSPP-SSSGGGGS-S---GGGHHHHHHHHHHTT-HHHHHHHHHHHHHH-SS--HHHHHHHHHHHTT-GGGGGT-GGG-TTSSS--HHHHHHHHHHHHHHHHHHHHTTT-TTHHHHHHHHHTT---HHHHHHHHHHHTT-HHHHHHH-----------------

Organism: NCBI:txid749906